Protein 2NW2 (pdb70)

InterPro domains:
  IPR003599 Immunoglobulin domain subtype [SM00409] (12-118)
  IPR007110 Immunoglobulin-like domain [PS50835] (1-110)
  IPR013106 Immunoglobulin V-set domain [PF07686] (11-117)
  IPR013106 Immunoglobulin V-set domain [SM00406] (22-95)
  IPR013783 Immunoglobulin-like fold [G3DSA:2.60.40.10] (6-118)
  IPR013783 Immunoglobulin-like fold [G3DSA:2.60.40.10] (123-223)
  IPR015370 T-cell receptor alpha chain, constant domain [PF09291] (126-207)
  IPR015370 T-cell receptor alpha chain, constant domain [cd07688] (125-210)
  IPR036179 Immunoglobulin-like domain superfamily [SSF48726] (11-125)
  IPR036179 Immunoglobulin-like domain superfamily [SSF48726] (121-214)
  IPR052051 T cell receptor complex component [PTHR19433] (5-118)

CATH classification: 2.60.40.10 (+1 more: 2.60.40.10)

Structure (mmCIF, N/CA/C/O backbone):
data_2NW2
#
_entry.id   2NW2
#
_cell.length_a   46.564
_cell.length_b   84.163
_cell.length_c   59.270
_cell.angle_alpha   90.00
_cell.angle_beta   107.34
_cell.angle_gamma   90.00
#
_symmetry.space_group_name_H-M   'P 1 21 1'
#
loop_
_entity.id
_entity.type
_entity.pdbx_description
1 polymer 'ELS4 TCR alpha chain'
2 polymer 'ELS4 TCR beta chain'
3 water water
#
loop_
_atom_site.group_PDB
_atom_site.id
_atom_site.type_symbol
_atom_site.label_atom_id
_atom_site.label_alt_id
_atom_site.label_comp_id
_atom_site.label_asym_id
_atom_site.label_entity_id
_atom_site.label_seq_id
_atom_site.pdbx_PDB_ins_code
_atom_site.Cartn_x
_atom_site.Cartn_y
_atom_site.Cartn_z
_atom_site.occupancy
_atom_site.B_iso_or_equiv
_atom_site.auth_seq_id
_atom_site.auth_comp_id
_atom_site.auth_asym_id
_atom_site.auth_atom_id
_atom_site.pdbx_PDB_model_num
ATOM 1 N N . GLN A 1 1 ? -24.438 7.181 28.020 1.00 20.92 1 GLN A N 1
ATOM 2 C CA . GLN A 1 1 ? -25.025 7.662 26.724 1.00 18.15 1 GLN A CA 1
ATOM 3 C C . GLN A 1 1 ? -25.521 6.516 25.824 1.00 17.42 1 GLN A C 1
ATOM 4 O O . GLN A 1 1 ? -26.066 6.766 24.751 1.00 16.80 1 GLN A O 1
ATOM 10 N N . ASN A 1 2 ? -25.337 5.274 26.278 1.00 17.40 2 ASN A N 1
ATOM 11 C CA . ASN A 1 2 ? -25.885 4.083 25.605 1.00 17.61 2 ASN A CA 1
ATOM 12 C C . ASN A 1 2 ? -25.566 4.023 24.105 1.00 16.77 2 ASN A C 1
ATOM 13 O O . ASN A 1 2 ? -26.462 3.818 23.272 1.00 17.46 2 ASN A O 1
ATOM 18 N N . ILE A 1 3 ? -24.292 4.181 23.762 1.00 14.54 3 ILE A N 1
ATOM 19 C CA . ILE A 1 3 ? -23.896 4.323 22.354 1.00 13.24 3 ILE A CA 1
ATOM 20 C C . ILE A 1 3 ? -23.677 2.962 21.717 1.00 14.77 3 ILE A C 1
ATOM 21 O O . ILE A 1 3 ? -23.007 2.115 22.304 1.00 17.43 3 ILE A O 1
ATOM 26 N N . ASP A 1 4 ? -24.221 2.756 20.513 1.00 11.79 4 ASP A N 1
ATOM 27 C CA . ASP A 1 4 ? -23.997 1.522 19.756 1.00 12.08 4 ASP A CA 1
ATOM 28 C C . ASP A 1 4 ? -23.676 1.854 18.308 1.00 11.14 4 ASP A C 1
ATOM 29 O O . ASP A 1 4 ? -24.352 2.690 17.695 1.00 10.82 4 ASP A O 1
ATOM 34 N N . GLN A 1 5 ? -22.637 1.222 17.766 1.00 11.51 5 GLN A N 1
ATOM 35 C CA . GLN A 1 5 ? -22.292 1.341 16.344 1.00 11.73 5 GLN A CA 1
ATOM 36 C C . GLN A 1 5 ? -21.664 0.012 15.893 1.00 13.23 5 GLN A C 1
ATOM 37 O O . GLN A 1 5 ? -21.162 -0.737 16.739 1.00 14.43 5 GLN A O 1
ATOM 43 N N . PRO A 1 6 ? -21.706 -0.290 14.589 1.00 14.00 7 PRO A N 1
ATOM 44 C CA . PRO A 1 6 ? -21.210 -1.590 14.124 1.00 15.11 7 PRO A CA 1
ATOM 45 C C . PRO A 1 6 ? -19.703 -1.712 14.293 1.00 14.78 7 PRO A C 1
ATOM 46 O O . PRO A 1 6 ? -18.985 -0.713 14.255 1.00 13.04 7 PRO A O 1
ATOM 50 N N . THR A 1 7 ? -19.219 -2.943 14.440 1.00 15.85 8 THR A N 1
ATOM 51 C CA . THR A 1 7 ? -17.793 -3.177 14.604 1.00 15.73 8 THR A CA 1
ATOM 52 C C . THR A 1 7 ? -17.010 -2.862 13.331 1.00 13.77 8 THR A C 1
ATOM 53 O O . THR A 1 7 ? -15.959 -2.221 13.380 1.00 12.91 8 THR A O 1
ATOM 57 N N . GLU A 1 8 ? -17.526 -3.313 12.197 1.00 14.46 9 GLU A N 1
ATOM 58 C CA . GLU A 1 8 ? -16.773 -3.233 10.958 1.00 15.30 9 GLU A CA 1
ATOM 59 C C . GLU A 1 8 ? -17.705 -3.147 9.759 1.00 14.04 9 GLU A C 1
ATOM 60 O O . GLU A 1 8 ? -18.816 -3.691 9.787 1.00 15.99 9 GLU A O 1
ATOM 66 N N . MET A 1 9 ? -17.243 -2.441 8.725 1.00 13.71 10 MET A N 1
ATOM 67 C CA . MET A 1 9 ? -17.940 -2.325 7.448 1.00 15.46 10 MET A CA 1
ATOM 68 C C . MET A 1 9 ? -16.909 -2.360 6.331 1.00 13.91 10 MET A C 1
ATOM 69 O O . MET A 1 9 ? -15.759 -2.002 6.529 1.00 13.72 10 MET A O 1
ATOM 74 N N . THR A 1 10 ? -17.339 -2.794 5.151 1.00 15.61 11 THR A N 1
ATOM 75 C CA . THR A 1 10 ? -16.497 -2.856 3.968 1.00 16.01 11 THR A CA 1
ATOM 76 C C . THR A 1 10 ? -17.247 -2.215 2.805 1.00 16.08 11 THR A C 1
ATOM 77 O O . THR A 1 10 ? -18.460 -2.382 2.672 1.00 18.41 11 THR A O 1
ATOM 81 N N . ALA A 1 11 ? -16.526 -1.462 1.982 1.00 15.67 12 ALA A N 1
ATOM 82 C CA . ALA A 1 11 ? -17.105 -0.812 0.817 1.00 15.73 12 ALA A CA 1
ATOM 83 C C . ALA A 1 11 ? -16.039 -0.666 -0.255 1.00 16.59 12 ALA A C 1
ATOM 84 O O . ALA A 1 11 ? -14.859 -0.839 0.026 1.00 16.94 12 ALA A O 1
ATOM 86 N N . THR A 1 12 ? -16.454 -0.329 -1.468 1.00 16.66 13 THR A N 1
ATOM 87 C CA . THR A 1 12 ? -15.523 -0.237 -2.591 1.00 17.69 13 THR A CA 1
ATOM 88 C C . THR A 1 12 ? -15.285 1.220 -2.938 1.00 15.60 13 THR A C 1
ATOM 89 O O . THR A 1 12 ? -16.192 2.045 -2.819 1.00 14.81 13 THR A O 1
ATOM 93 N N . GLU A 1 13 ? -14.068 1.560 -3.358 1.00 16.51 14 GLU A N 1
ATOM 94 C CA . GLU A 1 13 ? -13.802 2.934 -3.753 1.00 18.80 14 GLU A CA 1
ATOM 95 C C . GLU A 1 13 ? -14.809 3.448 -4.785 1.00 17.48 14 GLU A C 1
ATOM 96 O O . GLU A 1 13 ? -15.237 2.714 -5.702 1.00 18.60 14 GLU A O 1
ATOM 102 N N . GLY A 1 14 ? -15.204 4.700 -4.598 1.00 16.54 15 GLY A N 1
ATOM 103 C CA . GLY A 1 14 ? -16.173 5.346 -5.469 1.00 17.80 15 GLY A CA 1
ATOM 104 C C . GLY A 1 14 ? -17.608 5.213 -4.991 1.00 17.29 15 GLY A C 1
ATOM 105 O O . GLY A 1 14 ? -18.492 5.909 -5.493 1.00 19.47 15 GLY A O 1
ATOM 106 N N . ALA A 1 15 ? -17.846 4.328 -4.019 1.00 16.59 16 ALA A N 1
ATOM 107 C CA . ALA A 1 15 ? -19.199 4.090 -3.508 1.00 16.14 16 ALA A CA 1
ATOM 108 C C . ALA A 1 15 ? -19.603 5.072 -2.411 1.00 15.85 16 ALA A C 1
ATOM 109 O O . ALA A 1 15 ? -18.831 5.951 -2.045 1.00 14.63 16 ALA A O 1
ATOM 111 N N . ILE A 1 16 ? -20.836 4.923 -1.931 1.00 14.93 17 ILE A N 1
ATOM 112 C CA . ILE A 1 16 ? -21.375 5.686 -0.805 1.00 15.09 17 ILE A CA 1
ATOM 113 C C . ILE A 1 16 ? -21.519 4.693 0.345 1.00 14.79 17 ILE A C 1
ATOM 114 O O . ILE A 1 16 ? -21.939 3.551 0.145 1.00 15.36 17 ILE A O 1
ATOM 119 N N . VAL A 1 17 ? -21.140 5.124 1.547 1.00 13.53 18 VAL A N 1
ATOM 120 C CA . VAL A 1 17 ? -21.309 4.299 2.735 1.00 14.33 18 VAL A CA 1
ATOM 121 C C . VAL A 1 17 ? -21.923 5.126 3.855 1.00 12.95 18 VAL A C 1
ATOM 122 O O . VAL A 1 17 ? -21.649 6.318 3.992 1.00 12.63 18 VAL A O 1
ATOM 126 N N . GLN A 1 18 ? -22.779 4.469 4.619 1.00 11.51 19 GLN A N 1
ATOM 127 C CA . GLN A 1 18 ? -23.505 5.073 5.713 1.00 11.66 19 GLN A CA 1
ATOM 128 C C . GLN A 1 18 ? -23.093 4.383 7.013 1.00 10.72 19 GLN A C 1
ATOM 129 O O . GLN A 1 18 ? -23.281 3.167 7.149 1.00 12.14 19 GLN A O 1
ATOM 135 N N . ILE A 1 19 ? -22.511 5.138 7.947 1.00 10.44 20 ILE A N 1
ATOM 136 C CA . ILE A 1 19 ? -22.103 4.586 9.246 1.00 10.36 20 ILE A CA 1
ATOM 137 C C . ILE A 1 19 ? -23.108 5.035 10.302 1.00 8.69 20 ILE A C 1
ATOM 138 O O . ILE A 1 19 ? -23.249 6.233 10.583 1.00 9.46 20 ILE A O 1
ATOM 143 N N . ASN A 1 20 ? -23.805 4.062 10.872 1.00 9.03 21 ASN A N 1
ATOM 144 C CA . ASN A 1 20 ? -24.932 4.323 11.760 1.00 9.68 21 ASN A CA 1
ATOM 145 C C . ASN A 1 20 ? -24.537 4.281 13.220 1.00 10.19 21 ASN A C 1
ATOM 146 O O . ASN A 1 20 ? -23.798 3.389 13.625 1.00 10.67 21 ASN A O 1
ATOM 151 N N . CYS A 1 21 ? -25.086 5.189 14.022 1.00 8.32 22 CYS A N 1
ATOM 152 C CA . CYS A 1 21 ? -24.837 5.227 15.448 1.00 10.18 22 CYS A CA 1
ATOM 153 C C . CYS A 1 21 ? -26.147 5.503 16.177 1.00 9.51 22 CYS A C 1
ATOM 154 O O . CYS A 1 21 ? -26.917 6.374 15.736 1.00 11.42 22 CYS A O 1
ATOM 157 N N . THR A 1 22 ? -26.423 4.758 17.242 1.00 9.05 23 THR A N 1
ATOM 158 C CA . THR A 1 22 ? -27.583 5.037 18.092 1.00 10.08 23 THR A CA 1
ATOM 159 C C . THR A 1 22 ? -27.106 5.345 19.501 1.00 11.01 23 THR A C 1
ATOM 160 O O . THR A 1 22 ? -26.033 4.895 19.905 1.00 11.21 23 THR A O 1
ATOM 164 N N . TYR A 1 23 ? -27.889 6.144 20.227 1.00 11.11 24 TYR A N 1
ATOM 165 C CA . TYR A 1 23 ? -27.524 6.571 21.588 1.00 11.95 24 TYR A CA 1
ATOM 166 C C . TYR A 1 23 ? -28.810 6.869 22.346 1.00 13.88 24 TYR A C 1
ATOM 167 O O . TYR A 1 23 ? -29.872 7.046 21.744 1.00 14.40 24 TYR A O 1
ATOM 176 N N . GLN A 1 24 ? -28.709 6.930 23.670 1.00 15.25 25 GLN A N 1
ATOM 177 C CA . GLN A 1 24 ? -29.811 7.432 24.488 1.00 20.04 25 GLN A CA 1
ATOM 178 C C . GLN A 1 24 ? -29.219 8.115 25.700 1.00 18.22 25 GLN A C 1
ATOM 179 O O . GLN A 1 24 ? -28.435 7.525 26.436 1.00 21.05 25 GLN A O 1
ATOM 185 N N . THR A 1 25 ? -29.607 9.365 25.895 1.00 19.77 26 THR A N 1
ATOM 186 C CA . THR A 1 25 ? -29.074 10.138 27.006 1.00 21.76 26 THR A CA 1
ATOM 187 C C . THR A 1 25 ? -30.058 11.191 27.481 1.00 22.64 26 THR A C 1
ATOM 188 O O . THR A 1 25 ? -30.854 11.718 26.696 1.00 22.62 26 THR A O 1
ATOM 192 N N . SER A 1 26 ? -30.013 11.472 28.777 1.00 23.45 27 SER A N 1
ATOM 193 C CA . SER A 1 26 ? -30.641 12.669 29.314 1.00 25.29 27 SER A CA 1
ATOM 194 C C . SER A 1 26 ? -29.705 13.841 29.035 1.00 24.51 27 SER A C 1
ATOM 195 O O . SER A 1 26 ? -28.484 13.663 28.960 1.00 25.53 27 SER A O 1
ATOM 198 N N . GLY A 1 27 ? -30.279 15.028 28.867 1.00 23.97 28 GLY A N 1
ATOM 199 C CA . GLY A 1 27 ? -29.502 16.250 28.675 1.00 23.91 28 GLY A CA 1
ATOM 200 C C . GLY A 1 27 ? -28.623 16.214 27.441 1.00 23.13 28 GLY A C 1
ATOM 201 O O . GLY A 1 27 ? -27.428 16.530 27.514 1.00 26.03 28 GLY A O 1
ATOM 202 N N . PHE A 1 28 ? -29.214 15.831 26.312 1.00 21.28 29 PHE A N 1
ATOM 203 C CA . PHE A 1 28 ? -28.482 15.769 25.049 1.00 19.78 29 PHE A CA 1
ATOM 204 C C . PHE A 1 28 ? -27.926 17.143 24.702 1.00 20.07 29 PHE A C 1
ATOM 205 O O . PHE A 1 28 ? -28.651 18.144 24.691 1.00 20.43 29 PHE A O 1
ATOM 213 N N . ASN A 1 29 ? -26.626 17.176 24.425 1.00 15.62 30 ASN A N 1
ATOM 214 C CA . ASN A 1 29 ? -25.915 18.399 24.106 1.00 15.88 30 ASN A CA 1
ATOM 215 C C . ASN A 1 29 ? -25.068 18.239 22.857 1.00 15.01 30 ASN A C 1
ATOM 216 O O . ASN A 1 29 ? -24.113 18.974 22.671 1.00 15.11 30 ASN A O 1
ATOM 221 N N . GLY A 1 30 ? -25.415 17.279 22.004 1.00 13.99 31 GLY A N 1
ATOM 222 C CA . GLY A 1 30 ? -24.732 17.140 20.735 1.00 13.39 31 GLY A CA 1
ATOM 223 C C . GLY A 1 30 ? -24.030 15.813 20.547 1.00 10.57 31 GLY A C 1
ATOM 224 O O . GLY A 1 30 ? -23.777 15.055 21.497 1.00 10.99 31 GLY A O 1
ATOM 225 N N . LEU A 1 31 ? -23.722 15.551 19.282 1.00 10.22 32 LEU A N 1
ATOM 226 C CA . LEU A 1 31 ? -23.103 14.298 18.866 1.00 9.92 32 LEU A CA 1
ATOM 227 C C . LEU A 1 31 ? -21.967 14.639 17.906 1.00 9.69 32 LEU A C 1
ATOM 228 O O . LEU A 1 31 ? -22.151 15.400 16.947 1.00 9.82 32 LEU A O 1
ATOM 233 N N . PHE A 1 32 ? -20.790 14.048 18.144 1.00 9.10 33 PHE A N 1
ATOM 234 C CA . PHE A 1 32 ? -19.608 14.254 17.310 1.00 8.87 33 PHE A CA 1
ATOM 235 C C . PHE A 1 32 ? -19.305 12.986 16.504 1.00 9.76 33 PHE A C 1
ATOM 236 O O . PHE A 1 32 ? -19.522 11.871 17.004 1.00 9.20 33 PHE A O 1
ATOM 244 N N . TRP A 1 33 ? -18.738 13.173 15.315 1.00 8.09 34 TRP A N 1
ATOM 245 C CA . TRP A 1 33 ? -18.064 12.080 14.603 1.00 9.10 34 TRP A CA 1
ATOM 246 C C . TRP A 1 33 ? -16.582 12.417 14.492 1.00 9.37 34 TRP A C 1
ATOM 247 O O . TRP A 1 33 ? -16.241 13.568 14.198 1.00 9.74 34 TRP A O 1
ATOM 258 N N . TYR A 1 34 ? -15.729 11.424 14.769 1.00 8.90 35 TYR A N 1
ATOM 259 C CA . TYR A 1 34 ? -14.281 11.515 14.599 1.00 8.79 35 TYR A CA 1
ATOM 260 C C . TYR A 1 34 ? -13.816 10.411 13.656 1.00 9.88 35 TYR A C 1
ATOM 261 O O . TYR A 1 34 ? -14.408 9.327 13.616 1.00 9.75 35 TYR A O 1
ATOM 270 N N . GLN A 1 35 ? -12.743 10.687 12.928 1.00 9.77 36 GLN A N 1
ATOM 271 C CA . GLN A 1 35 ? -12.048 9.673 12.131 1.00 9.34 36 GLN A CA 1
ATOM 272 C C . GLN A 1 35 ? -10.768 9.286 12.848 1.00 10.14 36 GLN A C 1
ATOM 273 O O . GLN A 1 35 ? -10.069 10.162 13.347 1.00 11.11 36 GLN A O 1
ATOM 279 N N . GLN A 1 36 ? -10.459 7.993 12.903 1.00 10.66 37 GLN A N 1
ATOM 280 C CA . GLN A 1 36 ? -9.208 7.553 13.512 1.00 10.53 37 GLN A CA 1
ATOM 281 C C . GLN A 1 36 ? -8.503 6.524 12.632 1.00 11.68 37 GLN A C 1
ATOM 282 O O . GLN A 1 36 ? -8.942 5.386 12.530 1.00 11.72 37 GLN A O 1
ATOM 288 N N . HIS A 1 37 ? -7.424 6.954 11.991 1.00 12.15 38 HIS A N 1
ATOM 289 C CA . HIS A 1 37 ? -6.564 6.006 11.296 1.00 15.02 38 HIS A CA 1
ATOM 290 C C . HIS A 1 37 ? -5.833 5.164 12.335 1.00 17.33 38 HIS A C 1
ATOM 291 O O . HIS A 1 37 ? -5.476 5.667 13.395 1.00 18.15 38 HIS A O 1
ATOM 298 N N . ALA A 1 38 ? -5.652 3.877 12.039 1.00 20.86 39 ALA A N 1
ATOM 299 C CA . ALA A 1 38 ? -5.004 2.925 12.963 1.00 24.20 39 ALA A CA 1
ATOM 300 C C . ALA A 1 38 ? -3.721 3.503 13.585 1.00 25.79 39 ALA A C 1
ATOM 301 O O . ALA A 1 38 ? -2.804 3.878 12.844 1.00 26.11 39 ALA A O 1
ATOM 303 N N . GLY A 1 39 ? -3.685 3.585 14.928 1.00 28.05 40 GLY A N 1
ATOM 304 C CA . GLY A 1 39 ? -2.681 4.385 15.681 1.00 30.27 40 GLY A CA 1
ATOM 305 C C . GLY A 1 39 ? -2.199 5.421 14.687 1.00 30.71 40 GLY A C 1
ATOM 306 O O . GLY A 1 39 ? -1.035 5.371 14.236 1.00 33.85 40 GLY A O 1
ATOM 307 N N . GLU A 1 40 ? -2.989 6.478 14.459 1.00 27.30 41 GLU A N 1
ATOM 308 C CA . GLU A 1 40 ? -2.884 7.680 15.250 1.00 23.66 41 GLU A CA 1
ATOM 309 C C . GLU A 1 40 ? -4.101 8.382 15.869 1.00 17.52 41 GLU A C 1
ATOM 310 O O . GLU A 1 40 ? -5.070 7.764 16.280 1.00 17.33 41 GLU A O 1
ATOM 316 N N . ALA A 1 41 ? -3.969 9.706 15.955 1.00 17.02 42 ALA A N 1
ATOM 317 C CA . ALA A 1 41 ? -4.898 10.585 16.648 1.00 13.79 42 ALA A CA 1
ATOM 318 C C . ALA A 1 41 ? -6.251 10.594 15.964 1.00 13.87 42 ALA A C 1
ATOM 319 O O . ALA A 1 41 ? -6.327 10.788 14.747 1.00 14.52 42 ALA A O 1
ATOM 321 N N . PRO A 1 42 ? -7.325 10.420 16.745 1.00 11.45 43 PRO A N 1
ATOM 322 C CA . PRO A 1 42 ? -8.648 10.735 16.204 1.00 10.97 43 PRO A CA 1
ATOM 323 C C . PRO A 1 42 ? -8.726 12.201 15.807 1.00 11.51 43 PRO A C 1
ATOM 324 O O . PRO A 1 42 ? -8.128 13.065 16.473 1.00 11.82 43 PRO A O 1
ATOM 328 N N . THR A 1 43 ? -9.437 12.482 14.719 1.00 10.76 44 THR A N 1
ATOM 329 C CA . THR A 1 43 ? -9.622 13.859 14.270 1.00 11.98 44 THR A CA 1
ATOM 330 C C . THR A 1 43 ? -11.100 14.153 14.023 1.00 11.50 44 THR A C 1
ATOM 331 O O . THR A 1 43 ? -11.850 13.298 13.549 1.00 10.05 44 THR A O 1
ATOM 335 N N . PHE A 1 44 ? -11.504 15.366 14.353 1.00 12.60 45 PHE A N 1
ATOM 336 C CA . PHE A 1 44 ? -12.888 15.807 14.253 1.00 11.14 45 PHE A CA 1
ATOM 337 C C . PHE A 1 44 ? -13.397 15.792 12.820 1.00 10.59 45 PHE A C 1
ATOM 338 O O . PHE A 1 44 ? -12.747 16.309 11.903 1.00 11.02 45 PHE A O 1
ATOM 346 N N . LEU A 1 45 ? -14.587 15.222 12.648 1.00 9.74 46 LEU A N 1
ATOM 347 C CA . LEU A 1 45 ? -15.303 15.316 11.367 1.00 11.21 46 LEU A CA 1
ATOM 348 C C . LEU A 1 45 ? -16.510 16.240 11.428 1.00 11.26 46 LEU A C 1
ATOM 349 O O . LEU A 1 45 ? -16.729 17.058 10.525 1.00 12.14 46 LEU A O 1
ATOM 354 N N . SER A 1 46 ? -17.330 16.063 12.457 1.00 11.14 47 SER A N 1
ATOM 355 C CA . SER A 1 46 ? -18.584 16.808 12.541 1.00 10.71 47 SER A CA 1
ATOM 356 C C . SER A 1 46 ? -19.159 16.891 13.953 1.00 11.30 47 SER A C 1
ATOM 357 O O . SER A 1 46 ? -18.874 16.047 14.816 1.00 10.59 47 SER A O 1
ATOM 360 N N . TYR A 1 47 ? -19.979 17.920 14.165 1.00 11.94 48 TYR A N 1
ATOM 361 C CA . TYR A 1 47 ? -20.778 18.082 15.374 1.00 11.59 48 TYR A CA 1
ATOM 362 C C . TYR A 1 47 ? -22.206 18.387 14.958 1.00 12.97 48 TYR A C 1
ATOM 363 O O . TYR A 1 47 ? -22.423 19.253 14.115 1.00 13.57 48 TYR A O 1
ATOM 372 N N . ASN A 1 48 ? -23.166 17.664 15.523 1.00 11.96 49 ASN A N 1
ATOM 373 C CA . ASN A 1 48 ? -24.589 17.916 15.247 1.00 13.71 49 ASN A CA 1
ATOM 374 C C . ASN A 1 48 ? -25.335 18.008 16.560 1.00 12.86 49 ASN A C 1
ATOM 375 O O . ASN A 1 48 ? -25.174 17.156 17.427 1.00 12.38 49 ASN A O 1
ATOM 380 N N . VAL A 1 49 ? -26.194 19.022 16.675 1.00 13.27 50 VAL A N 1
ATOM 381 C CA . VAL A 1 49 ? -27.052 19.166 17.851 1.00 13.88 50 VAL A CA 1
ATOM 382 C C . VAL A 1 49 ? -28.525 19.393 17.466 1.00 13.81 50 VAL A C 1
ATOM 383 O O . VAL A 1 49 ? -29.420 19.006 18.211 1.00 15.28 50 VAL A O 1
ATOM 387 N N . LEU A 1 50 ? -28.736 19.966 16.285 1.00 14.35 51 LEU A N 1
ATOM 388 C CA . LEU A 1 50 ? -30.086 20.146 15.747 1.00 17.57 51 LEU A CA 1
ATOM 389 C C . LEU A 1 50 ? -30.411 18.990 14.820 1.00 17.26 51 LEU A C 1
ATOM 390 O O . LEU A 1 50 ? -29.500 18.405 14.231 1.00 16.61 51 LEU A O 1
ATOM 395 N N . ASP A 1 51 ? -31.698 18.651 14.688 1.00 15.58 52 ASP A N 1
ATOM 396 C CA . ASP A 1 51 ? -32.114 17.616 13.740 1.00 15.14 52 ASP A CA 1
ATOM 397 C C . ASP A 1 51 ? -31.791 17.985 12.303 1.00 15.63 52 ASP A C 1
ATOM 398 O O . ASP A 1 51 ? -31.839 19.165 11.909 1.00 16.61 52 ASP A O 1
ATOM 403 N N . GLY A 1 52 ? -31.468 16.978 11.502 1.00 14.48 53 GLY A N 1
ATOM 404 C CA . GLY A 1 52 ? -31.317 17.182 10.068 1.00 16.46 53 GLY A CA 1
ATOM 405 C C . GLY A 1 52 ? -30.021 16.667 9.482 1.00 17.41 53 GLY A C 1
ATOM 406 O O . GLY A 1 52 ? -29.178 16.108 10.199 1.00 15.73 53 GLY A O 1
ATOM 407 N N . LEU A 1 53 ? -29.876 16.856 8.174 1.00 19.56 54 LEU A N 1
ATOM 408 C CA . LEU A 1 53 ? -28.689 16.459 7.421 1.00 20.08 54 LEU A CA 1
ATOM 409 C C . LEU A 1 53 ? -27.817 17.688 7.165 1.00 21.93 54 LEU A C 1
ATOM 410 O O . LEU A 1 53 ? -28.298 18.706 6.644 1.00 23.08 54 LEU A O 1
ATOM 415 N N . GLU A 1 54 ? -26.544 17.593 7.542 1.00 20.51 55 GLU A N 1
ATOM 416 C CA . GLU A 1 54 ? -25.564 18.664 7.374 1.00 21.97 55 GLU A CA 1
ATOM 417 C C . GLU A 1 54 ? -24.456 18.179 6.445 1.00 21.36 55 GLU A C 1
ATOM 418 O O . GLU A 1 54 ? -23.855 17.142 6.694 1.00 20.62 55 GLU A O 1
ATOM 424 N N . GLU A 1 55 ? -24.198 18.918 5.371 1.00 24.52 56 GLU A N 1
ATOM 425 C CA . GLU A 1 55 ? -23.216 18.513 4.372 1.00 27.96 56 GLU A CA 1
ATOM 426 C C . GLU A 1 55 ? -21.899 19.266 4.533 1.00 27.47 56 GLU A C 1
ATOM 427 O O . GLU A 1 55 ? -21.895 20.486 4.710 1.00 28.98 56 GLU A O 1
ATOM 433 N N . LYS A 1 56 ? -20.791 18.527 4.492 1.00 26.76 57 LYS A N 1
ATOM 434 C CA . LYS A 1 56 ? -19.443 19.095 4.544 1.00 27.71 57 LYS A CA 1
ATOM 435 C C . LYS A 1 56 ? -18.526 18.386 3.550 1.00 26.83 57 LYS A C 1
ATOM 436 O O . LYS A 1 56 ? -17.873 17.396 3.881 1.00 25.59 57 LYS A O 1
ATOM 442 N N . GLY A 1 57 ? -18.499 18.895 2.322 1.00 27.72 58 GLY A N 1
ATOM 443 C CA . GLY A 1 57 ? -17.712 18.280 1.261 1.00 26.22 58 GLY A CA 1
ATOM 444 C C . GLY A 1 57 ? -18.283 16.935 0.875 1.00 23.43 58 GLY A C 1
ATOM 445 O O . GLY A 1 57 ? -19.483 16.823 0.600 1.00 24.05 58 GLY A O 1
ATOM 446 N N . ARG A 1 58 ? -17.421 15.919 0.875 1.00 22.06 61 ARG A N 1
ATOM 447 C CA . ARG A 1 58 ? -17.814 14.546 0.514 1.00 20.42 61 ARG A CA 1
ATOM 448 C C . ARG A 1 58 ? -18.594 13.846 1.617 1.00 18.30 61 ARG A C 1
ATOM 449 O O . ARG A 1 58 ? -19.177 12.782 1.375 1.00 16.66 61 ARG A O 1
ATOM 457 N N . PHE A 1 59 ? -18.564 14.406 2.828 1.00 15.23 62 PHE A N 1
ATOM 458 C CA . PHE A 1 59 ? -19.165 13.756 4.006 1.00 15.73 62 PHE A CA 1
ATOM 459 C C . PHE A 1 59 ? -20.386 14.532 4.444 1.00 16.89 62 PHE A C 1
ATOM 460 O O . PHE A 1 59 ? -20.416 15.768 4.355 1.00 20.80 62 PHE A O 1
ATOM 468 N N . SER A 1 60 ? -21.392 13.811 4.924 1.00 13.71 63 SER A N 1
ATOM 469 C CA . SER A 1 60 ? -22.567 14.436 5.512 1.00 13.51 63 SER A CA 1
ATOM 470 C C . SER A 1 60 ? -22.816 13.786 6.859 1.00 12.50 63 SER A C 1
ATOM 471 O O . SER A 1 60 ? -22.449 12.635 7.061 1.00 13.54 63 SER A O 1
ATOM 474 N N . SER A 1 61 ? -23.437 14.510 7.782 1.00 11.86 64 SER A N 1
ATOM 475 C CA . SER A 1 61 ? -23.804 13.939 9.069 1.00 11.47 64 SER A CA 1
ATOM 476 C C . SER A 1 61 ? -25.254 14.250 9.372 1.00 12.31 64 SER A C 1
ATOM 477 O O . SER A 1 61 ? -25.693 15.397 9.238 1.00 11.80 64 SER A O 1
ATOM 480 N N . PHE A 1 62 ? -25.995 13.223 9.767 1.00 10.95 65 PHE A N 1
ATOM 481 C CA . PHE A 1 62 ? -27.414 13.335 10.049 1.00 11.30 65 PHE A CA 1
ATOM 482 C C . PHE A 1 62 ? -27.695 13.106 11.515 1.00 10.76 65 PHE A C 1
ATOM 483 O O . PHE A 1 62 ? -27.069 12.258 12.150 1.00 10.91 65 PHE A O 1
ATOM 491 N N . LEU A 1 63 ? -28.674 13.826 12.063 1.00 11.02 66 LEU A N 1
ATOM 492 C CA . LEU A 1 63 ? -29.132 13.573 13.412 1.00 11.42 66 LEU A CA 1
ATOM 493 C C . LEU A 1 63 ? -30.651 13.533 13.492 1.00 11.33 66 LEU A C 1
ATOM 494 O O . LEU A 1 63 ? -31.309 14.416 12.918 1.00 12.10 66 LEU A O 1
ATOM 499 N N . SER A 1 64 ? -31.175 12.553 14.230 1.00 12.26 67 SER A N 1
ATOM 500 C CA . SER A 1 64 ? -32.559 12.523 14.709 1.00 12.21 67 SER A CA 1
ATOM 501 C C . SER A 1 64 ? -32.562 12.369 16.223 1.00 12.51 67 SER A C 1
ATOM 502 O O . SER A 1 64 ? -32.262 11.295 16.758 1.00 13.75 67 SER A O 1
ATOM 505 N N . ARG A 1 65 ? -32.908 13.447 16.931 1.00 12.29 68 ARG A N 1
ATOM 506 C CA . ARG A 1 65 ? -32.904 13.425 18.381 1.00 14.63 68 ARG A CA 1
ATOM 507 C C . ARG A 1 65 ? -33.967 12.483 18.989 1.00 14.05 68 ARG A C 1
ATOM 508 O O . ARG A 1 65 ? -33.722 11.814 19.990 1.00 14.96 68 ARG A O 1
ATOM 516 N N . SER A 1 66 ? -35.149 12.439 18.376 1.00 16.51 69 SER A N 1
ATOM 517 C CA . SER A 1 66 ? -36.227 11.580 18.882 1.00 16.97 69 SER A CA 1
ATOM 518 C C . SER A 1 66 ? -35.881 10.089 18.772 1.00 15.28 69 SER A C 1
ATOM 519 O O . SER A 1 66 ? -36.161 9.307 19.691 1.00 17.27 69 SER A O 1
ATOM 522 N N . LYS A 1 67 ? -35.226 9.713 17.669 1.00 14.85 70 LYS A N 1
ATOM 523 C CA . LYS A 1 67 ? -34.787 8.315 17.484 1.00 14.05 70 LYS A CA 1
ATOM 524 C C . LYS A 1 67 ? -33.453 8.005 18.164 1.00 14.05 70 LYS A C 1
ATOM 525 O O . LYS A 1 67 ? -33.066 6.832 18.276 1.00 14.31 70 LYS A O 1
ATOM 531 N N . GLY A 1 68 ? -32.750 9.045 18.614 1.00 11.86 71 GLY A N 1
ATOM 532 C CA . GLY A 1 68 ? -31.388 8.897 19.132 1.00 11.25 71 GLY A CA 1
ATOM 533 C C . GLY A 1 68 ? -30.520 8.217 18.099 1.00 10.84 71 GLY A C 1
ATOM 534 O O . GLY A 1 68 ? -29.859 7.211 18.396 1.00 11.81 71 GLY A O 1
ATOM 535 N N . TYR A 1 69 ? -30.538 8.767 16.896 1.00 9.99 72 TYR A N 1
ATOM 536 C CA . TYR A 1 69 ? -29.893 8.153 15.742 1.00 10.08 72 TYR A CA 1
ATOM 537 C C . TYR A 1 69 ? -29.094 9.195 14.986 1.00 9.77 72 TYR A C 1
ATOM 538 O O . TYR A 1 69 ? -29.594 10.277 14.685 1.00 10.84 72 TYR A O 1
ATOM 547 N N . SER A 1 70 ? -27.848 8.853 14.649 1.00 9.70 73 SER A N 1
ATOM 548 C CA . SER A 1 70 ? -27.052 9.657 13.736 1.00 9.23 73 SER A CA 1
ATOM 549 C C . SER A 1 70 ? -26.403 8.754 12.695 1.00 9.12 73 SER A C 1
ATOM 550 O O . SER A 1 70 ? -26.064 7.607 13.006 1.00 9.91 73 SER A O 1
ATOM 553 N N . TYR A 1 71 ? -26.188 9.265 11.494 1.00 8.62 74 TYR A N 1
ATOM 554 C CA . TYR A 1 71 ? -25.279 8.582 10.575 1.00 8.81 74 TYR A CA 1
ATOM 555 C C . TYR A 1 71 ? -24.287 9.540 9.959 1.00 9.45 74 TYR A C 1
ATOM 556 O O . TYR A 1 71 ? -24.570 10.738 9.807 1.00 9.18 74 TYR A O 1
ATOM 565 N N . LEU A 1 72 ? -23.118 8.990 9.637 1.00 9.35 75 LEU A N 1
ATOM 566 C CA . LEU A 1 72 ? -22.131 9.671 8.846 1.00 10.37 75 LEU A CA 1
ATOM 567 C C . LEU A 1 72 ? -22.206 9.070 7.444 1.00 11.06 75 LEU A C 1
ATOM 568 O O . LEU A 1 72 ? -22.134 7.847 7.285 1.00 12.71 75 LEU A O 1
ATOM 573 N N . LEU A 1 73 ? -22.348 9.924 6.441 1.00 10.88 76 LEU A N 1
ATOM 574 C CA . LEU A 1 73 ? -22.478 9.497 5.062 1.00 12.77 76 LEU A CA 1
ATOM 575 C C . LEU A 1 73 ? -21.209 9.903 4.325 1.00 13.15 76 LEU A C 1
ATOM 576 O O . LEU A 1 73 ? -20.879 11.081 4.281 1.00 14.67 76 LEU A O 1
ATOM 581 N N . LEU A 1 74 ? -20.486 8.915 3.806 1.00 11.93 77 LEU A N 1
ATOM 582 C CA A LEU A 1 74 ? -19.276 9.170 3.024 0.50 12.06 77 LEU A CA 1
ATOM 583 C CA B LEU A 1 74 ? -19.272 9.164 3.019 0.50 12.69 77 LEU A CA 1
ATOM 584 C C . LEU A 1 74 ? -19.569 8.906 1.554 1.00 13.04 77 LEU A C 1
ATOM 585 O O . LEU A 1 74 ? -19.944 7.789 1.188 1.00 14.25 77 LEU A O 1
ATOM 594 N N . LYS A 1 75 ? -19.405 9.939 0.728 1.00 13.19 78 LYS A N 1
ATOM 595 C CA . LYS A 1 75 ? -19.615 9.798 -0.710 1.00 15.94 78 LYS A CA 1
ATOM 596 C C . LYS A 1 75 ? -18.278 9.734 -1.444 1.00 13.31 78 LYS A C 1
ATOM 597 O O . LYS A 1 75 ? -17.246 10.160 -0.911 1.00 14.55 78 LYS A O 1
ATOM 603 N N . GLU A 1 76 ? -18.307 9.200 -2.671 1.00 14.49 79 GLU A N 1
ATOM 604 C CA . GLU A 1 76 ? -17.121 9.121 -3.547 1.00 17.38 79 GLU A CA 1
ATOM 605 C C . GLU A 1 76 ? -15.946 8.562 -2.757 1.00 15.38 79 GLU A C 1
ATOM 606 O O . GLU A 1 76 ? -14.865 9.168 -2.701 1.00 15.60 79 GLU A O 1
ATOM 612 N N . LEU A 1 77 ? -16.163 7.393 -2.163 1.00 14.79 80 LEU A N 1
ATOM 613 C CA A LEU A 1 77 ? -15.190 6.806 -1.241 0.50 14.43 80 LEU A CA 1
ATOM 614 C CA B LEU A 1 77 ? -15.205 6.785 -1.246 0.50 14.45 80 LEU A CA 1
ATOM 615 C C . LEU A 1 77 ? -13.792 6.703 -1.821 1.00 14.80 80 LEU A C 1
ATOM 616 O O . LEU A 1 77 ? -13.605 6.346 -2.991 1.00 15.52 80 LEU A O 1
ATOM 625 N N . GLN A 1 78 ? -12.813 7.014 -0.979 1.00 15.98 81 GLN A N 1
ATOM 626 C CA . GLN A 1 78 ? -11.406 6.979 -1.366 1.00 18.56 81 GLN A CA 1
ATOM 627 C C . GLN A 1 78 ? -10.664 5.971 -0.494 1.00 18.19 81 GLN A C 1
ATOM 628 O O . GLN A 1 78 ? -11.096 5.667 0.618 1.00 15.93 81 GLN A O 1
ATOM 634 N N . MET A 1 79 ? -9.530 5.464 -0.977 1.00 16.57 82 MET A N 1
ATOM 635 C CA . MET A 1 79 ? -8.697 4.584 -0.159 1.00 17.40 82 MET A CA 1
ATOM 636 C C . MET A 1 79 ? -8.369 5.205 1.199 1.00 16.66 82 MET A C 1
ATOM 637 O O . MET A 1 79 ? -8.349 4.505 2.213 1.00 16.99 82 MET A O 1
ATOM 642 N N . LYS A 1 80 ? -8.109 6.514 1.205 1.00 16.83 83 LYS A N 1
ATOM 643 C CA . LYS A 1 80 ? -7.755 7.228 2.431 1.00 17.30 83 LYS A CA 1
ATOM 644 C C . LYS A 1 80 ? -8.888 7.282 3.449 1.00 15.94 83 LYS A C 1
ATOM 645 O O . LYS A 1 80 ? -8.664 7.674 4.595 1.00 16.96 83 LYS A O 1
ATOM 651 N N . ASP A 1 81 ? -10.098 6.901 3.038 1.00 14.33 84 ASP A N 1
ATOM 652 C CA . ASP A 1 81 ? -11.223 6.827 3.977 1.00 14.07 84 ASP A CA 1
ATOM 653 C C . ASP A 1 81 ? -11.196 5.567 4.845 1.00 14.42 84 ASP A C 1
ATOM 654 O O . ASP A 1 81 ? -12.015 5.429 5.761 1.00 13.28 84 ASP A O 1
ATOM 659 N N . SER A 1 82 ? -10.295 4.619 4.543 1.00 13.54 85 SER A N 1
ATOM 660 C CA A SER A 1 82 ? -10.107 3.455 5.400 0.50 13.39 85 SER A CA 1
ATOM 661 C CA B SER A 1 82 ? -10.104 3.458 5.394 0.50 13.97 85 SER A CA 1
ATOM 662 C C . SER A 1 82 ? -9.611 3.935 6.753 1.00 13.40 85 SER A C 1
ATOM 663 O O . SER A 1 82 ? -8.515 4.501 6.861 1.00 15.74 85 SER A O 1
ATOM 668 N N . ALA A 1 83 ? -10.424 3.697 7.775 1.00 12.47 86 ALA A N 1
ATOM 669 C CA . ALA A 1 83 ? -10.182 4.218 9.119 1.00 12.16 86 ALA A CA 1
ATOM 670 C C . ALA A 1 83 ? -11.278 3.699 10.014 1.00 11.88 86 ALA A C 1
ATOM 671 O O . ALA A 1 83 ? -12.268 3.117 9.527 1.00 12.73 86 ALA A O 1
ATOM 673 N N . SER A 1 84 ? -11.134 3.954 11.314 1.00 11.27 87 SER A N 1
ATOM 6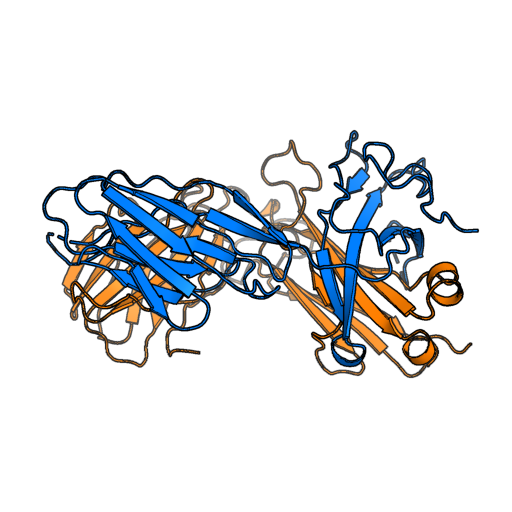74 C CA . SER A 1 84 ? -12.255 3.817 12.223 1.00 12.18 87 SER A CA 1
ATOM 675 C C . SER A 1 84 ? -13.005 5.142 12.349 1.00 11.59 87 SER A C 1
ATOM 676 O O . SER A 1 84 ? -12.417 6.223 12.242 1.00 13.03 87 SER A O 1
ATOM 679 N N . TYR A 1 85 ? -14.311 5.035 12.545 1.00 10.31 88 TYR A N 1
ATOM 680 C CA . TYR A 1 85 ? -15.193 6.192 12.679 1.00 9.73 88 TYR A CA 1
ATOM 681 C C . TYR A 1 85 ? -15.863 6.085 14.024 1.00 9.03 88 TYR A C 1
ATOM 682 O O . TYR A 1 85 ? -16.507 5.079 14.321 1.00 9.70 88 TYR A O 1
ATOM 691 N N . LEU A 1 86 ? -15.673 7.120 14.845 1.00 9.83 89 LEU A N 1
ATOM 692 C CA . LEU A 1 86 ? -16.112 7.110 16.234 1.00 9.55 89 LEU A CA 1
ATOM 693 C C . LEU A 1 86 ? -17.273 8.074 16.415 1.00 9.98 89 LEU A C 1
ATOM 694 O O . LEU A 1 86 ? -17.165 9.247 16.069 1.00 10.76 89 LEU A O 1
ATOM 699 N N . CYS A 1 87 ? -18.380 7.568 16.951 1.00 10.11 90 CYS A N 1
ATOM 700 C CA A CYS A 1 87 ? -19.526 8.357 17.359 0.50 10.34 90 CYS A CA 1
ATOM 701 C CA B CYS A 1 87 ? -19.448 8.500 17.336 0.50 11.45 90 CYS A CA 1
ATOM 702 C C . CYS A 1 87 ? -19.331 8.733 18.827 1.00 10.43 90 CYS A C 1
ATOM 703 O O . CYS A 1 87 ? -19.060 7.833 19.617 1.00 11.65 90 CYS A O 1
ATOM 708 N N . ALA A 1 88 ? -19.490 10.003 19.195 1.00 10.28 91 ALA A N 1
ATOM 709 C CA . ALA A 1 88 ? -19.304 10.427 20.573 1.00 10.12 91 ALA A CA 1
ATOM 710 C C . ALA A 1 88 ? -20.443 11.342 20.979 1.00 9.79 91 ALA A C 1
ATOM 711 O O . ALA A 1 88 ? -20.793 12.251 20.231 1.00 12.06 91 ALA A O 1
ATOM 713 N N . VAL A 1 89 ? -20.993 11.123 22.160 1.00 9.55 92 VAL A N 1
ATOM 714 C CA . VAL A 1 89 ? -22.208 11.843 22.567 1.00 11.27 92 VAL A CA 1
ATOM 715 C C . VAL A 1 89 ? -21.878 12.726 23.762 1.00 11.74 92 VAL A C 1
ATOM 716 O O . VAL A 1 89 ? -21.359 12.230 24.764 1.00 11.82 92 VAL A O 1
ATOM 720 N N . GLN A 1 90 ? -22.151 14.031 23.622 1.00 12.96 93 GLN A N 1
ATOM 721 C CA . GLN A 1 90 ? -21.778 15.041 24.651 1.00 15.32 93 GLN A CA 1
ATOM 722 C C . GLN A 1 90 ? -22.508 14.678 25.964 1.00 19.97 93 GLN A C 1
ATOM 723 O O . GLN A 1 90 ? -23.678 14.359 25.917 1.00 18.84 93 GLN A O 1
ATOM 729 N N . ALA A 1 91 ? -21.917 14.822 27.155 1.00 24.19 94 ALA A N 1
ATOM 730 C CA . ALA A 1 91 ? -21.722 16.362 27.708 1.00 27.55 94 ALA A CA 1
ATOM 731 C C . GLY A 1 93 ? -21.608 17.794 34.020 1.00 25.74 96 GLY A C 1
ATOM 732 O O . GLY A 1 93 ? -21.941 18.974 33.995 1.00 29.04 96 GLY A O 1
ATOM 733 N N . GLY A 1 94 ? -20.677 17.312 34.844 1.00 23.68 97 GLY A N 1
ATOM 734 C CA . GLY A 1 94 ? -19.686 18.155 35.504 1.00 19.56 97 GLY A CA 1
ATOM 735 C C . GLY A 1 94 ? -18.698 18.855 34.589 1.00 16.51 97 GLY A C 1
ATOM 736 O O . GLY A 1 94 ? -18.041 19.809 34.999 1.00 14.82 97 GLY A O 1
ATOM 737 N N . SER A 1 95 ? -18.561 18.340 33.366 1.00 15.65 98 SER A N 1
ATOM 738 C CA . SER A 1 95 ? -17.693 18.929 32.350 1.00 14.75 98 SER A CA 1
ATOM 739 C C . SER A 1 95 ? -18.201 18.485 30.984 1.00 13.47 98 SER A C 1
ATOM 740 O O . SER A 1 95 ? -18.769 17.394 30.857 1.00 14.00 98 SER A O 1
ATOM 743 N N . TYR A 1 96 ? -18.015 19.321 29.957 1.00 11.04 102 TYR A N 1
ATOM 744 C CA . TYR A 1 96 ? -18.394 18.916 28.597 1.00 10.72 102 TYR A CA 1
ATOM 745 C C . TYR A 1 96 ? -17.338 17.980 28.039 1.00 11.61 102 TYR A C 1
ATOM 746 O O . TYR A 1 96 ? -16.341 18.424 27.478 1.00 12.02 102 TYR A O 1
ATOM 755 N N . ILE A 1 97 ? -17.547 16.692 28.263 1.00 10.80 103 ILE A N 1
ATOM 756 C CA . ILE A 1 97 ? -16.664 15.634 27.752 1.00 11.31 103 ILE A CA 1
ATOM 757 C C . ILE A 1 97 ? -17.573 14.566 27.145 1.00 10.96 103 ILE A C 1
ATOM 758 O O . ILE A 1 97 ? -18.360 13.960 27.854 1.00 12.02 103 ILE A O 1
ATOM 763 N N . PRO A 1 98 ? -17.518 14.369 25.816 1.00 9.87 104 PRO A N 1
ATOM 764 C CA . PRO A 1 98 ? -18.372 13.342 25.222 1.00 10.21 104 PRO A CA 1
ATOM 765 C C . PRO A 1 98 ? -17.934 11.933 25.602 1.00 10.93 104 PRO A C 1
ATOM 766 O O . PRO A 1 98 ? -16.747 11.688 25.833 1.00 12.50 104 PRO A O 1
ATOM 770 N N . THR A 1 99 ? -18.894 11.019 25.651 1.00 10.16 105 THR A N 1
ATOM 771 C CA . THR A 1 99 ? -18.616 9.590 25.779 1.00 10.55 105 THR A CA 1
ATOM 772 C C . THR A 1 99 ? -18.392 9.026 24.380 1.00 10.40 105 THR A C 1
ATOM 773 O O . THR A 1 99 ? -19.176 9.297 23.459 1.00 11.13 105 THR A O 1
ATOM 777 N N . PHE A 1 100 ? -17.321 8.252 24.197 1.00 10.40 106 PHE A N 1
ATOM 778 C CA . PHE A 1 100 ? -16.996 7.677 22.899 1.00 10.99 106 PHE A CA 1
ATOM 779 C C . PHE A 1 100 ? -17.583 6.289 22.693 1.00 11.05 106 PHE A C 1
ATOM 780 O O . PHE A 1 100 ? -17.524 5.427 23.576 1.00 12.11 106 PHE A O 1
ATOM 788 N N . GLY A 1 101 ? -18.148 6.083 21.509 1.00 11.81 107 GLY A N 1
ATOM 789 C CA . GLY A 1 101 ? -18.550 4.750 21.079 1.00 12.08 107 GLY A CA 1
ATOM 790 C C . GLY A 1 101 ? -17.347 3.867 20.807 1.00 11.98 107 GLY A C 1
ATOM 791 O O . GLY A 1 101 ? -16.213 4.335 20.769 1.00 12.11 107 GLY A O 1
ATOM 792 N N . ARG A 1 102 ? -17.605 2.589 20.572 1.00 11.18 108 ARG A N 1
ATOM 793 C CA . ARG A 1 102 ? -16.531 1.622 20.334 1.00 13.38 108 ARG A CA 1
ATOM 794 C C . ARG A 1 102 ? -15.826 1.800 18.986 1.00 12.63 108 ARG A C 1
ATOM 795 O O . ARG A 1 102 ? -14.699 1.331 18.799 1.00 14.15 108 ARG A O 1
ATOM 803 N N . GLY A 1 103 ? -16.482 2.491 18.058 1.00 12.42 109 GLY A N 1
ATOM 804 C CA . GLY A 1 103 ? -15.917 2.751 16.743 1.00 11.91 109 GLY A CA 1
ATOM 805 C C . GLY A 1 103 ? -16.307 1.700 15.724 1.00 12.11 109 GLY A C 1
ATOM 806 O O . GLY A 1 103 ? -16.537 0.537 16.066 1.00 13.37 109 GLY A O 1
ATOM 807 N N . THR A 1 104 ? -16.404 2.150 14.482 1.00 10.96 110 THR A N 1
ATOM 808 C CA . THR A 1 104 ? -16.653 1.291 13.345 1.00 9.86 110 THR A CA 1
ATOM 809 C C . THR A 1 104 ? -15.445 1.331 12.435 1.00 10.58 110 THR A C 1
ATOM 810 O O . THR A 1 104 ? -15.078 2.391 11.933 1.00 10.71 110 THR A O 1
ATOM 814 N N . SER A 1 105 ? -14.839 0.167 12.198 1.00 11.15 111 SER A N 1
ATOM 815 C CA . SER A 1 105 ? -13.718 0.100 11.259 1.00 12.82 111 SER A CA 1
ATOM 816 C C . SER A 1 105 ? -14.236 -0.037 9.836 1.00 11.70 111 SER A C 1
ATOM 817 O O . SER A 1 105 ? -14.980 -0.974 9.541 1.00 14.18 111 SER A O 1
ATOM 820 N N . LEU A 1 106 ? -13.870 0.909 8.980 1.00 11.26 112 LEU A N 1
ATOM 821 C CA . LEU A 1 106 ? -14.273 0.867 7.574 1.00 12.44 112 LEU A CA 1
ATOM 822 C C . LEU A 1 106 ? -13.077 0.424 6.739 1.00 14.15 112 LEU A C 1
ATOM 823 O O . LEU A 1 106 ? -12.015 1.028 6.802 1.00 14.12 112 LEU A O 1
ATOM 828 N N . ILE A 1 107 ? -13.263 -0.656 5.984 1.00 15.23 113 ILE A N 1
ATOM 829 C CA . ILE A 1 107 ? -12.257 -1.158 5.052 1.00 18.08 113 ILE A CA 1
ATOM 830 C C . ILE A 1 107 ? -12.698 -0.759 3.652 1.00 16.03 113 ILE A C 1
ATOM 831 O O . ILE A 1 107 ? -13.784 -1.143 3.216 1.00 16.81 113 ILE A O 1
ATOM 836 N N . VAL A 1 108 ? -11.880 0.033 2.957 1.00 16.98 114 VAL A N 1
ATOM 837 C CA . VAL A 1 108 ? -12.190 0.406 1.582 1.00 17.90 114 VAL A CA 1
ATOM 838 C C . VAL A 1 108 ? -11.415 -0.506 0.618 1.00 19.19 114 VAL A C 1
ATOM 839 O O . VAL A 1 108 ? -10.190 -0.630 0.705 1.00 21.65 114 VAL A O 1
ATOM 843 N N . HIS A 1 109 ? -12.146 -1.158 -0.277 1.00 17.27 115 HIS A N 1
ATOM 844 C CA . HIS A 1 109 ? -11.544 -2.031 -1.290 1.00 18.85 115 HIS A CA 1
ATOM 845 C C . HIS A 1 109 ? -11.245 -1.238 -2.551 1.00 18.07 115 HIS A C 1
ATOM 846 O O . HIS A 1 109 ? -12.080 -0.451 -2.986 1.00 17.70 115 HIS A O 1
ATOM 853 N N . PRO A 1 110 ? -10.066 -1.463 -3.170 1.00 16.85 116 PRO A N 1
ATOM 854 C CA . PRO A 1 110 ? -9.779 -0.770 -4.419 1.00 16.72 116 PRO A CA 1
ATOM 855 C C . PRO A 1 110 ? -10.581 -1.377 -5.571 1.00 15.12 116 PRO A C 1
ATOM 856 O O . PRO A 1 110 ? -10.936 -2.556 -5.526 1.00 16.07 116 PRO A O 1
ATOM 860 N N . TYR A 1 111 ? -10.854 -0.568 -6.584 1.00 18.01 117 TYR A N 1
ATOM 861 C CA . TYR A 1 111 ? -11.382 -1.069 -7.842 1.00 20.19 117 TYR A CA 1
ATOM 862 C C . TYR A 1 111 ? -10.200 -1.531 -8.687 1.00 18.63 117 TYR A C 1
ATOM 863 O O . TYR A 1 111 ? -9.325 -0.732 -9.035 1.00 21.58 117 TYR A O 1
ATOM 872 N N . ILE A 1 112 ? -10.164 -2.825 -8.983 1.00 21.82 118 ILE A N 1
ATOM 873 C CA . ILE A 1 112 ? -9.060 -3.403 -9.749 1.00 20.16 118 ILE A CA 1
ATOM 874 C C . ILE A 1 112 ? -9.533 -3.514 -11.192 1.00 23.96 118 ILE A C 1
ATOM 875 O O . ILE A 1 112 ? -10.378 -4.350 -11.503 1.00 24.29 118 ILE A O 1
ATOM 880 N N . GLN A 1 113 ? -9.008 -2.647 -12.057 1.00 27.24 119 GLN A N 1
ATOM 881 C CA . GLN A 1 113 ? -9.464 -2.601 -13.449 1.00 30.17 119 GLN A CA 1
ATOM 882 C C . GLN A 1 113 ? -9.058 -3.845 -14.246 1.00 28.38 119 GLN A C 1
ATOM 883 O O . GLN A 1 113 ? -9.875 -4.403 -14.981 1.00 29.67 119 GLN A O 1
ATOM 889 N N . ASN A 1 114 ? -7.812 -4.287 -14.076 1.00 26.57 120 ASN A N 1
ATOM 890 C CA . ASN A 1 114 ? -7.287 -5.423 -14.836 1.00 26.36 120 ASN A CA 1
ATOM 891 C C . ASN A 1 114 ? -6.736 -6.537 -13.941 1.00 23.37 120 ASN A C 1
ATOM 892 O O . ASN A 1 114 ? -5.516 -6.712 -13.864 1.00 23.21 120 ASN A O 1
ATOM 897 N N . PRO A 1 115 ? -7.630 -7.306 -13.281 1.00 22.84 121 PRO A N 1
ATOM 898 C CA . PRO A 1 115 ? -7.160 -8.345 -12.356 1.00 21.98 121 PRO A CA 1
ATOM 899 C C . PRO A 1 115 ? -6.271 -9.367 -13.049 1.00 20.94 121 PRO A C 1
ATOM 900 O O . PRO A 1 115 ? -6.490 -9.707 -14.220 1.00 22.23 121 PRO A O 1
ATOM 904 N N . ASP A 1 116 ? -5.265 -9.842 -12.325 1.00 18.60 122 ASP A N 1
ATOM 905 C CA . ASP A 1 116 ? -4.283 -10.760 -12.883 1.00 16.61 122 ASP A CA 1
ATOM 906 C C . ASP A 1 116 ? -3.795 -11.673 -11.759 1.00 14.36 122 ASP A C 1
ATOM 907 O O . ASP A 1 116 ? -2.601 -11.715 -11.448 1.00 14.38 122 ASP A O 1
ATOM 912 N N . PRO A 1 117 ? -4.723 -12.426 -11.147 1.00 14.21 123 PRO A N 1
ATOM 913 C CA . PRO A 1 117 ? -4.376 -13.181 -9.940 1.00 14.42 123 PRO A CA 1
ATOM 914 C C . PRO A 1 117 ? -3.243 -14.160 -10.188 1.00 14.08 123 PRO A C 1
ATOM 915 O O . PRO A 1 117 ? -3.225 -14.873 -11.199 1.00 13.89 123 PRO A O 1
ATOM 919 N N . ALA A 1 118 ? -2.276 -14.178 -9.281 1.00 11.63 124 ALA A N 1
ATOM 920 C CA . ALA A 1 118 ? -1.106 -15.009 -9.439 1.00 12.39 124 ALA A CA 1
ATOM 921 C C . ALA A 1 118 ? -0.501 -15.278 -8.094 1.00 13.15 124 ALA A C 1
ATOM 922 O O . ALA A 1 118 ? -0.654 -14.480 -7.156 1.00 11.88 124 ALA A O 1
ATOM 924 N N . VAL A 1 119 ? 0.176 -16.411 -7.995 1.00 12.45 125 VAL A N 1
ATOM 925 C CA . VAL A 1 119 ? 0.925 -16.735 -6.815 1.00 12.78 125 VAL A CA 1
ATOM 926 C C . VAL A 1 119 ? 2.385 -17.078 -7.070 1.00 14.52 125 VAL A C 1
ATOM 927 O O . VAL A 1 119 ? 2.653 -17.857 -7.996 1.00 14.81 125 VAL A O 1
ATOM 931 N N . TYR A 1 120 ? 3.338 -16.405 -6.408 1.00 12.95 126 TYR A N 1
ATOM 932 C CA . TYR A 1 120 ? 4.713 -16.092 -6.906 1.00 12.94 126 TYR A CA 1
ATOM 933 C C . TYR A 1 120 ? 5.399 -16.725 -5.658 1.00 14.11 126 TYR A C 1
ATOM 934 O O . TYR A 1 120 ? 5.050 -16.374 -4.529 1.00 13.57 126 TYR A O 1
ATOM 943 N N . GLN A 1 121 ? 6.423 -17.555 -5.796 1.00 14.69 127 GLN A N 1
ATOM 944 C CA . GLN A 1 121 ? 7.602 -17.581 -4.918 1.00 16.71 127 GLN A CA 1
ATOM 945 C C . GLN A 1 121 ? 8.757 -16.639 -4.970 1.00 14.90 127 GLN A C 1
ATOM 946 O O . GLN A 1 121 ? 9.322 -16.397 -6.018 1.00 16.69 127 GLN A O 1
ATOM 952 N N . LEU A 1 122 ? 9.110 -16.139 -3.782 1.00 13.44 128 LEU A N 1
ATOM 953 C CA . LEU A 1 122 ? 10.252 -15.259 -3.616 1.00 13.82 128 LEU A CA 1
ATOM 954 C C . LEU A 1 122 ? 11.189 -15.658 -2.488 1.00 15.09 128 LEU A C 1
ATOM 955 O O . LEU A 1 122 ? 10.761 -16.284 -1.536 1.00 16.63 128 LEU A O 1
ATOM 960 N N . ARG A 1 123 ? 12.483 -15.389 -2.614 1.00 18.46 129 ARG A N 1
ATOM 961 C CA . ARG A 1 123 ? 13.547 -16.293 -2.202 1.00 19.10 129 ARG A CA 1
ATOM 962 C C . ARG A 1 123 ? 14.300 -15.183 -1.395 1.00 16.82 129 ARG A C 1
ATOM 963 O O . ARG A 1 123 ? 14.403 -14.047 -1.879 1.00 15.68 129 ARG A O 1
ATOM 971 N N . ASP A 1 124 ? 14.783 -15.472 -0.177 1.00 17.15 130 ASP A N 1
ATOM 972 C CA . ASP A 1 124 ? 15.699 -14.556 0.579 1.00 19.36 130 ASP A CA 1
ATOM 973 C C . ASP A 1 124 ? 16.725 -14.123 -0.491 1.00 23.23 130 ASP A C 1
ATOM 974 O O . ASP A 1 124 ? 17.391 -14.990 -1.051 1.00 22.84 130 ASP A O 1
ATOM 979 N N . SER A 1 125 ? 16.961 -12.834 -0.767 1.00 24.88 131 SER A N 1
ATOM 980 C CA . SER A 1 125 ? 18.212 -12.076 -0.424 1.00 24.91 131 SER A CA 1
ATOM 981 C C . SER A 1 125 ? 19.448 -12.643 0.306 1.00 26.60 131 SER A C 1
ATOM 982 O O . SER A 1 125 ? 20.452 -12.923 -0.354 1.00 27.02 131 SER A O 1
ATOM 985 N N . LYS A 1 126 ? 19.394 -12.771 1.629 1.00 27.87 132 LYS A N 1
ATOM 986 C CA . LYS A 1 126 ? 20.579 -13.094 2.438 1.00 31.24 132 LYS A CA 1
ATOM 987 C C . LYS A 1 126 ? 20.187 -13.647 3.810 1.00 32.77 132 LYS A C 1
ATOM 988 O O . LYS A 1 126 ? 20.924 -13.498 4.795 1.00 36.14 132 LYS A O 1
ATOM 994 N N . ASP A 1 129 ? 14.478 -18.383 6.922 1.00 37.27 135 ASP A N 1
ATOM 995 C CA . ASP A 1 129 ? 13.752 -19.648 6.585 1.00 35.76 135 ASP A CA 1
ATOM 996 C C . ASP A 1 129 ? 14.241 -20.058 5.174 1.00 33.31 135 ASP A C 1
ATOM 997 O O . ASP A 1 129 ? 14.969 -21.080 4.992 1.00 36.11 135 ASP A O 1
ATOM 998 N N . LYS A 1 130 ? 13.684 -19.294 4.218 1.00 29.08 136 LYS A N 1
ATOM 999 C CA A LYS A 1 130 ? 14.255 -19.069 2.850 0.50 23.95 136 LYS A CA 1
ATOM 1000 C CA B LYS A 1 130 ? 14.251 -19.119 2.824 0.50 24.55 136 LYS A CA 1
ATOM 1001 C C . LYS A 1 130 ? 13.333 -18.548 1.709 1.00 20.29 136 LYS A C 1
ATOM 1002 O O . LYS A 1 130 ? 13.820 -17.904 0.787 1.00 20.20 136 LYS A O 1
ATOM 1013 N N . SER A 1 131 ? 12.026 -18.825 1.791 1.00 17.82 137 SER A N 1
ATOM 1014 C CA . SER A 1 131 ? 11.078 -18.265 0.809 1.00 17.23 137 SER A CA 1
ATOM 1015 C C . SER A 1 131 ? 9.742 -17.816 1.411 1.00 16.73 137 SER A C 1
ATOM 1016 O O . SER A 1 131 ? 9.389 -18.196 2.531 1.00 17.07 137 SER A O 1
ATOM 1019 N N . VAL A 1 132 ? 9.025 -16.977 0.661 1.00 15.14 138 VAL A N 1
ATOM 1020 C CA . VAL A 1 132 ? 7.642 -16.627 0.954 1.00 14.31 138 VAL A CA 1
ATOM 1021 C C . VAL A 1 132 ? 6.812 -16.796 -0.319 1.00 13.03 138 VAL A C 1
ATOM 1022 O O . VAL A 1 132 ? 7.366 -16.790 -1.431 1.00 14.65 138 VAL A O 1
ATOM 1026 N N . CYS A 1 133 ? 5.503 -16.935 -0.137 1.00 14.88 139 CYS A N 1
ATOM 1027 C CA . CYS A 1 133 ? 4.562 -16.985 -1.247 1.00 15.48 139 CYS A CA 1
ATOM 1028 C C . CYS A 1 133 ? 3.741 -15.713 -1.275 1.00 14.10 139 CYS A C 1
ATOM 1029 O O . CYS A 1 133 ? 3.190 -15.279 -0.255 1.00 16.06 139 CYS A O 1
ATOM 1032 N N . LEU A 1 134 ? 3.658 -15.117 -2.449 1.00 11.69 140 LEU A N 1
ATOM 1033 C CA . LEU A 1 134 ? 2.943 -13.872 -2.639 1.00 12.30 140 LEU A CA 1
ATOM 1034 C C . LEU A 1 134 ? 1.758 -14.098 -3.567 1.00 12.15 140 LEU A C 1
ATOM 1035 O O . LEU A 1 134 ? 1.936 -14.446 -4.735 1.00 13.16 140 LEU A O 1
ATOM 1040 N N . PHE A 1 135 ? 0.556 -13.932 -3.030 1.00 12.43 141 PHE A N 1
ATOM 1041 C CA . PHE A 1 135 ? -0.669 -14.008 -3.816 1.00 11.89 141 PHE A CA 1
ATOM 1042 C C . PHE A 1 135 ? -1.005 -12.562 -4.138 1.00 12.08 141 PHE A C 1
ATOM 1043 O O . PHE A 1 135 ? -1.146 -11.734 -3.230 1.00 12.72 141 PHE A O 1
ATOM 1051 N N . THR A 1 136 ? -1.080 -12.217 -5.413 1.00 11.69 142 THR A N 1
ATOM 1052 C CA . THR A 1 136 ? -1.194 -10.814 -5.775 1.00 12.20 142 THR A CA 1
ATOM 1053 C C . THR A 1 136 ? -2.070 -10.600 -7.001 1.00 11.56 142 THR A C 1
ATOM 1054 O O . THR A 1 136 ? -2.302 -11.530 -7.789 1.00 13.04 142 THR A O 1
ATOM 1058 N N . ASP A 1 137 ? -2.571 -9.375 -7.128 1.00 12.31 143 ASP A N 1
ATOM 1059 C CA . ASP A 1 137 ? -3.229 -8.871 -8.337 1.00 12.84 143 ASP A CA 1
ATOM 1060 C C . ASP A 1 137 ? -4.634 -9.419 -8.533 1.00 13.74 143 ASP A C 1
ATOM 1061 O O . ASP A 1 137 ? -5.208 -9.317 -9.628 1.00 15.00 143 ASP A O 1
ATOM 1066 N N . PHE A 1 138 ? -5.194 -9.962 -7.459 1.00 13.81 144 PHE A N 1
ATOM 1067 C CA . PHE A 1 138 ? -6.561 -10.471 -7.469 1.00 13.70 144 PHE A CA 1
ATOM 1068 C C . PHE A 1 138 ? -7.568 -9.344 -7.267 1.00 16.11 144 PHE A C 1
ATOM 1069 O O . PHE A 1 138 ? -7.235 -8.271 -6.742 1.00 15.63 144 PHE A O 1
ATOM 1077 N N . ASP A 1 139 ? -8.801 -9.586 -7.712 1.00 17.63 145 ASP A N 1
ATOM 1078 C CA . ASP A 1 139 ? -9.890 -8.622 -7.536 1.00 20.03 145 ASP A CA 1
ATOM 1079 C C . ASP A 1 139 ? -10.280 -8.542 -6.065 1.00 19.11 145 ASP A C 1
ATOM 1080 O O . ASP A 1 139 ? -10.018 -9.459 -5.281 1.00 18.30 145 ASP A O 1
ATOM 1085 N N . SER A 1 140 ? -10.909 -7.435 -5.692 1.00 19.39 146 SER A N 1
ATOM 1086 C CA . SER A 1 140 ? -11.179 -7.163 -4.285 1.00 20.97 146 SER A CA 1
ATOM 1087 C C . SER A 1 140 ? -12.243 -8.050 -3.643 1.00 22.91 146 SER A C 1
ATOM 1088 O O . SER A 1 140 ? -12.332 -8.121 -2.419 1.00 23.62 146 SER A O 1
ATOM 1091 N N . GLN A 1 141 ? -13.013 -8.757 -4.470 1.00 24.22 147 GLN A N 1
ATOM 1092 C CA . GLN A 1 141 ? -14.017 -9.712 -3.983 1.00 28.27 147 GLN A CA 1
ATOM 1093 C C . GLN A 1 141 ? -13.399 -10.991 -3.402 1.00 28.60 147 GLN A C 1
ATOM 1094 O O . GLN A 1 141 ? -14.075 -11.748 -2.699 1.00 29.49 147 GLN A O 1
ATOM 1100 N N . THR A 1 142 ? -12.122 -11.232 -3.704 1.00 27.70 148 THR A N 1
ATOM 1101 C CA . THR A 1 142 ? -11.407 -12.416 -3.232 1.00 27.63 148 THR A CA 1
ATOM 1102 C C . THR A 1 142 ? -11.133 -12.326 -1.737 1.00 28.42 148 THR A C 1
ATOM 1103 O O . THR A 1 142 ? -10.596 -11.327 -1.255 1.00 29.76 148 THR A O 1
ATOM 1107 N N . ASN A 1 143 ? -11.504 -13.376 -1.012 1.00 29.55 149 ASN A N 1
ATOM 1108 C CA . ASN A 1 143 ? -11.275 -13.447 0.423 1.00 30.63 149 ASN A CA 1
ATOM 1109 C C . ASN A 1 143 ? -10.114 -14.373 0.742 1.00 30.84 149 ASN A C 1
ATOM 1110 O O . ASN A 1 143 ? -10.021 -15.475 0.197 1.00 31.48 149 ASN A O 1
ATOM 1115 N N . VAL A 1 144 ? -9.230 -13.915 1.622 1.00 30.89 150 VAL A N 1
ATOM 1116 C CA . VAL A 1 144 ? -8.061 -14.686 2.027 1.00 31.24 150 VAL A CA 1
ATOM 1117 C C . VAL A 1 144 ? -8.210 -15.191 3.473 1.00 33.27 150 VAL A C 1
ATOM 1118 O O . VAL A 1 144 ? -8.203 -14.392 4.413 1.00 32.59 150 VAL A O 1
ATOM 1122 N N . SER A 1 145 ? -8.373 -16.507 3.641 1.00 36.47 151 SER A N 1
ATOM 1123 C CA . SER A 1 145 ? -8.232 -17.159 4.956 1.00 39.39 151 SER A CA 1
ATOM 1124 C C . SER A 1 145 ? -6.721 -17.023 5.246 1.00 41.59 151 SER A C 1
ATOM 1125 O O . SER A 1 145 ? -5.893 -17.442 4.369 1.00 40.92 151 SER A O 1
ATOM 1128 N N . GLN A 1 146 ? -6.281 -16.612 6.469 1.00 45.04 152 GLN A N 1
ATOM 1129 C CA . GLN A 1 146 ? -6.393 -17.496 7.712 1.00 47.62 152 GLN A CA 1
ATOM 1130 C C . GLN A 1 146 ? -6.267 -18.999 7.496 1.00 48.85 152 GLN A C 1
ATOM 1131 O O . GLN A 1 146 ? -7.153 -19.677 6.958 1.00 48.97 152 GLN A O 1
ATOM 1137 N N . SER A 1 147 ? -5.116 -19.490 7.952 1.00 50.48 153 SER A N 1
ATOM 1138 C CA . SER A 1 147 ? -4.625 -20.821 7.622 1.00 52.25 153 SER A CA 1
ATOM 1139 C C . SER A 1 147 ? -5.317 -21.910 8.447 1.00 53.59 153 SER A C 1
ATOM 1140 O O . SER A 1 147 ? -5.811 -21.640 9.555 1.00 53.69 153 SER A O 1
ATOM 1143 N N . LYS A 1 148 ? -5.357 -23.141 7.911 1.00 54.98 154 LYS A N 1
ATOM 1144 C CA . LYS A 1 148 ? -5.621 -24.301 8.773 1.00 56.05 154 LYS A CA 1
ATOM 1145 C C . LYS A 1 148 ? -4.624 -24.747 9.833 1.00 56.18 154 LYS A C 1
ATOM 1146 O O . LYS A 1 148 ? -4.878 -24.556 11.025 1.00 56.79 154 LYS A O 1
ATOM 1152 N N . ASP A 1 149 ? -3.452 -25.345 9.289 1.00 56.05 155 ASP A N 1
ATOM 1153 C CA . ASP A 1 149 ? -2.317 -25.204 10.362 1.00 55.61 155 ASP A CA 1
ATOM 1154 C C . ASP A 1 149 ? -1.653 -23.725 10.498 1.00 55.18 155 ASP A C 1
ATOM 1155 O O . ASP A 1 149 ? -1.547 -23.004 9.459 1.00 55.51 155 ASP A O 1
ATOM 1160 N N . SER A 1 150 ? -1.174 -23.219 11.701 1.00 54.39 156 SER A N 1
ATOM 1161 C CA . SER A 1 150 ? -0.393 -24.016 12.671 1.00 53.10 156 SER A CA 1
ATOM 1162 C C . SER A 1 150 ? 1.087 -23.773 12.358 1.00 51.52 156 SER A C 1
ATOM 1163 O O . SER A 1 150 ? 1.733 -22.926 13.012 1.00 52.08 156 SER A O 1
ATOM 1166 N N . ASP A 1 151 ? 1.615 -24.472 11.347 1.00 49.21 157 ASP A N 1
ATOM 1167 C CA . ASP A 1 151 ? 3.004 -24.250 10.930 1.00 47.12 157 ASP A CA 1
ATOM 1168 C C . ASP A 1 151 ? 3.143 -23.185 9.831 1.00 43.82 157 ASP A C 1
ATOM 1169 O O . ASP A 1 151 ? 4.257 -22.767 9.513 1.00 44.05 157 ASP A O 1
ATOM 1174 N N . VAL A 1 152 ? 2.019 -22.749 9.258 1.00 40.68 158 VAL A N 1
ATOM 1175 C CA . VAL A 1 152 ? 2.046 -21.762 8.166 1.00 37.17 158 VAL A CA 1
ATOM 1176 C C . VAL A 1 152 ? 1.277 -20.478 8.497 1.00 34.02 158 VAL A C 1
ATOM 1177 O O . VAL A 1 152 ? 0.227 -20.507 9.148 1.00 35.52 158 VAL A O 1
ATOM 1181 N N . TYR A 1 153 ? 1.813 -19.356 8.022 1.00 28.57 159 TYR A N 1
ATOM 1182 C CA . TYR A 1 153 ? 1.276 -18.031 8.316 1.00 23.78 159 TYR A CA 1
ATOM 1183 C C . TYR A 1 153 ? 0.758 -17.368 7.067 1.00 19.99 159 TYR A C 1
ATOM 1184 O O . TYR A 1 153 ? 1.402 -17.428 6.022 1.00 19.26 159 TYR A O 1
ATOM 1193 N N . ILE A 1 154 ? -0.412 -16.756 7.178 1.00 18.92 160 ILE A N 1
ATOM 1194 C CA . ILE A 1 154 ? -1.030 -16.059 6.062 1.00 20.49 160 ILE A CA 1
ATOM 1195 C C . ILE A 1 154 ? -1.520 -14.697 6.521 1.00 20.49 160 IL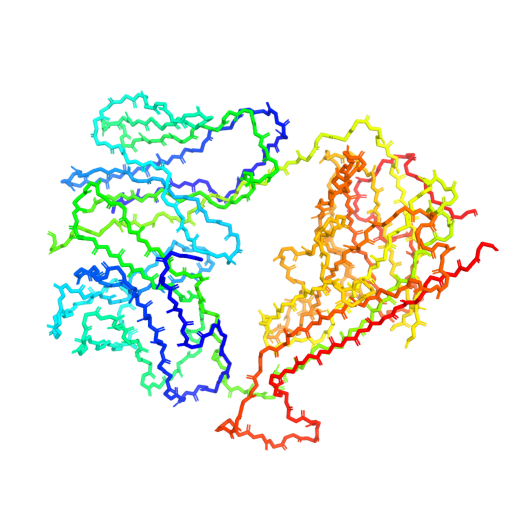E A C 1
ATOM 1196 O O . ILE A 1 154 ? -2.349 -14.596 7.424 1.00 19.88 160 ILE A O 1
ATOM 1201 N N . THR A 1 155 ? -0.998 -13.648 5.896 1.00 17.24 161 THR A N 1
ATOM 1202 C CA . THR A 1 155 ? -1.391 -12.291 6.240 1.00 17.61 161 THR A CA 1
ATOM 1203 C C . THR A 1 155 ? -2.768 -11.954 5.696 1.00 19.69 161 THR A C 1
ATOM 1204 O O . THR A 1 155 ? -3.305 -12.653 4.819 1.00 21.26 161 THR A O 1
ATOM 1208 N N . ASP A 1 156 ? -3.343 -10.878 6.217 1.00 20.96 162 ASP A N 1
ATOM 1209 C CA . ASP A 1 156 ? -4.519 -10.303 5.604 1.00 23.48 162 ASP A CA 1
ATOM 1210 C C . ASP A 1 156 ? -4.087 -9.656 4.291 1.00 22.61 162 ASP A C 1
ATOM 1211 O O . ASP A 1 156 ? -2.880 -9.522 4.015 1.00 20.95 162 ASP A O 1
ATOM 1216 N N . LYS A 1 157 ? -5.065 -9.282 3.475 1.00 22.04 163 LYS A N 1
ATOM 1217 C CA . LYS A 1 157 ? -4.768 -8.561 2.246 1.00 23.12 163 LYS A CA 1
ATOM 1218 C C . LYS A 1 157 ? -4.310 -7.142 2.558 1.00 22.27 163 LYS A C 1
ATOM 1219 O O . LYS A 1 157 ? -4.647 -6.571 3.604 1.00 25.02 163 LYS A O 1
ATOM 1225 N N . CYS A 1 158 ? -3.524 -6.590 1.642 1.00 18.33 164 CYS A N 1
ATOM 1226 C CA . CYS A 1 158 ? -2.910 -5.281 1.792 1.00 17.18 164 CYS A CA 1
ATOM 1227 C C . CYS A 1 158 ? -3.009 -4.669 0.404 1.00 15.21 164 CYS A C 1
ATOM 1228 O O . CYS A 1 158 ? -2.722 -5.354 -0.585 1.00 14.44 164 CYS A O 1
ATOM 1231 N N . VAL A 1 159 ? -3.403 -3.400 0.319 1.00 12.47 165 VAL A N 1
ATOM 1232 C CA . VAL A 1 159 ? -3.468 -2.679 -0.946 1.00 12.30 165 VAL A CA 1
ATOM 1233 C C . VAL A 1 159 ? -2.274 -1.733 -1.060 1.00 11.66 165 VAL A C 1
ATOM 1234 O O . VAL A 1 159 ? -2.073 -0.883 -0.197 1.00 12.30 165 VAL A O 1
ATOM 1238 N N . LEU A 1 160 ? -1.495 -1.891 -2.122 1.00 10.93 166 LEU A N 1
ATOM 1239 C CA . LEU A 1 160 ? -0.418 -0.957 -2.450 1.00 11.44 166 LEU A CA 1
ATOM 1240 C C . LEU A 1 160 ? -0.798 -0.098 -3.659 1.00 12.67 166 LEU A C 1
ATOM 1241 O O . LEU A 1 160 ? -1.563 -0.535 -4.534 1.00 12.86 166 LEU A O 1
ATOM 1246 N N . ASP A 1 161 ? -0.261 1.118 -3.699 1.00 12.28 167 ASP A N 1
ATOM 1247 C CA . ASP A 1 161 ? -0.584 2.099 -4.724 1.00 13.23 167 ASP A CA 1
ATOM 1248 C C . ASP A 1 161 ? 0.712 2.597 -5.341 1.00 13.20 167 ASP A C 1
ATOM 1249 O O . ASP A 1 161 ? 1.479 3.330 -4.703 1.00 14.03 167 ASP A O 1
ATOM 1254 N N . MET A 1 162 ? 0.958 2.181 -6.575 1.00 13.84 168 MET A N 1
ATOM 1255 C CA . MET A 1 162 ? 2.092 2.673 -7.343 1.00 15.19 168 MET A CA 1
ATOM 1256 C C . MET A 1 162 ? 1.636 3.984 -7.955 1.00 17.97 168 MET A C 1
ATOM 1257 O O . MET A 1 162 ? 1.052 4.001 -9.039 1.00 17.11 168 MET A O 1
ATOM 1262 N N . ARG A 1 163 ? 1.880 5.064 -7.220 1.00 19.50 169 ARG A N 1
ATOM 1263 C CA . ARG A 1 163 ? 1.232 6.358 -7.465 1.00 24.70 169 ARG A CA 1
ATOM 1264 C C . ARG A 1 163 ? 1.503 6.917 -8.853 1.00 27.40 169 ARG A C 1
ATOM 1265 O O . ARG A 1 163 ? 0.584 7.423 -9.501 1.00 28.90 169 ARG A O 1
ATOM 1273 N N . SER A 1 164 ? 2.751 6.821 -9.306 1.00 29.95 170 SER A N 1
ATOM 1274 C CA . SER A 1 164 ? 3.134 7.374 -10.604 1.00 32.33 170 SER A CA 1
ATOM 1275 C C . SER A 1 164 ? 2.529 6.594 -11.775 1.00 32.71 170 SER A C 1
ATOM 1276 O O . SER A 1 164 ? 2.304 7.158 -12.850 1.00 33.71 170 SER A O 1
ATOM 1279 N N . MET A 1 165 ? 2.269 5.303 -11.559 1.00 31.68 171 MET A N 1
ATOM 1280 C CA . MET A 1 165 ? 1.644 4.445 -12.569 1.00 31.66 171 MET A CA 1
ATOM 1281 C C . MET A 1 165 ? 0.115 4.450 -12.471 1.00 28.96 171 MET A C 1
ATOM 1282 O O . MET A 1 165 ? -0.555 3.802 -13.277 1.00 27.97 171 MET A O 1
ATOM 1287 N N . ASP A 1 166 ? -0.428 5.174 -11.488 1.00 26.30 172 ASP A N 1
ATOM 1288 C CA . ASP A 1 166 ? -1.869 5.166 -11.193 1.00 26.53 172 ASP A CA 1
ATOM 1289 C C . ASP A 1 166 ? -2.414 3.728 -11.104 1.00 24.01 172 ASP A C 1
ATOM 1290 O O . ASP A 1 166 ? -3.445 3.373 -11.696 1.00 24.84 172 ASP A O 1
ATOM 1295 N N . PHE A 1 167 ? -1.698 2.898 -10.352 1.00 19.71 173 PHE A N 1
ATOM 1296 C CA . PHE A 1 167 ? -1.935 1.467 -10.330 1.00 18.13 173 PHE A CA 1
ATOM 1297 C C . PHE A 1 167 ? -2.023 0.969 -8.895 1.00 17.09 173 PHE A C 1
ATOM 1298 O O . PHE A 1 167 ? -1.088 1.160 -8.109 1.00 18.38 173 PHE A O 1
ATOM 1306 N N . LYS A 1 168 ? -3.141 0.335 -8.553 1.00 15.83 174 LYS A N 1
ATOM 1307 C CA . LYS A 1 168 ? -3.302 -0.300 -7.238 1.00 15.87 174 LYS A CA 1
ATOM 1308 C C . LYS A 1 168 ? -3.369 -1.811 -7.369 1.00 14.84 174 LYS A C 1
ATOM 1309 O O . LYS A 1 168 ? -3.861 -2.337 -8.380 1.00 15.69 174 LYS A O 1
ATOM 1315 N N . SER A 1 169 ? -2.880 -2.519 -6.355 1.00 12.54 175 SER A N 1
ATOM 1316 C CA . SER A 1 169 ? -2.964 -3.975 -6.328 1.00 12.72 175 SER A CA 1
ATOM 1317 C C . SER A 1 169 ? -3.123 -4.513 -4.908 1.00 13.0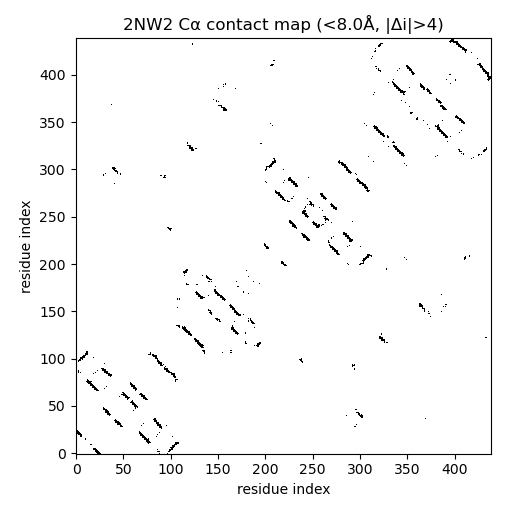3 175 SER A C 1
ATOM 1318 O O . SER A 1 169 ? -2.572 -3.954 -3.941 1.00 13.00 175 SER A O 1
ATOM 1321 N N . ASN A 1 170 ? -3.903 -5.588 -4.797 1.00 12.71 176 ASN A N 1
ATOM 1322 C CA . ASN A 1 170 ? -4.044 -6.361 -3.579 1.00 12.32 176 ASN A CA 1
ATOM 1323 C C . ASN A 1 170 ? -2.965 -7.430 -3.508 1.00 12.40 176 ASN A C 1
ATOM 1324 O O . ASN A 1 170 ? -2.519 -7.958 -4.540 1.00 13.04 176 ASN A O 1
ATOM 1329 N N . SER A 1 171 ? -2.559 -7.784 -2.296 1.00 12.70 177 SER A N 1
ATOM 1330 C CA . SER A 1 171 ? -1.716 -8.953 -2.087 1.00 12.22 177 SER A CA 1
ATOM 1331 C C . SER A 1 171 ? -1.881 -9.502 -0.691 1.00 12.76 177 SER A C 1
ATOM 1332 O O . SER A 1 171 ? -2.353 -8.809 0.221 1.00 15.43 177 SER A O 1
ATOM 1335 N N . ALA A 1 172 ? -1.472 -10.750 -0.533 1.00 12.68 178 ALA A N 1
ATOM 1336 C CA . ALA A 1 172 ? -1.345 -11.381 0.761 1.00 12.22 178 ALA A CA 1
ATOM 1337 C C . ALA A 1 172 ? -0.089 -12.233 0.705 1.00 12.30 178 ALA A C 1
ATOM 1338 O O . ALA A 1 172 ? 0.325 -12.687 -0.368 1.00 13.34 178 ALA A O 1
ATOM 1340 N N . VAL A 1 173 ? 0.527 -12.446 1.854 1.00 12.84 179 VAL A N 1
ATOM 1341 C CA . VAL A 1 173 ? 1.777 -13.174 1.933 1.00 12.59 179 VAL A CA 1
ATOM 1342 C C . VAL A 1 173 ? 1.582 -14.425 2.792 1.00 12.94 179 VAL A C 1
ATOM 1343 O O . VAL A 1 173 ? 0.880 -14.391 3.800 1.00 15.14 179 VAL A O 1
ATOM 1347 N N . ALA A 1 174 ? 2.202 -15.524 2.385 1.00 12.83 180 ALA A N 1
ATOM 1348 C CA . ALA A 1 174 ? 2.180 -16.748 3.180 1.00 14.34 180 ALA A CA 1
ATOM 1349 C C . ALA A 1 174 ? 3.573 -17.336 3.283 1.00 15.20 180 ALA A C 1
ATOM 1350 O O . ALA A 1 174 ? 4.374 -17.218 2.354 1.00 15.96 180 ALA A O 1
ATOM 1352 N N . TRP A 1 175 ? 3.876 -17.940 4.430 1.00 16.26 181 TRP A N 1
ATOM 1353 C CA . TRP A 1 175 ? 5.140 -18.633 4.602 1.00 17.19 181 TRP A CA 1
ATOM 1354 C C . TRP A 1 175 ? 5.041 -19.671 5.715 1.00 19.90 181 TRP A C 1
ATOM 1355 O O . TRP A 1 175 ? 4.059 -19.706 6.439 1.00 19.74 181 TRP A O 1
ATOM 1366 N N . SER A 1 176 ? 6.059 -20.521 5.802 1.00 24.49 182 SER A N 1
ATOM 1367 C CA . SER A 1 176 ? 6.169 -21.529 6.852 1.00 29.59 182 SER A CA 1
ATOM 1368 C C . SER A 1 176 ? 7.635 -21.821 7.143 1.00 32.88 182 SER A C 1
ATOM 1369 O O . SER A 1 176 ? 8.502 -21.596 6.296 1.00 32.56 182 SER A O 1
ATOM 1372 N N . ASN A 1 177 ? 7.902 -22.321 8.348 1.00 37.13 183 ASN A N 1
ATOM 1373 C CA . ASN A 1 177 ? 9.242 -22.769 8.724 1.00 40.86 183 ASN A CA 1
ATOM 1374 C C . ASN A 1 177 ? 9.443 -24.231 8.340 1.00 43.24 183 ASN A C 1
ATOM 1375 O O . ASN A 1 177 ? 10.578 -24.705 8.231 1.00 44.21 183 ASN A O 1
ATOM 1380 N N . LYS A 1 178 ? 8.324 -24.929 8.138 1.00 45.46 184 LYS A N 1
ATOM 1381 C CA . LYS A 1 178 ? 8.306 -26.366 7.872 1.00 47.20 184 LYS A CA 1
ATOM 1382 C C . LYS A 1 178 ? 8.792 -26.719 6.462 1.00 48.51 184 LYS A C 1
ATOM 1383 O O . LYS A 1 178 ? 8.736 -25.896 5.543 1.00 48.84 184 LYS A O 1
ATOM 1389 N N . SER A 1 179 ? 9.260 -27.957 6.318 1.00 49.61 185 SER A N 1
ATOM 1390 C CA . SER A 1 179 ? 9.854 -28.467 5.082 1.00 49.96 185 SER A CA 1
ATOM 1391 C C . SER A 1 179 ? 8.837 -28.772 3.977 1.00 50.04 185 SER A C 1
ATOM 1392 O O . SER A 1 179 ? 9.127 -28.574 2.793 1.00 50.53 185 SER A O 1
ATOM 1395 N N . ASP A 1 180 ? 7.656 -29.248 4.372 1.00 49.62 186 ASP A N 1
ATOM 1396 C CA . ASP A 1 180 ? 6.622 -29.704 3.434 1.00 49.06 186 ASP A CA 1
ATOM 1397 C C . ASP A 1 180 ? 5.991 -28.594 2.589 1.00 47.49 186 ASP A C 1
ATOM 1398 O O . ASP A 1 180 ? 5.486 -28.856 1.494 1.00 48.02 186 ASP A O 1
ATOM 1403 N N . PHE A 1 181 ? 6.033 -27.367 3.108 1.00 45.14 187 PHE A N 1
ATOM 1404 C CA . PHE A 1 181 ? 5.338 -26.209 2.534 1.00 41.92 187 PHE A CA 1
ATOM 1405 C C . PHE A 1 181 ? 5.692 -25.900 1.073 1.00 40.37 187 PHE A C 1
ATOM 1406 O O . PHE A 1 181 ? 6.866 -25.902 0.690 1.00 40.77 187 PHE A O 1
ATOM 1414 N N . ALA A 1 182 ? 4.658 -25.644 0.273 1.00 37.86 188 ALA A N 1
ATOM 1415 C CA . ALA A 1 182 ? 4.805 -25.225 -1.123 1.00 36.51 188 ALA A CA 1
ATOM 1416 C C . ALA A 1 182 ? 3.796 -24.126 -1.469 1.00 35.07 188 ALA A C 1
ATOM 1417 O O . ALA A 1 182 ? 2.696 -24.092 -0.913 1.00 35.31 188 ALA A O 1
ATOM 1419 N N . CYS A 1 183 ? 4.170 -23.234 -2.386 1.00 34.55 189 CYS A N 1
ATOM 1420 C CA . CYS A 1 183 ? 3.290 -22.132 -2.799 1.00 33.77 189 CYS A CA 1
ATOM 1421 C C . CYS A 1 183 ? 2.043 -22.614 -3.547 1.00 34.01 189 CYS A C 1
ATOM 1422 O O . CYS A 1 183 ? 0.997 -21.957 -3.509 1.00 32.98 189 CYS A O 1
ATOM 1425 N N . ALA A 1 184 ? 2.157 -23.763 -4.212 1.00 33.80 190 ALA A N 1
ATOM 1426 C CA . ALA A 1 184 ? 1.020 -24.389 -4.896 1.00 34.32 190 ALA A CA 1
ATOM 1427 C C . ALA A 1 184 ? -0.141 -24.706 -3.948 1.00 33.85 190 ALA A C 1
ATOM 1428 O O . ALA A 1 184 ? -1.306 -24.625 -4.341 1.00 34.06 190 ALA A O 1
ATOM 1430 N N . ASN A 1 185 ? 0.187 -25.061 -2.706 1.00 33.40 191 ASN A N 1
ATOM 1431 C CA . ASN A 1 185 ? -0.817 -25.398 -1.700 1.00 32.98 191 ASN A CA 1
ATOM 1432 C C . ASN A 1 185 ? -1.017 -24.327 -0.627 1.00 31.80 191 ASN A C 1
ATOM 1433 O O . ASN A 1 185 ? -1.880 -24.470 0.239 1.00 31.48 191 ASN A O 1
ATOM 1438 N N . ALA A 1 186 ? -0.222 -23.258 -0.698 1.00 30.74 192 ALA A N 1
ATOM 1439 C CA . ALA A 1 186 ? -0.173 -22.228 0.346 1.00 29.94 192 ALA A CA 1
ATOM 1440 C C . ALA A 1 186 ? -1.541 -21.648 0.693 1.00 29.66 192 ALA A C 1
ATOM 1441 O O . ALA A 1 186 ? -1.881 -21.504 1.869 1.00 29.17 192 ALA A O 1
ATOM 1443 N N . PHE A 1 187 ? -2.313 -21.323 -0.340 1.00 29.52 193 PHE A N 1
ATOM 1444 C CA . PHE A 1 187 ? -3.609 -20.675 -0.180 1.00 29.90 193 PHE A CA 1
ATOM 1445 C C . PHE A 1 187 ? -4.793 -21.642 -0.398 1.00 31.87 193 PHE A C 1
ATOM 1446 O O . PHE A 1 187 ? -5.881 -21.230 -0.812 1.00 31.91 193 PHE A O 1
ATOM 1454 N N . ASN A 1 188 ? -4.573 -22.920 -0.084 1.00 34.39 194 ASN A N 1
ATOM 1455 C CA . ASN A 1 188 ? -5.588 -23.968 -0.273 1.00 36.64 194 ASN A CA 1
ATOM 1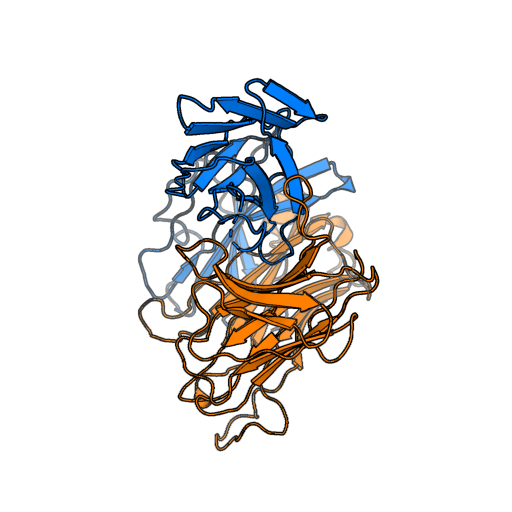456 C C . ASN A 1 188 ? -6.905 -23.737 0.470 1.00 37.84 194 ASN A C 1
ATOM 1457 O O . ASN A 1 188 ? -7.981 -23.974 -0.085 1.00 38.27 194 ASN A O 1
ATOM 1462 N N . ASN A 1 189 ? -6.825 -23.273 1.717 1.00 38.85 195 ASN A N 1
ATOM 1463 C CA . ASN A 1 189 ? -8.038 -23.012 2.499 1.00 39.31 195 ASN A CA 1
ATOM 1464 C C . ASN A 1 189 ? -8.736 -21.690 2.153 1.00 38.77 195 ASN A C 1
ATOM 1465 O O . ASN A 1 189 ? -9.682 -21.275 2.833 1.00 38.81 195 ASN A O 1
ATOM 1470 N N . SER A 1 190 ? -8.266 -21.044 1.087 1.00 37.53 196 SER A N 1
ATOM 1471 C CA . SER A 1 190 ? -8.943 -19.884 0.515 1.00 36.63 196 SER A CA 1
ATOM 1472 C C . SER A 1 190 ? -9.622 -20.256 -0.799 1.00 36.16 196 SER A C 1
ATOM 1473 O O . SER A 1 190 ? -9.146 -21.132 -1.528 1.00 35.97 196 SER A O 1
ATOM 1476 N N . ILE A 1 191 ? -10.740 -19.595 -1.087 1.00 34.96 197 ILE A N 1
ATOM 1477 C CA . ILE A 1 191 ? -11.376 -19.696 -2.397 1.00 34.67 197 ILE A CA 1
ATOM 1478 C C . ILE A 1 191 ? -10.715 -18.664 -3.316 1.00 33.12 197 ILE A C 1
ATOM 1479 O O . ILE A 1 191 ? -11.003 -17.465 -3.236 1.00 33.64 197 ILE A O 1
ATOM 1484 N N . ILE A 1 192 ? -9.820 -19.142 -4.176 1.00 31.01 198 ILE A N 1
ATOM 1485 C CA . ILE A 1 192 ? -9.068 -18.266 -5.078 1.00 28.92 198 ILE A CA 1
ATOM 1486 C C . ILE A 1 192 ? -9.550 -18.457 -6.516 1.00 28.78 198 ILE A C 1
ATOM 1487 O O . ILE A 1 192 ? -10.114 -19.507 -6.834 1.00 30.00 198 ILE A O 1
ATOM 1492 N N . PRO A 1 193 ? -9.341 -17.448 -7.387 1.00 26.68 199 PRO A N 1
ATOM 1493 C CA . PRO A 1 193 ? -9.834 -17.564 -8.761 1.00 26.17 199 PRO A CA 1
ATOM 1494 C C . PRO A 1 193 ? -9.298 -18.819 -9.458 1.00 26.39 199 PRO A C 1
ATOM 1495 O O . PRO A 1 193 ? -8.133 -19.184 -9.278 1.00 25.14 199 PRO A O 1
ATOM 1499 N N . GLU A 1 194 ? -10.146 -19.485 -10.239 1.00 26.88 200 GLU A N 1
ATOM 1500 C CA . GLU A 1 194 ? -9.731 -20.702 -10.949 1.00 26.66 200 GLU A CA 1
ATOM 1501 C C . GLU A 1 194 ? -8.582 -20.477 -11.935 1.00 25.24 200 GLU A C 1
ATOM 1502 O O . GLU A 1 194 ? -7.887 -21.416 -12.316 1.00 24.78 200 GLU A O 1
ATOM 1508 N N . ASP A 1 195 ? -8.357 -19.220 -12.302 1.00 25.41 201 ASP A N 1
ATOM 1509 C CA . ASP A 1 195 ? -7.352 -18.851 -13.289 1.00 26.19 201 ASP A CA 1
ATOM 1510 C C . ASP A 1 195 ? -6.393 -17.753 -12.809 1.00 24.08 201 ASP A C 1
ATOM 1511 O O . ASP A 1 195 ? -5.696 -17.193 -13.647 1.00 24.77 201 ASP A O 1
ATOM 1516 N N . THR A 1 196 ? -6.179 -17.526 -11.511 1.00 23.33 202 THR A N 1
ATOM 1517 C CA . THR A 1 196 ? -4.886 -17.862 -10.841 1.00 19.58 202 THR A CA 1
ATOM 1518 C C . THR A 1 196 ? -3.706 -18.515 -11.578 1.00 18.93 202 THR A C 1
ATOM 1519 O O . THR A 1 196 ? -3.664 -19.721 -11.814 1.00 20.25 202 THR A O 1
ATOM 1523 N N . PHE A 1 197 ? -2.733 -17.651 -11.876 1.00 16.93 203 PHE A N 1
ATOM 1524 C CA . PHE A 1 197 ? -1.497 -18.005 -12.553 1.00 17.40 203 PHE A CA 1
ATOM 1525 C C . PHE A 1 197 ? -0.510 -18.557 -11.525 1.00 18.51 203 PHE A C 1
ATOM 1526 O O . PHE A 1 197 ? -0.144 -17.871 -10.556 1.00 17.06 203 PHE A O 1
ATOM 1534 N N . PHE A 1 198 ? -0.132 -19.823 -11.713 1.00 20.47 204 PHE A N 1
ATOM 1535 C CA . PHE A 1 198 ? 0.868 -20.493 -10.887 1.00 23.24 204 PHE A CA 1
ATOM 1536 C C . PHE A 1 198 ? 2.079 -20.834 -11.745 1.00 26.37 204 PHE A C 1
ATOM 1537 O O . PHE A 1 198 ? 2.111 -21.893 -12.389 1.00 28.55 204 PHE A O 1
ATOM 1545 N N . PRO A 1 199 ? 3.082 -19.945 -11.762 1.00 26.42 205 PRO A N 1
ATOM 1546 C CA . PRO A 1 199 ? 4.301 -20.196 -12.534 1.00 29.81 205 PRO A CA 1
ATOM 1547 C C . PRO A 1 199 ? 5.080 -21.379 -11.945 1.00 32.68 205 PRO A C 1
ATOM 1548 O O . PRO A 1 199 ? 4.978 -21.630 -10.741 1.00 33.42 205 PRO A O 1
ATOM 1552 N N . SER A 1 200 ? 5.847 -22.104 -12.764 1.00 36.73 206 SER A N 1
ATOM 1553 C CA . SER A 1 200 ? 6.035 -21.809 -14.189 1.00 39.02 206 SER A CA 1
ATOM 1554 C C . SER A 1 200 ? 6.047 -23.082 -15.032 1.00 40.11 206 SER A C 1
ATOM 1555 O O . SER A 1 200 ? 6.322 -24.173 -14.527 1.00 41.41 206 SER A O 1
ATOM 1558 N N . ASP B 2 1 ? 2.530 18.506 12.705 1.00 34.31 1 ASP B N 1
ATOM 1559 C CA . ASP B 2 1 ? 1.372 18.116 13.561 1.00 34.18 1 ASP B CA 1
ATOM 1560 C C . ASP B 2 1 ? 0.678 19.326 14.201 1.00 32.05 1 ASP B C 1
ATOM 1561 O O . ASP B 2 1 ? 0.965 20.477 13.851 1.00 32.50 1 ASP B O 1
ATOM 1566 N N . ALA B 2 2 ? -0.228 19.050 15.137 1.00 29.77 2 ALA B N 1
ATOM 1567 C CA . ALA B 2 2 ? -1.134 20.051 15.709 1.00 27.82 2 ALA B CA 1
ATOM 1568 C C . ALA B 2 2 ? -0.679 20.563 17.085 1.00 24.46 2 ALA B C 1
ATOM 1569 O O . ALA B 2 2 ? -1.459 21.147 17.851 1.00 26.17 2 ALA B O 1
ATOM 1571 N N . GLY B 2 3 ? 0.594 20.347 17.388 1.00 22.15 3 GLY B N 1
ATOM 1572 C CA . GLY B 2 3 ? 1.187 20.864 18.608 1.00 19.88 3 GLY B CA 1
ATOM 1573 C C . GLY B 2 3 ? 1.135 19.922 19.794 1.00 18.13 3 GLY B C 1
ATOM 1574 O O . GLY B 2 3 ? 1.751 20.210 20.814 1.00 20.27 3 GLY B O 1
ATOM 1575 N N . ILE B 2 4 ? 0.390 18.819 19.686 1.00 14.53 4 ILE B N 1
ATOM 1576 C CA . ILE B 2 4 ? 0.323 17.853 20.793 1.00 14.54 4 ILE B CA 1
ATOM 1577 C C . ILE B 2 4 ? 1.360 16.758 20.619 1.00 15.52 4 ILE B C 1
ATOM 1578 O O . ILE B 2 4 ? 1.405 16.104 19.570 1.00 16.22 4 ILE B O 1
ATOM 1583 N N . THR B 2 5 ? 2.188 16.570 21.645 1.00 15.07 5 THR B N 1
ATOM 1584 C CA A THR B 2 5 ? 3.249 15.567 21.641 0.50 15.60 5 THR B CA 1
ATOM 1585 C CA B THR B 2 5 ? 3.205 15.521 21.622 0.50 15.47 5 THR B CA 1
ATOM 1586 C C . THR B 2 5 ? 3.123 14.668 22.874 1.00 15.23 5 THR B C 1
ATOM 1587 O O . THR B 2 5 ? 2.922 15.171 23.97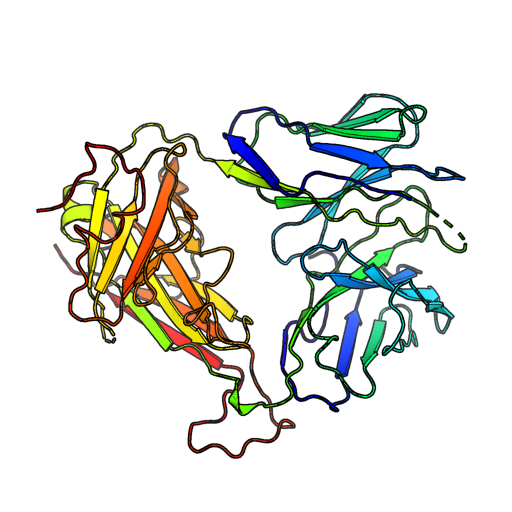0 1.00 15.92 5 THR B O 1
ATOM 1594 N N . GLN B 2 6 ? 3.242 13.356 22.690 1.00 13.32 6 GLN B N 1
ATOM 1595 C CA . GLN B 2 6 ? 3.257 12.405 23.806 1.00 14.45 6 GLN B CA 1
ATOM 1596 C C . GLN B 2 6 ? 4.628 11.792 23.939 1.00 14.47 6 GLN B C 1
ATOM 1597 O O . GLN B 2 6 ? 5.256 11.437 22.934 1.00 15.59 6 GLN B O 1
ATOM 1603 N N . SER B 2 7 ? 5.092 11.656 25.170 1.00 13.31 7 SER B N 1
ATOM 1604 C CA . SER B 2 7 ? 6.376 11.019 25.413 1.00 15.09 7 SER B CA 1
ATOM 1605 C C . SER B 2 7 ? 6.316 10.154 26.659 1.00 15.41 7 SER B C 1
ATOM 1606 O O . SER B 2 7 ? 5.779 10.568 27.679 1.00 15.68 7 SER B O 1
ATOM 1609 N N . PRO B 2 8 ? 6.827 8.919 26.568 1.00 14.62 8 PRO B N 1
ATOM 1610 C CA . PRO B 2 8 ? 7.349 8.268 25.354 1.00 14.90 8 PRO B CA 1
ATOM 1611 C C . PRO B 2 8 ? 6.200 7.854 24.417 1.00 15.07 8 PRO B C 1
ATOM 1612 O O . PRO B 2 8 ? 5.039 7.901 24.828 1.00 16.51 8 PRO B O 1
ATOM 1616 N N . ARG B 2 9 ? 6.512 7.487 23.170 1.00 17.42 9 ARG B N 1
ATOM 1617 C CA A ARG B 2 9 ? 5.502 6.995 22.234 0.50 17.57 9 ARG B CA 1
ATOM 1618 C CA B ARG B 2 9 ? 5.488 6.996 22.248 0.50 17.25 9 ARG B CA 1
ATOM 1619 C C . ARG B 2 9 ? 5.324 5.493 22.385 1.00 14.91 9 ARG B C 1
ATOM 1620 O O . ARG B 2 9 ? 4.300 4.935 22.009 1.00 14.28 9 ARG B O 1
ATOM 1635 N N . HIS B 2 10 ? 6.358 4.841 22.925 1.00 13.50 10 HIS B N 1
ATOM 1636 C CA . HIS B 2 10 ? 6.313 3.411 23.213 1.00 13.80 10 HIS B CA 1
ATOM 1637 C C . HIS B 2 10 ? 7.028 3.145 24.495 1.00 12.03 10 HIS B C 1
ATOM 1638 O O . HIS B 2 10 ? 8.044 3.765 24.786 1.00 12.52 10 HIS B O 1
ATOM 1645 N N . LYS B 2 11 ? 6.519 2.172 25.244 1.00 10.97 11 LYS B N 1
ATOM 1646 C CA . LYS B 2 11 ? 7.209 1.728 26.449 1.00 11.07 11 LYS B CA 1
ATOM 1647 C C . LYS B 2 11 ? 6.820 0.308 26.770 1.00 9.57 11 LYS B C 1
ATOM 1648 O O . LYS B 2 11 ? 5.657 -0.060 26.669 1.00 10.13 11 LYS B O 1
ATOM 1654 N N . VAL B 2 12 ? 7.826 -0.494 27.115 1.00 9.85 12 VAL B N 1
ATOM 1655 C CA . VAL B 2 12 ? 7.606 -1.824 27.669 1.00 10.67 12 VAL B CA 1
ATOM 1656 C C . VAL B 2 12 ? 8.391 -1.927 28.955 1.00 11.31 12 VAL B C 1
ATOM 1657 O O . VAL B 2 12 ? 9.571 -1.535 29.022 1.00 12.88 12 VAL B O 1
ATOM 1661 N N . THR B 2 13 ? 7.726 -2.405 29.992 1.00 10.37 13 THR B N 1
ATOM 1662 C CA . THR B 2 13 ? 8.372 -2.511 31.296 1.00 12.04 13 THR B CA 1
ATOM 1663 C C . THR B 2 13 ? 7.738 -3.596 32.159 1.00 10.40 13 THR B C 1
ATOM 1664 O O . THR B 2 13 ? 6.744 -4.226 31.772 1.00 12.16 13 THR B O 1
ATOM 1668 N N . GLU B 2 14 ? 8.345 -3.834 33.320 1.00 10.44 14 GLU B N 1
ATOM 1669 C CA . GLU B 2 14 ? 7.917 -4.902 34.196 1.00 11.17 14 GLU B CA 1
ATOM 1670 C C . GLU B 2 14 ? 6.810 -4.443 35.140 1.00 10.80 14 GLU B C 1
ATOM 1671 O O . GLU B 2 14 ? 6.774 -3.268 35.543 1.00 11.56 14 GLU B O 1
ATOM 1677 N N . THR B 2 15 ? 5.937 -5.370 35.524 1.00 11.34 15 THR B N 1
ATOM 1678 C CA . THR B 2 15 ? 4.952 -5.068 36.553 1.00 12.12 15 THR B CA 1
ATOM 1679 C C . THR B 2 15 ? 5.655 -4.554 37.794 1.00 11.46 15 THR B C 1
ATOM 1680 O O . THR B 2 15 ? 6.736 -5.026 38.162 1.00 12.78 15 THR B O 1
ATOM 1684 N N . GLY B 2 16 ? 5.020 -3.572 38.421 1.00 12.24 16 GLY B N 1
ATOM 1685 C CA . GLY B 2 16 ? 5.561 -2.962 39.631 1.00 13.45 16 GLY B CA 1
ATOM 1686 C C . GLY B 2 16 ? 6.409 -1.733 39.381 1.00 13.85 16 GLY B C 1
ATOM 1687 O O . GLY B 2 16 ? 6.763 -1.029 40.327 1.00 14.96 16 GLY B O 1
ATOM 1688 N N . THR B 2 17 ? 6.753 -1.468 38.123 1.00 12.98 17 THR B N 1
ATOM 1689 C CA . THR B 2 17 ? 7.550 -0.301 37.771 1.00 12.93 17 THR B CA 1
ATOM 1690 C C . THR B 2 17 ? 6.657 0.948 37.725 1.00 13.15 17 THR B C 1
ATOM 1691 O O . THR B 2 17 ? 5.582 0.907 37.130 1.00 13.61 17 THR B O 1
ATOM 1695 N N . PRO B 2 18 ? 7.107 2.069 38.313 1.00 11.36 18 PRO B N 1
ATOM 1696 C CA . PRO B 2 18 ? 6.382 3.329 38.122 1.00 12.38 18 PRO B CA 1
ATOM 1697 C C . PRO B 2 18 ? 6.580 3.822 36.693 1.00 13.03 18 PRO B C 1
ATOM 1698 O O . PRO B 2 18 ? 7.690 3.726 36.161 1.00 14.18 18 PRO B O 1
ATOM 1702 N N . VAL B 2 19 ? 5.517 4.349 36.084 1.00 10.91 19 VAL B N 1
ATOM 1703 C CA . VAL B 2 19 ? 5.582 4.831 34.703 1.00 12.05 19 VAL B CA 1
ATOM 1704 C C . VAL B 2 19 ? 4.902 6.189 34.646 1.00 10.60 19 VAL B C 1
ATOM 1705 O O . VAL B 2 19 ? 3.820 6.358 35.217 1.00 10.76 19 VAL B O 1
ATOM 1709 N N . THR B 2 20 ? 5.534 7.153 33.982 1.00 10.85 20 THR B N 1
ATOM 1710 C CA . THR B 2 20 ? 4.907 8.445 33.713 1.00 11.21 20 THR B CA 1
ATOM 1711 C C . THR B 2 20 ? 4.857 8.711 32.219 1.00 11.56 20 THR B C 1
ATOM 1712 O O . THR B 2 20 ? 5.877 8.622 31.521 1.00 12.20 20 THR B O 1
ATOM 1716 N N . LEU B 2 21 ? 3.652 9.006 31.729 1.00 10.63 21 LEU B N 1
ATOM 1717 C CA . LEU B 2 21 ? 3.474 9.458 30.345 1.00 10.46 21 LEU B CA 1
ATOM 1718 C C . LEU B 2 21 ? 3.238 10.966 30.332 1.00 11.37 21 LEU B C 1
ATOM 1719 O O . LEU B 2 21 ? 2.462 11.506 31.141 1.00 11.35 21 LEU B O 1
ATOM 1724 N N . ARG B 2 22 ? 3.887 11.657 29.405 1.00 11.49 22 ARG B N 1
ATOM 1725 C CA . ARG B 2 22 ? 3.791 13.113 29.331 1.00 12.66 22 ARG B CA 1
ATOM 1726 C C . ARG B 2 22 ? 3.014 13.545 28.098 1.00 12.52 22 ARG B C 1
ATOM 1727 O O . ARG B 2 22 ? 3.301 13.072 26.999 1.00 13.00 22 ARG B O 1
ATOM 1735 N N . CYS B 2 23 ? 2.031 14.429 28.276 1.00 12.18 23 CYS B N 1
ATOM 1736 C CA . CYS B 2 23 ? 1.346 15.091 27.171 1.00 13.30 23 CYS B CA 1
ATOM 1737 C C . CYS B 2 23 ? 1.771 16.555 27.166 1.00 11.34 23 CYS B C 1
ATOM 1738 O O . CYS B 2 23 ? 1.634 17.238 28.177 1.00 12.24 23 CYS B O 1
ATOM 1741 N N . HIS B 2 24 ? 2.268 17.028 26.029 1.00 11.16 24 HIS B N 1
ATOM 1742 C CA . HIS B 2 24 ? 2.656 18.420 25.879 1.00 11.98 24 HIS B CA 1
ATOM 1743 C C . HIS B 2 24 ? 1.875 19.074 24.743 1.00 12.30 24 HIS B C 1
ATOM 1744 O O . HIS B 2 24 ? 1.684 18.471 23.681 1.00 11.86 24 HIS B O 1
ATOM 1751 N N . GLN B 2 25 ? 1.419 20.299 24.971 1.00 11.33 25 GLN B N 1
ATOM 1752 C CA . GLN B 2 25 ? 0.715 21.056 23.933 1.00 11.59 25 GLN B CA 1
ATOM 1753 C C . GLN B 2 25 ? 1.307 22.448 23.712 1.00 12.93 25 GLN B C 1
ATOM 1754 O O . GLN B 2 25 ? 1.991 22.989 24.592 1.00 14.48 25 GLN B O 1
ATOM 1760 N N . THR B 2 26 ? 0.970 23.028 22.556 1.00 13.83 26 THR B N 1
ATOM 1761 C CA . THR B 2 26 ? 1.401 24.381 22.183 1.00 15.12 26 THR B CA 1
ATOM 1762 C C . THR B 2 26 ? 0.261 25.398 22.167 1.00 15.46 26 THR B C 1
ATOM 1763 O O . THR B 2 26 ? 0.506 26.606 22.241 1.00 17.92 26 THR B O 1
ATOM 1767 N N . GLU B 2 27 ? -0.976 24.926 22.062 1.00 14.69 27 GLU B N 1
ATOM 1768 C CA . GLU B 2 27 ? -2.110 25.819 21.807 1.00 14.68 27 GLU B CA 1
ATOM 1769 C C . GLU B 2 27 ? -2.744 26.448 23.048 1.00 15.68 27 GLU B C 1
ATOM 1770 O O . GLU B 2 27 ? -3.740 27.178 22.937 1.00 17.22 27 GLU B O 1
ATOM 1776 N N . ASN B 2 28 ? -2.154 26.170 24.218 1.00 15.14 28 ASN B N 1
ATOM 1777 C CA A ASN B 2 28 ? -2.562 26.769 25.500 0.50 16.26 28 ASN B CA 1
ATOM 1778 C CA B ASN B 2 28 ? -2.572 26.826 25.467 0.50 16.63 28 ASN B CA 1
ATOM 1779 C C . ASN B 2 28 ? -4.026 26.550 25.871 1.00 15.49 28 ASN B C 1
ATOM 1780 O O . ASN B 2 28 ? -4.663 27.392 26.504 1.00 16.61 28 ASN B O 1
ATOM 1789 N N . HIS B 2 29 ? -4.553 25.383 25.495 1.00 12.94 29 HIS B N 1
ATOM 1790 C CA . HIS B 2 29 ? -5.911 25.007 25.875 1.00 11.33 29 HIS B CA 1
ATOM 1791 C C . HIS B 2 29 ? -6.048 24.795 27.376 1.00 11.15 29 HIS B C 1
ATOM 1792 O O . HIS B 2 29 ? -5.157 24.228 28.018 1.00 11.90 29 HIS B O 1
ATOM 1799 N N . ARG B 2 30 ? -7.173 25.245 27.927 1.00 12.17 30 ARG B N 1
ATOM 1800 C CA . ARG B 2 30 ? -7.417 25.132 29.353 1.00 12.46 30 ARG B CA 1
ATOM 1801 C C . ARG B 2 30 ? -7.565 23.670 29.808 1.00 13.18 30 ARG B C 1
ATOM 1802 O O . ARG B 2 30 ? -7.150 23.325 30.913 1.00 12.56 30 ARG B O 1
ATOM 1810 N N . TYR B 2 31 ? -8.155 22.824 28.964 1.00 11.67 31 TYR B N 1
ATOM 1811 C CA . TYR B 2 31 ? -8.451 21.448 29.355 1.00 10.25 31 TYR B CA 1
ATOM 1812 C C . TYR B 2 31 ? -7.508 20.459 28.706 1.00 9.82 31 TYR B C 1
ATOM 1813 O O . TYR B 2 31 ? -7.159 20.600 27.525 1.00 9.93 31 TYR B O 1
ATOM 1822 N N . MET B 2 32 ? -7.097 19.459 29.488 1.00 8.92 32 MET B N 1
ATOM 1823 C CA . MET B 2 32 ? -6.322 18.325 28.963 1.00 8.69 32 MET B CA 1
ATOM 1824 C C . MET B 2 32 ? -6.927 17.035 29.504 1.00 8.29 32 MET B C 1
ATOM 1825 O O . MET B 2 32 ? -7.574 17.027 30.555 1.00 9.20 32 MET B O 1
ATOM 1830 N N . TYR B 2 33 ? -6.715 15.948 28.759 1.00 7.94 33 TYR B N 1
ATOM 1831 C CA . TYR B 2 33 ? -7.405 14.688 29.009 1.00 8.17 33 TYR B CA 1
ATOM 1832 C C . TYR B 2 33 ? -6.446 13.543 28.754 1.00 7.81 33 TYR B C 1
ATOM 1833 O O . TYR B 2 33 ? -5.637 13.603 27.834 1.00 9.00 33 TYR B O 1
ATOM 1842 N N . TRP B 2 34 ? -6.555 12.488 29.561 1.00 7.89 34 TRP B N 1
ATOM 1843 C CA . TRP B 2 34 ? -5.875 11.220 29.273 1.00 7.43 34 TRP B CA 1
ATOM 1844 C C . TRP B 2 34 ? -6.888 10.095 29.098 1.00 7.74 34 TRP B C 1
ATOM 1845 O O . TRP B 2 34 ? -7.744 9.897 29.965 1.00 8.51 34 TRP B O 1
ATOM 1856 N N . TYR B 2 35 ? -6.758 9.370 27.988 1.00 7.43 35 TYR B N 1
ATOM 1857 C CA . TYR B 2 35 ? -7.618 8.236 27.629 1.00 8.63 35 TYR B CA 1
ATOM 1858 C C . TYR B 2 35 ? -6.802 6.955 27.472 1.00 9.17 35 TYR B C 1
ATOM 1859 O O . TYR B 2 35 ? -5.624 7.014 27.147 1.00 8.63 35 TYR B O 1
ATOM 1868 N N . ARG B 2 36 ? -7.447 5.806 27.663 1.00 8.60 36 ARG B N 1
ATOM 1869 C CA . ARG B 2 36 ? -6.892 4.532 27.187 1.00 9.16 36 ARG B CA 1
ATOM 1870 C C . ARG B 2 36 ? -7.861 3.927 26.191 1.00 10.23 36 ARG B C 1
ATOM 1871 O O . ARG B 2 36 ? -9.084 4.106 26.298 1.00 10.28 36 ARG B O 1
ATOM 1879 N N . GLN B 2 37 ? -7.306 3.235 25.206 1.00 10.08 37 GLN B N 1
ATOM 1880 C CA . GLN B 2 37 ? -8.081 2.596 24.136 1.00 11.46 37 GLN B CA 1
ATOM 1881 C C . GLN B 2 37 ? -7.724 1.118 24.109 1.00 11.96 37 GLN B C 1
ATOM 1882 O O . GLN B 2 37 ? -6.585 0.762 23.799 1.00 13.57 37 GLN B O 1
ATOM 1888 N N . ASP B 2 38 ? -8.699 0.278 24.443 1.00 15.70 38 ASP B N 1
ATOM 1889 C CA . ASP B 2 38 ? -8.526 -1.174 24.490 1.00 19.67 38 ASP B CA 1
ATOM 1890 C C . ASP B 2 38 ? -9.444 -1.864 23.488 1.00 22.50 38 ASP B C 1
ATOM 1891 O O . ASP B 2 38 ? -10.555 -1.387 23.253 1.00 21.65 38 ASP B O 1
ATOM 1896 N N . PRO B 2 39 ? -8.988 -2.990 22.894 1.00 24.72 39 PRO B N 1
ATOM 1897 C CA . PRO B 2 39 ? -9.837 -3.706 21.931 1.00 25.44 39 PRO B CA 1
ATOM 1898 C C . PRO B 2 39 ? -11.219 -4.013 22.517 1.00 24.15 39 PRO B C 1
ATOM 1899 O O . PRO B 2 39 ? -11.333 -4.420 23.677 1.00 23.73 39 PRO B O 1
ATOM 1903 N N . GLY B 2 40 ? -12.260 -3.776 21.723 1.00 24.12 40 GLY B N 1
ATOM 1904 C CA . GLY B 2 40 ? -13.629 -4.015 22.161 1.00 24.74 40 GLY B CA 1
ATOM 1905 C C . GLY B 2 40 ? -14.222 -2.887 22.987 1.00 24.86 40 GLY B C 1
ATOM 1906 O O . GLY B 2 40 ? -15.343 -3.003 23.484 1.00 26.68 40 GLY B O 1
ATOM 1907 N N . HIS B 2 41 ? -13.464 -1.800 23.150 1.00 21.88 41 HIS B N 1
ATOM 1908 C CA . HIS B 2 41 ? -13.921 -0.636 23.896 1.00 20.88 41 HIS B CA 1
ATOM 1909 C C . HIS B 2 41 ? -13.653 0.632 23.098 1.00 18.15 41 HIS B C 1
ATOM 1910 O O . HIS B 2 41 ? -12.729 0.690 22.286 1.00 18.64 41 HIS B O 1
ATOM 1917 N N . GLY B 2 42 ? -14.459 1.654 23.348 1.00 18.86 42 GLY B N 1
ATOM 1918 C CA . GLY B 2 42 ? -14.124 2.985 22.867 1.00 17.62 42 GLY B CA 1
ATOM 1919 C C . GLY B 2 42 ? -13.016 3.569 23.723 1.00 17.38 42 GLY B C 1
ATOM 1920 O O . GLY B 2 42 ? -12.573 2.965 24.707 1.00 18.05 42 GLY B O 1
ATOM 1921 N N . LEU B 2 43 ? -12.554 4.744 23.333 1.00 12.70 43 LEU B N 1
ATOM 1922 C CA . LEU B 2 43 ? -11.704 5.542 24.198 1.00 11.12 43 LEU B CA 1
ATOM 1923 C C . LEU B 2 43 ? -12.383 5.702 25.541 1.00 10.61 43 LEU B C 1
ATOM 1924 O O . LEU B 2 43 ? -13.575 6.062 25.610 1.00 12.58 43 LEU B O 1
ATOM 1929 N N . ARG B 2 44 ? -11.651 5.434 26.611 1.00 9.43 44 ARG B N 1
ATOM 1930 C CA . ARG B 2 44 ? -12.192 5.623 27.947 1.00 9.88 44 ARG B CA 1
ATOM 1931 C C . ARG B 2 44 ? -11.352 6.611 28.728 1.00 9.31 44 ARG B C 1
ATOM 1932 O O . ARG B 2 44 ? -10.130 6.489 28.791 1.00 8.79 44 ARG B O 1
ATOM 1940 N N . LEU B 2 45 ? -12.024 7.564 29.359 1.00 9.00 45 LEU B N 1
ATOM 1941 C CA . LEU B 2 45 ? -11.336 8.635 30.067 1.00 9.57 45 LEU B CA 1
ATOM 1942 C C . LEU B 2 45 ? -10.769 8.171 31.405 1.00 8.95 45 LEU B C 1
ATOM 1943 O O . LEU B 2 45 ? -11.476 7.586 32.233 1.00 10.18 45 LEU B O 1
ATOM 1948 N N . ILE B 2 46 ? -9.483 8.440 31.605 1.00 7.63 46 ILE B N 1
ATOM 1949 C CA . ILE B 2 46 ? -8.800 8.111 32.840 1.00 8.96 46 ILE B CA 1
ATOM 1950 C C . ILE B 2 46 ? -8.889 9.267 33.850 1.00 9.77 46 ILE B C 1
ATOM 1951 O O . ILE B 2 46 ? -9.416 9.100 34.946 1.00 10.87 46 ILE B O 1
ATOM 1956 N N . HIS B 2 47 ? -8.326 10.412 33.490 1.00 9.54 47 HIS B N 1
ATOM 1957 C CA . HIS B 2 47 ? -8.405 11.647 34.280 1.00 8.45 47 HIS B CA 1
ATOM 1958 C C . HIS B 2 47 ? -8.422 12.821 33.316 1.00 8.87 47 HIS B C 1
ATOM 1959 O O . HIS B 2 47 ? -8.016 12.691 32.165 1.00 9.08 47 HIS B O 1
ATOM 1966 N N . TYR B 2 48 ? -8.846 13.979 33.801 1.00 8.81 48 TYR B N 1
ATOM 1967 C CA . TYR B 2 48 ? -8.757 15.197 33.013 1.00 9.27 48 TYR B CA 1
ATOM 1968 C C . TYR B 2 48 ? -8.414 16.383 33.893 1.00 9.36 48 TYR B C 1
ATOM 1969 O O . TYR B 2 48 ? -8.423 16.288 35.125 1.00 9.78 48 TYR B O 1
ATOM 1978 N N . SER B 2 49 ? -8.079 17.480 33.240 1.00 9.48 49 SER B N 1
ATOM 1979 C CA . SER B 2 49 ? -7.721 18.704 33.927 1.00 9.82 49 SER B CA 1
ATOM 1980 C C . SER B 2 49 ? -8.459 19.876 33.325 1.00 10.68 49 SER B C 1
ATOM 1981 O O . SER B 2 49 ? -8.568 19.980 32.108 1.00 10.60 49 SER B O 1
ATOM 1984 N N . TYR B 2 50 ? -8.962 20.750 34.194 1.00 11.12 50 TYR B N 1
ATOM 1985 C CA . TYR B 2 50 ? -9.674 21.949 33.770 1.00 12.54 50 TYR B CA 1
ATOM 1986 C C . TYR B 2 50 ? -8.942 23.241 34.132 1.00 13.69 50 TYR B C 1
ATOM 1987 O O . TYR B 2 50 ? -9.546 24.317 34.174 1.00 16.50 50 TYR B O 1
ATOM 1996 N N . GLY B 2 51 ? -7.646 23.125 34.372 1.00 13.10 51 GLY B N 1
ATOM 1997 C CA . GLY B 2 51 ? -6.778 24.259 34.623 1.00 13.35 51 GLY B CA 1
ATOM 1998 C C . GLY B 2 51 ? -5.579 23.807 35.438 1.00 15.37 51 GLY B C 1
ATOM 1999 O O . GLY B 2 51 ? -5.499 22.650 35.849 1.00 14.27 51 GLY B O 1
ATOM 2000 N N . VAL B 2 52 ? -4.646 24.720 35.683 1.00 16.08 52 VAL B N 1
ATOM 2001 C CA . VAL B 2 52 ? -3.450 24.403 36.452 1.00 16.42 52 VAL B CA 1
ATOM 2002 C C . VAL B 2 52 ? -3.856 23.944 37.858 1.00 16.54 52 VAL B C 1
ATOM 2003 O O . VAL B 2 52 ? -4.663 24.604 38.523 1.00 16.76 52 VAL B O 1
ATOM 2007 N N . LYS B 2 53 ? -3.312 22.801 38.281 1.00 15.82 53 LYS B N 1
ATOM 2008 C CA . LYS B 2 53 ? -3.602 22.185 39.583 1.00 16.72 53 LYS B CA 1
ATOM 2009 C C . LYS B 2 53 ? -5.077 21.807 39.775 1.00 16.06 53 LYS B C 1
ATOM 2010 O O . LYS B 2 53 ? -5.522 21.526 40.888 1.00 16.76 53 LYS B O 1
ATOM 2016 N N . ASP B 2 54 ? -5.831 21.772 38.670 1.00 14.87 54 ASP B N 1
ATOM 2017 C CA . ASP B 2 54 ? -7.238 21.386 38.712 1.00 14.16 54 ASP B CA 1
ATOM 2018 C C . ASP B 2 54 ? -7.453 20.107 37.916 1.00 12.92 54 ASP B C 1
ATOM 2019 O O . ASP B 2 54 ? -7.393 20.132 36.680 1.00 12.89 54 ASP B O 1
ATOM 2024 N N . THR B 2 55 ? -7.700 19.004 38.617 1.00 12.34 55 THR B N 1
ATOM 2025 C CA . THR B 2 55 ? -7.869 17.711 37.947 1.00 12.90 55 THR B CA 1
ATOM 2026 C C . THR B 2 55 ? -9.063 16.967 38.518 1.00 13.00 55 THR B C 1
ATOM 2027 O O . THR B 2 55 ? -9.479 17.221 39.666 1.00 15.52 55 THR B O 1
ATOM 2031 N N . ASP B 2 56 ? -9.622 16.062 37.725 1.00 12.85 56 ASP B N 1
ATOM 2032 C CA . ASP B 2 56 ? -10.709 15.208 38.199 1.00 14.61 56 ASP B CA 1
ATOM 2033 C C . ASP B 2 56 ? -10.667 13.861 37.488 1.00 14.18 56 ASP B C 1
ATOM 2034 O O . ASP B 2 56 ? -10.011 13.701 36.451 1.00 13.05 56 ASP B O 1
ATOM 2039 N N . LYS B 2 57 ? -11.372 12.890 38.054 1.00 14.79 57 LYS B N 1
ATOM 2040 C CA . LYS B 2 57 ? -11.370 11.516 37.563 1.00 15.14 57 LYS B CA 1
ATOM 2041 C C . LYS B 2 57 ? -12.298 11.307 36.385 1.00 13.94 57 LYS B C 1
ATOM 2042 O O . LYS B 2 57 ? -13.344 11.957 36.265 1.00 16.69 57 LYS B O 1
ATOM 2048 N N . GLY B 2 58 ? -11.893 10.406 35.497 1.00 12.02 58 GLY B N 1
ATOM 2049 C CA . GLY B 2 58 ? -12.791 9.840 34.497 1.00 13.70 58 GLY B CA 1
ATOM 2050 C C . GLY B 2 58 ? -13.282 8.466 34.920 1.00 14.73 58 GLY B C 1
ATOM 2051 O O . GLY B 2 58 ? -13.047 8.028 36.047 1.00 18.48 58 GLY B O 1
ATOM 2052 N N . GLU B 2 59 ? -13.934 7.779 33.996 1.00 15.74 59 GLU B N 1
ATOM 2053 C CA . GLU B 2 59 ? -14.512 6.447 34.211 1.00 18.36 59 GLU B CA 1
ATOM 2054 C C . GLU B 2 59 ? -13.517 5.356 34.648 1.00 17.08 59 GLU B C 1
ATOM 2055 O O . GLU B 2 59 ? -13.865 4.440 35.392 1.00 17.83 59 GLU B O 1
ATOM 2061 N N . VAL B 2 60 ? -12.282 5.444 34.170 1.00 13.12 60 VAL B N 1
ATOM 2062 C CA . VAL B 2 60 ? -11.304 4.382 34.407 1.00 13.67 60 VAL B CA 1
ATOM 2063 C C . VAL B 2 60 ? -10.066 4.917 35.124 1.00 13.22 60 VAL B C 1
ATOM 2064 O O . VAL B 2 60 ? -8.933 4.531 34.835 1.00 13.79 60 VAL B O 1
ATOM 2068 N N . SER B 2 61 ? -10.311 5.798 36.088 1.00 14.14 61 SER B N 1
ATOM 2069 C CA . SER B 2 61 ? -9.240 6.441 36.858 1.00 14.98 61 SER B CA 1
ATOM 2070 C C . SER B 2 61 ? -8.439 5.531 37.779 1.00 15.07 61 SER B C 1
ATOM 2071 O O . SER B 2 61 ? -7.327 5.862 38.186 1.00 13.13 61 SER B O 1
ATOM 2074 N N . ASP B 2 62 ? -9.016 4.400 38.157 1.00 17.54 62 ASP B N 1
ATOM 2075 C CA . ASP B 2 62 ? -8.336 3.562 39.129 1.00 17.34 62 ASP B CA 1
ATOM 2076 C C . ASP B 2 62 ? -6.961 3.081 38.642 1.00 16.93 62 ASP B C 1
ATOM 2077 O O . ASP B 2 62 ? -6.837 2.569 37.525 1.00 18.01 62 ASP B O 1
ATOM 2082 N N . GLY B 2 63 ? -5.947 3.253 39.485 1.00 14.46 64 GLY B N 1
ATOM 2083 C CA . GLY B 2 63 ? -4.586 2.822 39.186 1.00 12.65 64 GLY B CA 1
ATOM 2084 C C . GLY B 2 63 ? -3.714 3.913 38.596 1.00 12.46 64 GLY B C 1
ATOM 2085 O O . GLY B 2 63 ? -2.548 3.672 38.276 1.00 12.88 64 GLY B O 1
ATOM 2086 N N . TYR B 2 64 ? -4.291 5.114 38.448 1.00 11.95 65 TYR B N 1
ATOM 2087 C CA . TYR B 2 64 ? -3.573 6.240 37.842 1.00 10.64 65 TYR B CA 1
ATOM 2088 C C . TYR B 2 64 ? -3.710 7.506 38.665 1.00 10.57 65 TYR B C 1
ATOM 2089 O O . TYR B 2 64 ? -4.730 7.728 39.325 1.00 11.59 65 TYR B O 1
ATOM 2098 N N . SER B 2 65 ? -2.689 8.349 38.558 1.00 10.30 66 SER B N 1
ATOM 2099 C CA A SER B 2 65 ? -2.775 9.720 39.045 0.50 11.49 66 SER B CA 1
ATOM 2100 C CA B SER B 2 65 ? -2.748 9.716 39.056 0.50 11.85 66 SER B CA 1
ATOM 2101 C C . SER B 2 65 ? -2.335 10.671 37.941 1.00 11.87 66 SER B C 1
ATOM 2102 O O . SER B 2 65 ? -1.702 10.255 36.966 1.00 11.46 66 SER B O 1
ATOM 2107 N N . VAL B 2 66 ? -2.689 11.945 38.086 1.00 10.09 67 VAL B N 1
ATOM 2108 C CA . VAL B 2 66 ? -2.258 12.965 37.133 1.00 10.52 67 VAL B CA 1
ATOM 2109 C C . VAL B 2 66 ? -1.747 14.203 37.829 1.00 10.79 67 VAL B C 1
ATOM 2110 O O . VAL B 2 66 ? -2.074 14.463 38.994 1.00 13.07 67 VAL B O 1
ATOM 2114 N N . SER B 2 67 ? -0.958 14.975 37.101 1.00 11.19 68 SER B N 1
ATOM 2115 C CA . SER B 2 67 ? -0.557 16.295 37.573 1.00 13.20 68 SER B CA 1
ATOM 2116 C C . SER B 2 67 ? -0.610 17.287 36.423 1.00 13.00 68 SER B C 1
ATOM 2117 O O . SER B 2 67 ? -0.327 16.950 35.265 1.00 13.42 68 SER B O 1
ATOM 2120 N N . ARG B 2 68 ? -1.001 18.512 36.756 1.00 13.56 69 ARG B N 1
ATOM 2121 C CA . ARG B 2 68 ? -1.073 19.626 35.814 1.00 12.26 69 ARG B CA 1
ATOM 2122 C C . ARG B 2 68 ? -0.422 20.832 36.482 1.00 14.62 69 ARG B C 1
ATOM 2123 O O . ARG B 2 68 ? -1.110 21.731 36.967 1.00 16.35 69 ARG B O 1
ATOM 2131 N N . SER B 2 69 ? 0.904 20.828 36.530 1.00 15.96 70 SER B N 1
ATOM 2132 C CA . SER B 2 69 ? 1.642 21.889 37.210 1.00 16.50 70 SER B CA 1
ATOM 2133 C C . SER B 2 69 ? 1.711 23.150 36.355 1.00 16.72 70 SER B C 1
ATOM 2134 O O . SER B 2 69 ? 1.965 24.239 36.872 1.00 18.86 70 SER B O 1
ATOM 2137 N N . LYS B 2 70 ? 1.480 22.997 35.054 1.00 16.07 71 LYS B N 1
ATOM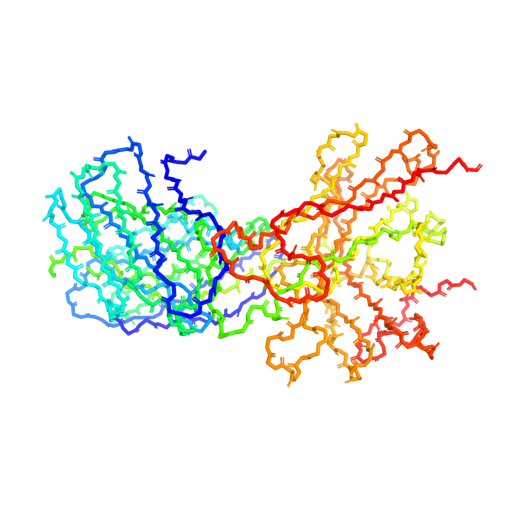 2138 C CA . LYS B 2 70 ? 1.521 24.122 34.121 1.00 15.62 71 LYS B CA 1
ATOM 2139 C C . LYS B 2 70 ? 0.541 23.885 32.989 1.00 15.24 71 LYS B C 1
ATOM 2140 O O . LYS B 2 70 ? 0.109 22.739 32.758 1.00 14.59 71 LYS B O 1
ATOM 2146 N N . THR B 2 71 ? 0.198 24.947 32.272 1.00 14.70 72 THR B N 1
ATOM 2147 C CA . THR B 2 71 ? -0.776 24.867 31.192 1.00 15.05 72 THR B CA 1
ATOM 2148 C C . THR B 2 71 ? -0.370 23.850 30.126 1.00 13.81 72 THR B C 1
ATOM 2149 O O . THR B 2 71 ? -1.222 23.124 29.577 1.00 14.01 72 THR B O 1
ATOM 2153 N N . GLU B 2 72 ? 0.925 23.776 29.843 1.00 13.25 73 GLU B N 1
ATOM 2154 C CA . GLU B 2 72 ? 1.380 23.058 28.656 1.00 12.90 73 GLU B CA 1
ATOM 2155 C C . GLU B 2 72 ? 1.493 21.542 28.803 1.00 13.02 73 GLU B C 1
ATOM 2156 O O . GLU B 2 72 ? 1.511 20.836 27.791 1.00 13.30 73 GLU B O 1
ATOM 2162 N N . ASP B 2 73 ? 1.582 21.057 30.042 1.00 13.44 74 ASP B N 1
ATOM 2163 C CA . ASP B 2 73 ? 1.865 19.643 30.299 1.00 14.67 74 ASP B CA 1
ATOM 2164 C C . ASP B 2 73 ? 0.774 18.985 31.128 1.00 13.01 74 ASP B C 1
ATOM 2165 O O . ASP B 2 73 ? 0.249 19.593 32.051 1.00 12.82 74 ASP B O 1
ATOM 2170 N N . PHE B 2 74 ? 0.467 17.730 30.807 1.00 10.80 75 PHE B N 1
ATOM 2171 C CA . PHE B 2 74 ? -0.421 16.922 31.637 1.00 9.71 75 PHE B CA 1
ATOM 2172 C C . PHE B 2 74 ? 0.213 15.555 31.783 1.00 10.30 75 PHE B C 1
ATOM 2173 O O . PHE B 2 74 ? 0.377 14.827 30.790 1.00 10.36 75 PHE B O 1
ATOM 2181 N N . LEU B 2 75 ? 0.596 15.216 33.010 1.00 9.76 76 LEU B N 1
ATOM 2182 C CA . LEU B 2 75 ? 1.353 13.997 33.261 1.00 10.35 76 LEU B CA 1
ATOM 2183 C C . LEU B 2 75 ? 0.476 12.905 33.847 1.00 9.72 76 LEU B C 1
ATOM 2184 O O . LEU B 2 75 ? -0.271 13.155 34.803 1.00 12.40 76 LEU B O 1
ATOM 2189 N N . LEU B 2 76 ? 0.592 11.700 33.297 1.00 10.03 77 LEU B N 1
ATOM 2190 C CA . LEU B 2 76 ? -0.155 10.544 33.765 1.00 10.15 77 LEU B CA 1
ATOM 2191 C C . LEU B 2 76 ? 0.816 9.585 34.431 1.00 10.99 77 LEU B C 1
ATOM 2192 O O . LEU B 2 76 ? 1.799 9.158 33.807 1.00 12.19 77 LEU B O 1
ATOM 2197 N N . THR B 2 77 ? 0.537 9.234 35.684 1.00 10.27 78 THR B N 1
ATOM 2198 C CA . THR B 2 77 ? 1.427 8.354 36.433 1.00 11.15 78 THR B CA 1
ATOM 2199 C C . THR B 2 77 ? 0.738 7.070 36.850 1.00 12.54 78 THR B C 1
ATOM 2200 O O . THR B 2 77 ? -0.369 7.084 37.386 1.00 11.54 78 THR B O 1
ATOM 2204 N N . LEU B 2 78 ? 1.428 5.962 36.584 1.00 11.97 79 LEU B N 1
ATOM 2205 C CA . LEU B 2 78 ? 1.077 4.644 37.085 1.00 11.33 79 LEU B CA 1
ATOM 2206 C C . LEU B 2 78 ? 2.076 4.371 38.196 1.00 11.69 79 LEU B C 1
ATOM 2207 O O . LEU B 2 78 ? 3.269 4.193 37.927 1.00 11.72 79 LEU B O 1
ATOM 2212 N N . GLU B 2 79 ? 1.616 4.367 39.447 1.00 12.18 80 GLU B N 1
ATOM 2213 C CA . GLU B 2 79 ? 2.542 4.239 40.579 1.00 14.28 80 GLU B CA 1
ATOM 2214 C C . GLU B 2 79 ? 3.228 2.878 40.628 1.00 13.10 80 GLU B C 1
ATOM 2215 O O . GLU B 2 79 ? 4.335 2.747 41.142 1.00 13.31 80 GLU B O 1
ATOM 2221 N N . SER B 2 80 ? 2.556 1.859 40.101 1.00 11.56 81 SER B N 1
ATOM 2222 C CA . SER B 2 80 ? 3.094 0.501 40.132 1.00 11.45 81 SER B CA 1
ATOM 2223 C C . SER B 2 80 ? 2.381 -0.253 39.034 1.00 12.43 81 SER B C 1
ATOM 2224 O O . SER B 2 80 ? 1.312 -0.827 39.239 1.00 13.41 81 SER B O 1
ATOM 2227 N N . ALA B 2 81 ? 2.969 -0.213 37.845 1.00 10.86 82 ALA B N 1
ATOM 2228 C CA . ALA B 2 81 ? 2.273 -0.700 36.659 1.00 11.71 82 ALA B CA 1
ATOM 2229 C C . ALA B 2 81 ? 1.751 -2.122 36.820 1.00 11.51 82 ALA B C 1
ATOM 2230 O O . ALA B 2 81 ? 2.461 -3.007 37.322 1.00 11.36 82 ALA B O 1
ATOM 2232 N N . THR B 2 82 ? 0.509 -2.353 36.412 1.00 10.94 83 THR B N 1
ATOM 2233 C CA . THR B 2 82 ? -0.064 -3.695 36.427 1.00 12.05 83 THR B CA 1
ATOM 2234 C C . THR B 2 82 ? -0.274 -4.194 35.007 1.00 11.15 83 THR B C 1
ATOM 2235 O O . THR B 2 82 ? -0.367 -3.395 34.084 1.00 11.12 83 THR B O 1
ATOM 2239 N N . SER B 2 83 ? -0.368 -5.508 34.807 1.00 12.10 84 SER B N 1
ATOM 2240 C CA A SER B 2 83 ? -0.519 -6.032 33.444 0.50 11.69 84 SER B CA 1
ATOM 2241 C CA B SER B 2 83 ? -0.528 -6.042 33.451 0.50 12.41 84 SER B CA 1
ATOM 2242 C C . SER B 2 83 ? -1.783 -5.492 32.756 1.00 12.41 84 SER B C 1
ATOM 2243 O O . SER B 2 83 ? -1.773 -5.245 31.539 1.00 13.00 84 SER B O 1
ATOM 2248 N N . SER B 2 84 ? -2.853 -5.292 33.523 1.00 12.75 85 SER B N 1
ATOM 2249 C CA . SER B 2 84 ? -4.100 -4.754 32.971 1.00 14.46 85 SER B CA 1
ATOM 2250 C C . SER B 2 84 ? -3.969 -3.311 32.486 1.00 13.87 85 SER B C 1
ATOM 2251 O O . SER B 2 84 ? -4.852 -2.828 31.784 1.00 14.26 85 SER B O 1
ATOM 2254 N N . GLN B 2 85 ? -2.882 -2.627 32.849 1.00 10.52 86 GLN B N 1
ATOM 2255 C CA . GLN B 2 85 ? -2.624 -1.271 32.344 1.00 10.81 86 GLN B CA 1
ATOM 2256 C C . GLN B 2 85 ? -1.910 -1.264 30.995 1.00 10.78 86 GLN B C 1
ATOM 2257 O O . GLN B 2 85 ? -1.609 -0.208 30.444 1.00 11.63 86 GLN B O 1
ATOM 2263 N N . THR B 2 86 ? -1.650 -2.450 30.449 1.00 9.75 87 THR B N 1
ATOM 2264 C CA . THR B 2 86 ? -1.237 -2.556 29.058 1.00 9.87 87 THR B CA 1
ATOM 2265 C C . THR B 2 86 ? -2.358 -1.975 28.201 1.00 10.20 87 THR B C 1
ATOM 2266 O O . THR B 2 86 ? -3.499 -2.411 28.288 1.00 11.00 87 THR B O 1
ATOM 2270 N N . SER B 2 87 ? -2.035 -0.986 27.373 1.00 10.15 88 SER B N 1
ATOM 2271 C CA . SER B 2 87 ? -3.055 -0.344 26.553 1.00 9.71 88 SER B CA 1
ATOM 2272 C C . SER B 2 87 ? -2.402 0.617 25.586 1.00 9.11 88 SER B C 1
ATOM 2273 O O . SER B 2 87 ? -1.169 0.730 25.539 1.00 10.87 88 SER B O 1
ATOM 2276 N N . VAL B 2 88 ? -3.225 1.288 24.783 1.00 8.82 89 VAL B N 1
ATOM 2277 C CA . VAL B 2 88 ? -2.754 2.432 24.001 1.00 9.63 89 VAL B CA 1
ATOM 2278 C C . VAL B 2 88 ? -3.351 3.682 24.628 1.00 9.91 89 VAL B C 1
ATOM 2279 O O . VAL B 2 88 ? -4.559 3.753 24.821 1.00 10.44 89 VAL B O 1
ATOM 2283 N N . TYR B 2 89 ? -2.492 4.633 24.978 1.00 9.08 90 TYR B N 1
ATOM 2284 C CA . TYR B 2 89 ? -2.902 5.829 25.704 1.00 8.49 90 TYR B CA 1
ATOM 2285 C C . TYR B 2 89 ? -2.902 7.039 24.783 1.00 9.36 90 TYR B C 1
ATOM 2286 O O . TYR B 2 89 ? -1.939 7.268 24.060 1.00 9.94 90 TYR B O 1
ATOM 2295 N N . PHE B 2 90 ? -3.990 7.808 24.825 1.00 9.06 91 PHE B N 1
ATOM 2296 C CA . PHE B 2 90 ? -4.135 9.010 24.009 1.00 9.40 91 PHE B CA 1
ATOM 2297 C C . PHE B 2 90 ? -4.380 10.195 24.910 1.00 9.26 91 PHE B C 1
ATOM 2298 O O . PHE B 2 90 ? -5.288 10.161 25.752 1.00 9.61 91 PHE B O 1
ATOM 2306 N N . CYS B 2 91 ? -3.596 11.247 24.739 1.00 8.97 92 CYS B N 1
ATOM 2307 C CA . CYS B 2 91 ? -3.969 12.479 25.395 1.00 10.23 92 CYS B CA 1
ATOM 2308 C C . CYS B 2 91 ? -4.754 13.375 24.443 1.00 9.80 92 CYS B C 1
ATOM 2309 O O . CYS B 2 91 ? -4.739 13.180 23.233 1.00 10.40 92 CYS B O 1
ATOM 2312 N N . ALA B 2 92 ? -5.479 14.324 25.013 1.00 9.20 93 ALA B N 1
ATOM 2313 C CA . ALA B 2 92 ? -6.196 15.294 24.210 1.00 8.77 93 ALA B CA 1
ATOM 2314 C C . ALA B 2 92 ? -6.227 16.625 24.939 1.00 8.92 93 ALA B C 1
ATOM 2315 O O . ALA B 2 92 ? -5.959 16.707 26.133 1.00 8.95 93 ALA B O 1
ATOM 2317 N N . THR B 2 93 ? -6.554 17.672 24.195 1.00 9.81 94 THR B N 1
ATOM 2318 C CA . THR B 2 93 ? -6.751 18.990 24.792 1.00 9.63 94 THR B CA 1
ATOM 2319 C C . THR B 2 93 ? -8.001 19.610 24.214 1.00 10.94 94 THR B C 1
ATOM 2320 O O . THR B 2 93 ? -8.535 19.153 23.182 1.00 11.19 94 THR B O 1
ATOM 2324 N N . GLY B 2 94 ? -8.495 20.652 24.865 1.00 10.84 95 GLY B N 1
ATOM 2325 C CA . GLY B 2 94 ? -9.615 21.367 24.294 1.00 11.74 95 GLY B CA 1
ATOM 2326 C C . GLY B 2 94 ? -10.000 22.572 25.096 1.00 10.68 95 GLY B C 1
ATOM 2327 O O . GLY B 2 94 ? -9.434 22.843 26.160 1.00 11.04 95 GLY B O 1
ATOM 2328 N N . THR B 2 95 ? -10.984 23.299 24.575 1.00 11.03 96 THR B N 1
ATOM 2329 C CA . THR B 2 95 ? -11.454 24.513 25.233 1.00 11.31 96 THR B CA 1
ATOM 2330 C C . THR B 2 95 ? -12.543 24.257 26.262 1.00 11.86 96 THR B C 1
ATOM 2331 O O . THR B 2 95 ? -12.946 25.173 26.986 1.00 12.49 96 THR B O 1
ATOM 2335 N N . GLY B 2 96 ? -13.041 23.024 26.322 1.00 11.98 97 GLY B N 1
ATOM 2336 C CA . GLY B 2 96 ? -14.088 22.650 27.274 1.00 12.90 97 GLY B CA 1
ATOM 2337 C C . GLY B 2 96 ? -15.504 23.016 26.868 1.00 13.00 97 GLY B C 1
ATOM 2338 O O . GLY B 2 96 ? -16.433 22.877 27.671 1.00 12.29 97 GLY B O 1
ATOM 2339 N N . ASP B 2 97 ? -15.673 23.480 25.630 1.00 13.76 98 ASP B N 1
ATOM 2340 C CA . ASP B 2 97 ? -16.994 23.885 25.141 1.00 13.92 98 ASP B CA 1
ATOM 2341 C C . ASP B 2 97 ? -17.853 22.713 24.707 1.00 13.29 98 ASP B C 1
ATOM 2342 O O . ASP B 2 97 ? -17.337 21.673 24.282 1.00 14.77 98 ASP B O 1
ATOM 2347 N N . SER B 2 98 ? -19.169 22.878 24.785 1.00 12.44 99 SER B N 1
ATOM 2348 C CA . SER B 2 98 ? -20.079 21.786 24.472 1.00 13.13 99 SER B CA 1
ATOM 2349 C C . SER B 2 98 ? -20.094 21.471 22.976 1.00 12.85 99 SER B C 1
ATOM 2350 O O . SER B 2 98 ? -20.434 20.347 22.569 1.00 13.72 99 SER B O 1
ATOM 2353 N N . ASN B 2 99 ? -19.741 22.468 22.167 1.00 11.99 100 ASN B N 1
ATOM 2354 C CA . ASN B 2 99 ? -19.903 22.370 20.717 1.00 14.06 100 ASN B CA 1
ATOM 2355 C C . ASN B 2 99 ? -18.588 22.460 19.932 1.00 13.99 100 ASN B C 1
ATOM 2356 O O . ASN B 2 99 ? -18.594 22.752 18.733 1.00 15.33 100 ASN B O 1
ATOM 2361 N N . GLN B 2 100 ? -17.467 22.216 20.615 1.00 12.48 101 GLN B N 1
ATOM 2362 C CA . GLN B 2 100 ? -16.151 22.165 19.978 1.00 13.43 101 GLN B CA 1
ATOM 2363 C C . GLN B 2 100 ? -15.456 20.832 20.269 1.00 11.48 101 GLN B C 1
ATOM 2364 O O . GLN B 2 100 ? -15.619 20.265 21.350 1.00 11.83 101 GLN B O 1
ATOM 2370 N N . PRO B 2 101 ? -14.705 20.324 19.291 1.00 12.38 105 PRO B N 1
ATOM 2371 C CA . PRO B 2 101 ? -14.066 19.025 19.461 1.00 12.95 105 PRO B CA 1
ATOM 2372 C C . PRO B 2 101 ? -12.858 19.074 20.373 1.00 12.39 105 PRO B C 1
ATOM 2373 O O . PRO B 2 101 ? -12.326 20.145 20.686 1.00 13.22 105 PRO B O 1
ATOM 2377 N N . GLN B 2 102 ? -12.419 17.893 20.780 1.00 10.90 106 GLN B N 1
ATOM 2378 C CA . GLN B 2 102 ? -11.122 17.724 21.403 1.00 10.08 106 GLN B CA 1
ATOM 2379 C C . GLN B 2 102 ? -10.062 17.508 20.327 1.00 10.19 106 GLN B C 1
ATOM 2380 O O . GLN B 2 102 ? -10.373 17.113 19.188 1.00 11.43 106 GLN B O 1
ATOM 2386 N N . HIS B 2 103 ? -8.814 17.784 20.699 1.00 10.22 107 HIS B N 1
ATOM 2387 C CA . HIS B 2 103 ? -7.679 17.646 19.799 1.00 10.28 107 HIS B CA 1
ATOM 2388 C C . HIS B 2 103 ? -6.772 16.609 20.409 1.00 10.07 107 HIS B C 1
ATOM 2389 O O . HIS B 2 103 ? -6.370 16.751 21.558 1.00 11.29 107 HIS B O 1
ATOM 2396 N N . PHE B 2 104 ? -6.461 15.564 19.646 1.00 9.46 108 PHE B N 1
ATOM 2397 C CA . PHE B 2 104 ? -5.780 14.391 20.203 1.00 8.97 108 PHE B CA 1
ATOM 2398 C C . PHE B 2 104 ? -4.319 14.277 19.809 1.00 11.16 108 PHE B C 1
ATOM 2399 O O . PHE B 2 104 ? -3.915 14.683 18.712 1.00 10.56 108 PHE B O 1
ATOM 2407 N N . GLY B 2 105 ? -3.549 13.668 20.714 1.00 10.86 109 GLY B N 1
ATOM 2408 C CA . GLY B 2 105 ? -2.231 13.152 20.396 1.00 11.73 109 GLY B CA 1
ATOM 2409 C C . GLY B 2 105 ? -2.299 11.833 19.641 1.00 10.68 109 GLY B C 1
ATOM 2410 O O . GLY B 2 105 ? -3.365 11.226 19.519 1.00 11.96 109 GLY B O 1
ATOM 2411 N N . ASP B 2 106 ? -1.131 11.376 19.177 1.00 12.76 110 ASP B N 1
ATOM 2412 C CA A ASP B 2 106 ? -1.079 10.195 18.319 0.50 14.24 110 ASP B CA 1
ATOM 2413 C CA B ASP B 2 106 ? -1.000 10.204 18.313 0.50 14.46 110 ASP B CA 1
ATOM 2414 C C . ASP B 2 106 ? -0.976 8.892 19.075 1.00 14.90 110 ASP B C 1
ATOM 2415 O O . ASP B 2 106 ? -1.040 7.821 18.466 1.00 18.30 110 ASP B O 1
ATOM 2424 N N . GLY B 2 107 ? -0.855 8.976 20.395 1.00 12.89 111 GLY B N 1
ATOM 2425 C CA . GLY B 2 107 ? -0.945 7.768 21.218 1.00 14.49 111 GLY B CA 1
ATOM 2426 C C . GLY B 2 107 ? 0.391 7.234 21.666 1.00 15.31 111 GLY B C 1
ATOM 2427 O O . GLY B 2 107 ? 1.448 7.581 21.112 1.00 15.55 111 GLY B O 1
ATOM 2428 N N . THR B 2 108 ? 0.323 6.393 22.690 1.00 11.50 112 THR B N 1
ATOM 2429 C CA . THR B 2 108 ? 1.487 5.766 23.317 1.00 11.31 112 THR B CA 1
ATOM 2430 C C . THR B 2 108 ? 1.124 4.305 23.582 1.00 10.87 112 THR B C 1
ATOM 2431 O O . THR B 2 108 ? 0.151 4.031 24.287 1.00 11.49 112 THR B O 1
ATOM 2435 N N . ARG B 2 109 ? 1.889 3.370 23.013 1.00 10.23 113 ARG B N 1
ATOM 2436 C CA . ARG B 2 109 ? 1.673 1.956 23.285 1.00 10.33 113 ARG B CA 1
ATOM 2437 C C . ARG B 2 109 ? 2.466 1.602 24.536 1.00 10.64 113 ARG B C 1
ATOM 2438 O O . ARG B 2 109 ? 3.684 1.795 24.588 1.00 10.54 113 ARG B O 1
ATOM 2446 N N . LEU B 2 110 ? 1.772 1.076 25.543 1.00 9.33 114 LEU B N 1
ATOM 2447 C CA . LEU B 2 110 ? 2.410 0.679 26.784 1.00 9.11 114 LEU B CA 1
ATOM 2448 C C . LEU B 2 110 ? 2.130 -0.798 27.046 1.00 9.69 114 LEU B C 1
ATOM 2449 O O . LEU B 2 110 ? 0.983 -1.221 27.104 1.00 11.36 114 LEU B O 1
ATOM 2454 N N . SER B 2 111 ? 3.207 -1.572 27.169 1.00 9.44 115 SER B N 1
ATOM 2455 C CA . SER B 2 111 ? 3.148 -2.986 27.479 1.00 9.50 115 SER B CA 1
ATOM 2456 C C . SER B 2 111 ? 3.760 -3.201 28.856 1.00 9.27 115 SER B C 1
ATOM 2457 O O . SER B 2 111 ? 4.902 -2.799 29.090 1.00 9.56 115 SER B O 1
ATOM 2460 N N . ILE B 2 112 ? 2.982 -3.831 29.739 1.00 9.38 116 ILE B N 1
ATOM 2461 C CA A ILE B 2 112 ? 3.408 -4.119 31.108 0.50 9.82 116 ILE B CA 1
ATOM 2462 C CA B ILE B 2 112 ? 3.432 -4.119 31.096 0.50 9.63 116 ILE B CA 1
ATOM 2463 C C . ILE B 2 112 ? 3.404 -5.632 31.293 1.00 9.41 116 ILE B C 1
ATOM 2464 O O . ILE B 2 112 ? 2.367 -6.276 31.147 1.00 11.18 116 ILE B O 1
ATOM 2473 N N . LEU B 2 113 ? 4.577 -6.186 31.604 1.00 10.10 117 LEU B N 1
ATOM 2474 C CA . LEU B 2 113 ? 4.768 -7.623 31.615 1.00 11.00 117 LEU B CA 1
ATOM 2475 C C . LEU B 2 113 ? 5.267 -8.104 32.959 1.00 11.56 117 LEU B C 1
ATOM 2476 O O . LEU B 2 113 ? 6.087 -7.445 33.579 1.00 12.11 117 LEU B O 1
ATOM 2481 N N . GLU B 2 114 ? 4.808 -9.278 33.372 1.00 13.56 118 GLU B N 1
ATOM 2482 C CA . GLU B 2 114 ? 5.321 -9.914 34.580 1.00 16.39 118 GLU B CA 1
ATOM 2483 C C . GLU B 2 114 ? 6.755 -10.372 34.384 1.00 15.04 118 GLU B C 1
ATOM 2484 O O . GLU B 2 114 ? 7.539 -10.371 35.317 1.00 16.73 118 GLU B O 1
ATOM 2490 N N . ASP B 2 115 ? 7.087 -10.743 33.151 1.00 14.92 119 ASP B N 1
ATOM 2491 C CA . ASP B 2 115 ? 8.361 -11.365 32.858 1.00 15.83 119 ASP B CA 1
ATOM 2492 C C . ASP B 2 115 ? 8.978 -10.727 31.610 1.00 12.63 119 ASP B C 1
ATOM 2493 O O . ASP B 2 115 ? 8.477 -10.913 30.497 1.00 13.37 119 ASP B O 1
ATOM 2498 N N . LEU B 2 116 ? 10.093 -10.022 31.796 1.00 11.70 120 LEU B N 1
ATOM 2499 C CA . LEU B 2 116 ? 10.748 -9.363 30.670 1.00 10.61 120 LEU B CA 1
ATOM 2500 C C . LEU B 2 116 ? 11.423 -10.327 29.712 1.00 12.95 120 LEU B C 1
ATOM 2501 O O . LEU B 2 116 ? 11.829 -9.936 28.624 1.00 11.63 120 LEU B O 1
ATOM 2506 N N . ASN B 2 117 ? 11.553 -11.587 30.103 1.00 13.40 121 ASN B N 1
ATOM 2507 C CA . ASN B 2 117 ? 12.120 -12.551 29.177 1.00 13.93 121 ASN B CA 1
ATOM 2508 C C . ASN B 2 117 ? 11.160 -12.886 28.026 1.00 11.95 121 ASN B C 1
ATOM 2509 O O . ASN B 2 117 ? 11.518 -13.651 27.110 1.00 15.18 121 ASN B O 1
ATOM 2514 N N . LYS B 2 118 ? 9.962 -12.306 28.052 1.00 12.02 122 LYS B N 1
ATOM 2515 C CA . LYS B 2 118 ? 9.061 -12.380 26.903 1.00 13.61 122 LYS B CA 1
ATOM 2516 C C . LYS B 2 118 ? 9.382 -11.354 25.801 1.00 12.35 122 LYS B C 1
ATOM 2517 O O . LYS B 2 118 ? 8.817 -11.434 24.717 1.00 12.73 122 LYS B O 1
ATOM 2523 N N . VAL B 2 119 ? 10.286 -10.417 26.091 1.00 10.40 123 VAL B N 1
ATOM 2524 C CA . VAL B 2 119 ? 10.621 -9.344 25.141 1.00 9.92 123 VAL B CA 1
ATOM 2525 C C . VAL B 2 119 ? 11.694 -9.819 24.156 1.00 10.74 123 VAL B C 1
ATOM 2526 O O . VAL B 2 119 ? 12.739 -10.281 24.569 1.00 9.94 123 VAL B O 1
ATOM 2530 N N . PHE B 2 120 ? 11.433 -9.696 22.855 1.00 9.84 124 PHE B N 1
ATOM 2531 C CA . PHE B 2 120 ? 12.372 -10.121 21.807 1.00 9.84 124 PHE B CA 1
ATOM 2532 C C . PHE B 2 120 ? 12.379 -9.084 20.689 1.00 9.84 124 PHE B C 1
ATOM 2533 O O . PHE B 2 120 ? 11.320 -8.594 20.290 1.00 9.36 124 PHE B O 1
ATOM 2541 N N . PRO B 2 121 ? 13.558 -8.771 20.140 1.00 9.38 125 PRO B N 1
ATOM 2542 C CA . PRO B 2 121 ? 13.596 -7.905 18.952 1.00 9.54 125 PRO B CA 1
ATOM 2543 C C . PRO B 2 121 ? 13.237 -8.718 17.704 1.00 9.68 125 PRO B C 1
ATOM 2544 O O . PRO B 2 121 ? 13.287 -9.944 17.723 1.00 10.15 125 PRO B O 1
ATOM 2548 N N . PRO B 2 122 ? 12.892 -8.024 16.611 1.00 8.81 126 PRO B N 1
ATOM 2549 C CA . PRO B 2 122 ? 12.607 -8.709 15.368 1.00 8.87 126 PRO B CA 1
ATOM 2550 C C . PRO B 2 122 ? 13.898 -9.200 14.707 1.00 8.97 126 PRO B C 1
ATOM 2551 O O . PRO B 2 122 ? 14.972 -8.586 14.846 1.00 9.31 126 PRO B O 1
ATOM 2555 N N . GLU B 2 123 ? 13.763 -10.291 13.961 1.00 8.60 127 GLU B N 1
ATOM 2556 C CA . GLU B 2 123 ? 14.687 -10.561 12.868 1.00 10.37 127 GLU B CA 1
ATOM 2557 C C . GLU B 2 123 ? 13.996 -10.063 11.604 1.00 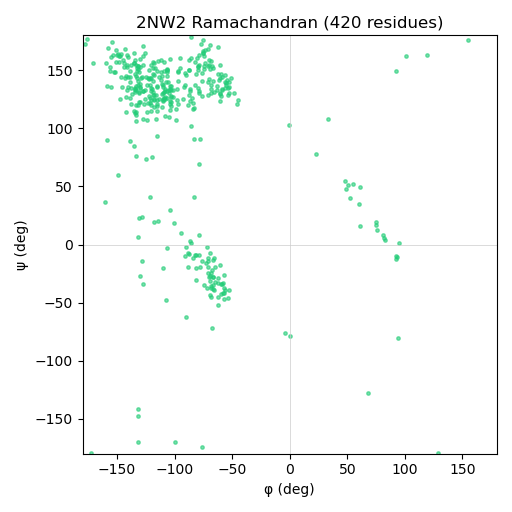9.18 127 GLU B C 1
ATOM 2558 O O . GLU B 2 123 ? 12.762 -10.068 11.520 1.00 10.30 127 GLU B O 1
ATOM 2564 N N . VAL B 2 124 ? 14.780 -9.600 10.639 1.00 8.95 128 VAL B N 1
ATOM 2565 C CA . VAL B 2 124 ? 14.237 -8.994 9.423 1.00 8.15 128 VAL B CA 1
ATOM 2566 C C . VAL B 2 124 ? 14.913 -9.646 8.200 1.00 8.12 128 VAL B C 1
ATOM 2567 O O . VAL B 2 124 ? 16.121 -9.862 8.201 1.00 9.20 128 VAL B O 1
ATOM 2571 N N . ALA B 2 125 ? 14.116 -9.931 7.172 1.00 9.26 129 ALA B N 1
ATOM 2572 C CA . ALA B 2 125 ? 14.636 -10.487 5.923 1.00 9.56 129 ALA B CA 1
ATOM 2573 C C . ALA B 2 125 ? 13.897 -9.840 4.763 1.00 10.22 129 ALA B C 1
ATOM 2574 O O . ALA B 2 125 ? 12.693 -9.559 4.862 1.00 10.43 129 ALA B O 1
ATOM 2576 N N . VAL B 2 126 ? 14.618 -9.613 3.667 1.00 10.05 130 VAL B N 1
ATOM 2577 C CA . VAL B 2 126 ? 14.035 -9.132 2.412 1.00 10.03 130 VAL B CA 1
ATOM 2578 C C . VAL B 2 126 ? 14.038 -10.273 1.387 1.00 10.16 130 VAL B C 1
ATOM 2579 O O . VAL B 2 126 ? 15.045 -10.981 1.234 1.00 10.46 130 VAL B O 1
ATOM 2583 N N . PHE B 2 127 ? 12.897 -10.471 0.736 1.00 9.87 131 PHE B N 1
ATOM 2584 C CA . PHE B 2 127 ? 12.726 -11.526 -0.261 1.00 10.91 131 PHE B CA 1
ATOM 2585 C C . PHE B 2 127 ? 12.663 -10.849 -1.618 1.00 11.53 131 PHE B C 1
ATOM 2586 O O . PHE B 2 127 ? 11.897 -9.889 -1.802 1.00 11.72 131 PHE B O 1
ATOM 2594 N N . GLU B 2 128 ? 13.507 -11.303 -2.545 1.00 11.71 132 GLU B N 1
ATOM 2595 C CA . GLU B 2 128 ? 13.720 -10.630 -3.826 1.00 12.23 132 GLU B CA 1
ATOM 2596 C C . GLU B 2 128 ? 12.580 -10.975 -4.777 1.00 10.69 132 GLU B C 1
ATOM 2597 O O . GLU B 2 128 ? 11.973 -12.038 -4.641 1.00 11.67 132 GLU B O 1
ATOM 2603 N N . PRO B 2 129 ? 12.297 -10.089 -5.740 1.00 11.07 133 PRO B N 1
ATOM 2604 C CA . PRO B 2 129 ? 11.172 -10.346 -6.645 1.00 11.32 133 PRO B CA 1
ATOM 2605 C C . PRO B 2 129 ? 11.285 -11.641 -7.449 1.00 12.16 133 PRO B C 1
ATOM 2606 O O . PRO B 2 129 ? 12.384 -12.081 -7.791 1.00 12.59 133 PRO B O 1
ATOM 2610 N N . SER B 2 130 ? 10.132 -12.243 -7.697 1.00 12.17 134 SER B N 1
ATOM 2611 C CA . SER B 2 130 ? 9.995 -13.414 -8.547 1.00 12.52 134 SER B CA 1
ATOM 2612 C C . SER B 2 130 ? 10.275 -13.025 -9.992 1.00 12.41 134 SER B C 1
ATOM 2613 O O . SER B 2 130 ? 9.695 -12.072 -10.519 1.00 13.28 134 SER B O 1
ATOM 2616 N N . GLU B 2 131 ? 11.143 -13.788 -10.654 1.00 13.51 135 GLU B N 1
ATOM 2617 C CA . GLU B 2 131 ? 11.349 -13.596 -12.096 1.00 14.23 135 GLU B CA 1
ATOM 2618 C C . GLU B 2 131 ? 10.074 -13.861 -12.897 1.00 12.69 135 GLU B C 1
ATOM 2619 O O . GLU B 2 131 ? 9.867 -13.252 -13.954 1.00 13.47 135 GLU B O 1
ATOM 2625 N N . ALA B 2 132 ? 9.223 -14.742 -12.380 1.00 12.54 136 ALA B N 1
ATOM 2626 C CA . ALA B 2 132 ? 7.952 -15.010 -13.037 1.00 13.13 136 ALA B CA 1
ATOM 2627 C C . ALA B 2 132 ? 7.023 -13.798 -12.944 1.00 13.97 136 ALA B C 1
ATOM 2628 O O . ALA B 2 132 ? 6.312 -13.492 -13.902 1.00 14.38 136 ALA B O 1
ATOM 2630 N N . GLU B 2 133 ? 7.030 -13.081 -11.811 1.00 12.01 137 GLU B N 1
ATOM 2631 C CA . GLU B 2 133 ? 6.241 -11.849 -11.720 1.00 11.68 137 GLU B CA 1
ATOM 2632 C C . GLU B 2 133 ? 6.730 -10.836 -12.733 1.00 11.95 137 GLU B C 1
ATOM 2633 O O . GLU B 2 133 ? 5.938 -10.211 -13.444 1.00 12.40 137 GLU B O 1
ATOM 2639 N N . ILE B 2 134 ? 8.044 -10.691 -12.806 1.00 11.53 138 ILE B N 1
ATOM 2640 C CA . ILE B 2 134 ? 8.659 -9.755 -13.720 1.00 12.63 138 ILE B CA 1
ATOM 2641 C C . ILE B 2 134 ? 8.233 -10.053 -15.156 1.00 14.30 138 ILE B C 1
ATOM 2642 O O . ILE B 2 134 ? 7.800 -9.151 -15.863 1.00 15.48 138 ILE B O 1
ATOM 2647 N N . SER B 2 135 ? 8.292 -11.323 -15.552 1.00 13.91 139 SER B N 1
ATOM 2648 C CA . SER B 2 135 ? 7.925 -11.705 -16.927 1.00 15.79 139 SER B CA 1
ATOM 2649 C C . SER B 2 135 ? 6.441 -11.544 -17.223 1.00 17.07 139 SER B C 1
ATOM 2650 O O . SER B 2 135 ? 6.055 -11.214 -18.345 1.00 17.68 139 SER B O 1
ATOM 2653 N N . HIS B 2 136 ? 5.611 -11.809 -16.220 1.00 14.51 140 HIS B N 1
ATOM 2654 C CA . HIS B 2 136 ? 4.154 -11.803 -16.394 1.00 14.10 140 HIS B CA 1
ATOM 2655 C C . HIS B 2 136 ? 3.551 -10.400 -16.337 1.00 15.44 140 HIS B C 1
ATOM 2656 O O . HIS B 2 136 ? 2.531 -10.129 -16.974 1.00 16.77 140 HIS B O 1
ATOM 2663 N N . THR B 2 137 ? 4.174 -9.503 -15.570 1.00 13.57 141 THR B N 1
ATOM 2664 C CA . THR B 2 137 ? 3.568 -8.209 -15.254 1.00 14.01 141 THR B CA 1
ATOM 2665 C C . THR B 2 137 ? 4.444 -6.983 -15.522 1.00 12.34 141 THR B C 1
ATOM 2666 O O . THR B 2 137 ? 3.940 -5.863 -15.485 1.00 14.55 141 THR B O 1
ATOM 2670 N N . GLN B 2 138 ? 5.740 -7.193 -15.731 1.00 12.19 142 GLN B N 1
ATOM 2671 C CA A GLN B 2 138 ? 6.735 -6.106 -15.836 0.50 12.53 142 GLN B CA 1
ATOM 2672 C CA B GLN B 2 138 ? 6.701 -6.079 -15.849 0.50 12.71 142 GLN B CA 1
ATOM 2673 C C . GLN B 2 138 ? 6.823 -5.254 -14.554 1.00 11.60 142 GLN B C 1
ATOM 2674 O O . GLN B 2 138 ? 7.272 -4.093 -14.573 1.00 12.58 142 GLN B O 1
ATOM 2685 N N . LYS B 2 139 ? 6.421 -5.863 -13.442 1.00 11.19 143 LYS B N 1
ATOM 2686 C CA . LYS B 2 139 ? 6.557 -5.252 -12.112 1.00 11.16 143 LYS B CA 1
ATOM 2687 C C . LYS B 2 139 ? 7.312 -6.233 -11.240 1.00 11.15 143 LYS B C 1
ATOM 2688 O O . LYS B 2 139 ? 7.425 -7.412 -11.564 1.00 11.41 143 LYS B O 1
ATOM 2694 N N . ALA B 2 140 ? 7.802 -5.734 -10.107 1.00 9.94 144 ALA B N 1
ATOM 2695 C CA . ALA B 2 140 ? 8.684 -6.497 -9.236 1.00 10.45 144 ALA B CA 1
ATOM 2696 C C . ALA B 2 140 ? 8.333 -6.166 -7.792 1.00 9.34 144 ALA B C 1
ATOM 2697 O O . ALA B 2 140 ? 8.497 -5.028 -7.358 1.00 10.30 144 ALA B O 1
ATOM 2699 N N . THR B 2 141 ? 7.829 -7.158 -7.064 1.00 9.17 145 THR B N 1
ATOM 2700 C CA . THR B 2 141 ? 7.430 -6.953 -5.668 1.00 9.25 145 THR B CA 1
ATOM 2701 C C . THR B 2 141 ? 8.474 -7.561 -4.745 1.00 10.36 145 THR B C 1
ATOM 2702 O O . THR B 2 141 ? 8.756 -8.769 -4.831 1.00 10.53 145 THR B O 1
ATOM 2706 N N . LEU B 2 142 ? 9.059 -6.718 -3.888 1.00 9.40 146 LEU B N 1
ATOM 2707 C CA . LEU B 2 142 ? 9.900 -7.177 -2.777 1.00 9.38 146 LEU B CA 1
ATOM 2708 C C . LEU B 2 142 ? 9.018 -7.379 -1.552 1.00 8.66 146 LEU B C 1
ATOM 2709 O O . LEU B 2 142 ? 8.056 -6.639 -1.351 1.00 9.44 146 LEU B O 1
ATOM 2714 N N . VAL B 2 143 ? 9.350 -8.375 -0.740 1.00 9.15 147 VAL B N 1
ATOM 2715 C CA . VAL B 2 143 ? 8.652 -8.590 0.528 1.00 9.15 147 VAL B CA 1
ATOM 2716 C C . VAL B 2 143 ? 9.641 -8.507 1.671 1.00 9.27 147 VAL B C 1
ATOM 2717 O O . VAL B 2 143 ? 10.747 -9.044 1.590 1.00 10.77 147 VAL B O 1
ATOM 2721 N N . CYS B 2 144 ? 9.246 -7.791 2.715 1.00 9.73 148 CYS B N 1
ATOM 2722 C CA . CYS B 2 144 ? 9.998 -7.746 3.953 1.00 10.28 148 CYS B CA 1
ATOM 2723 C C . CYS B 2 144 ? 9.224 -8.528 5.005 1.00 9.34 148 CYS B C 1
ATOM 2724 O O . CYS B 2 144 ? 8.006 -8.332 5.132 1.00 10.58 148 CYS B O 1
ATOM 2727 N N . LEU B 2 145 ? 9.924 -9.387 5.751 1.00 9.38 149 LEU B N 1
ATOM 2728 C CA . LEU B 2 145 ? 9.328 -10.071 6.893 1.00 9.80 149 LEU B CA 1
ATOM 2729 C C . LEU B 2 145 ? 10.074 -9.748 8.150 1.00 10.09 149 LEU B C 1
ATOM 2730 O O . LEU B 2 145 ? 11.291 -9.966 8.237 1.00 9.89 149 LEU B O 1
ATOM 2735 N N . ALA B 2 146 ? 9.340 -9.244 9.127 1.00 8.72 150 ALA B N 1
ATOM 2736 C CA . ALA B 2 146 ? 9.878 -9.067 10.442 1.00 9.28 150 ALA B CA 1
ATOM 2737 C C . ALA B 2 146 ? 9.285 -10.026 11.439 1.00 9.92 150 ALA B C 1
ATOM 2738 O O . ALA B 2 146 ? 8.074 -10.193 11.436 1.00 10.62 150 ALA B O 1
ATOM 2740 N N . THR B 2 147 ? 10.103 -10.817 12.129 1.00 9.01 151 THR B N 1
ATOM 2741 C CA . THR B 2 147 ? 9.663 -12.117 12.662 1.00 9.20 151 THR B CA 1
ATOM 2742 C C . THR B 2 147 ? 10.182 -12.161 14.120 1.00 9.92 151 THR B C 1
ATOM 2743 O O . THR B 2 147 ? 11.232 -11.588 14.445 1.00 10.52 151 THR B O 1
ATOM 2747 N N . GLY B 2 148 ? 9.422 -12.817 14.990 1.00 8.52 152 GLY B N 1
ATOM 2748 C CA . GLY B 2 148 ? 9.887 -13.146 16.341 1.00 10.57 152 GLY B CA 1
ATOM 2749 C C . GLY B 2 148 ? 9.939 -12.026 17.367 1.00 9.13 152 GLY B C 1
ATOM 2750 O O . GLY B 2 148 ? 10.630 -12.141 18.386 1.00 9.93 152 GLY B O 1
ATOM 2751 N N . PHE B 2 149 ? 9.212 -10.937 17.124 1.00 8.71 153 PHE B N 1
ATOM 2752 C CA . PHE B 2 149 ? 9.283 -9.794 18.034 1.00 8.65 153 PHE B CA 1
ATOM 2753 C C . PHE B 2 149 ? 8.158 -9.768 19.059 1.00 8.67 153 PHE B C 1
ATOM 2754 O O . PHE B 2 149 ? 7.042 -10.231 18.794 1.00 8.62 153 PHE B O 1
ATOM 2762 N N . PHE B 2 150 ? 8.465 -9.215 20.229 1.00 9.48 154 PHE B N 1
ATOM 2763 C CA . PHE B 2 150 ? 7.450 -8.975 21.257 1.00 9.22 154 PHE B CA 1
ATOM 2764 C C . PHE B 2 150 ? 7.970 -7.890 22.203 1.00 9.01 154 PHE B C 1
ATOM 2765 O O . PHE B 2 150 ? 9.131 -7.937 22.584 1.00 9.46 154 PHE B O 1
ATOM 2773 N N . PRO B 2 151 ? 7.123 -6.912 22.583 1.00 8.79 155 PRO B N 1
ATOM 2774 C CA . PRO B 2 151 ? 5.728 -6.712 22.177 1.00 9.78 155 PRO B CA 1
ATOM 2775 C C . PRO B 2 151 ? 5.607 -6.132 20.764 1.00 9.96 155 PRO B C 1
ATOM 2776 O O . PRO B 2 151 ? 6.624 -5.994 20.062 1.00 10.25 155 PRO B O 1
ATOM 2780 N N . ASP B 2 152 ? 4.379 -5.808 20.358 1.00 11.44 156 ASP B N 1
ATOM 2781 C CA A ASP B 2 152 ? 4.114 -5.255 19.031 0.50 11.61 156 ASP B CA 1
ATOM 2782 C CA B ASP B 2 152 ? 4.115 -5.256 19.031 0.50 12.35 156 ASP B CA 1
ATOM 2783 C C . ASP B 2 152 ? 4.365 -3.747 18.988 1.00 12.46 156 ASP B C 1
ATOM 2784 O O . ASP B 2 152 ? 3.444 -2.945 18.742 1.00 17.07 156 ASP B O 1
ATOM 2793 N N . HIS B 2 153 ? 5.602 -3.352 19.256 1.00 10.23 157 HIS B N 1
ATOM 2794 C CA . HIS B 2 153 ? 5.976 -1.957 19.231 1.00 10.64 157 HIS B CA 1
ATOM 2795 C C . HIS B 2 153 ? 7.070 -1.773 18.190 1.00 10.47 157 HIS B C 1
ATOM 2796 O O . HIS B 2 153 ? 8.241 -1.653 18.530 1.00 9.86 157 HIS B O 1
ATOM 2803 N N . VAL B 2 154 ? 6.663 -1.793 16.926 1.00 10.75 158 VAL B N 1
ATOM 2804 C CA . VAL B 2 154 ? 7.577 -1.691 15.805 1.00 10.41 158 VAL B CA 1
ATOM 2805 C C . VAL B 2 154 ? 7.092 -0.668 14.795 1.00 11.04 158 VAL B C 1
ATOM 2806 O O . VAL B 2 154 ? 5.882 -0.401 14.667 1.00 12.18 158 VAL B O 1
ATOM 2810 N N . GLU B 2 155 ? 8.043 -0.113 14.058 1.00 9.40 159 GLU B N 1
ATOM 2811 C CA . GLU B 2 155 ? 7.759 0.765 12.918 1.00 9.75 159 GLU B CA 1
ATOM 2812 C C . GLU B 2 155 ? 8.605 0.285 11.739 1.00 9.10 159 GLU B C 1
ATOM 2813 O O . GLU B 2 155 ? 9.835 0.251 11.834 1.00 8.50 159 GLU B O 1
ATOM 2819 N N . LEU B 2 156 ? 7.946 -0.101 10.648 1.00 8.15 160 LEU B N 1
ATOM 2820 C CA . LEU B 2 156 ? 8.629 -0.636 9.467 1.00 8.03 160 LEU B CA 1
ATOM 2821 C C . LEU B 2 156 ? 8.645 0.437 8.386 1.00 9.34 160 LEU B C 1
ATOM 2822 O O . LEU B 2 156 ? 7.625 1.076 8.117 1.00 9.64 160 LEU B O 1
ATOM 2827 N N . SER B 2 157 ? 9.808 0.643 7.780 1.00 8.90 161 SER B N 1
ATOM 2828 C CA . SER B 2 157 ? 9.957 1.608 6.688 1.00 8.50 161 SER B CA 1
ATOM 2829 C C . SER B 2 157 ? 10.828 1.012 5.590 1.00 7.91 161 SER B C 1
ATOM 2830 O O . SER B 2 157 ? 11.653 0.133 5.841 1.00 8.55 161 SER B O 1
ATOM 2833 N N . TRP B 2 158 ? 10.632 1.507 4.375 1.00 8.38 162 TRP B N 1
ATOM 2834 C CA . TRP B 2 158 ? 11.468 1.114 3.242 1.00 8.35 162 TRP B CA 1
ATOM 2835 C C . TRP B 2 158 ? 12.315 2.290 2.784 1.00 7.41 162 TRP B C 1
ATOM 2836 O O . TRP B 2 158 ? 11.830 3.441 2.748 1.00 9.49 162 TRP B O 1
ATOM 2847 N N . TRP B 2 159 ? 13.555 1.990 2.417 1.00 7.86 163 TRP B N 1
ATOM 2848 C CA . TRP B 2 159 ? 14.528 3.007 2.010 1.00 7.43 163 TRP B CA 1
ATOM 2849 C C . TRP B 2 159 ? 15.145 2.570 0.701 1.00 8.79 163 TRP B C 1
ATOM 2850 O O . TRP B 2 159 ? 15.721 1.478 0.616 1.00 9.22 163 TRP B O 1
ATOM 2861 N N . VAL B 2 160 ? 15.029 3.414 -0.321 1.00 8.54 164 VAL B N 1
ATOM 2862 C CA . VAL B 2 160 ? 15.561 3.097 -1.637 1.00 9.49 164 VAL B CA 1
ATOM 2863 C C . VAL B 2 160 ? 16.658 4.115 -1.916 1.00 9.46 164 VAL B C 1
ATOM 2864 O O . VAL B 2 160 ? 16.407 5.330 -1.909 1.00 10.28 164 VAL B O 1
ATOM 2868 N N . ASN B 2 161 ? 17.882 3.621 -2.109 1.00 10.47 165 ASN B N 1
ATOM 2869 C CA . ASN B 2 161 ? 19.012 4.512 -2.354 1.00 10.68 165 ASN B CA 1
ATOM 2870 C C . ASN B 2 161 ? 19.134 5.594 -1.290 1.00 13.02 165 ASN B C 1
ATOM 2871 O O . ASN B 2 161 ? 19.410 6.759 -1.589 1.00 14.18 165 ASN B O 1
ATOM 2876 N N . GLY B 2 162 ? 18.895 5.196 -0.045 1.00 11.34 166 GLY B N 1
ATOM 2877 C CA . GLY B 2 162 ? 19.092 6.097 1.091 1.00 12.08 166 GLY B CA 1
ATOM 2878 C C . GLY B 2 162 ? 17.976 7.074 1.400 1.00 13.27 166 GLY B C 1
ATOM 2879 O O . GLY B 2 162 ? 18.125 7.907 2.291 1.00 13.11 166 GLY B O 1
ATOM 2880 N N . LYS B 2 163 ? 16.852 6.968 0.693 1.00 11.96 167 LYS B N 1
ATOM 2881 C CA . LYS B 2 163 ? 15.698 7.843 0.900 1.00 12.43 167 LYS B CA 1
ATOM 2882 C C . LYS B 2 163 ? 14.452 7.015 1.207 1.00 10.63 167 LYS B C 1
ATOM 2883 O O . LYS B 2 163 ? 14.200 5.991 0.554 1.00 10.96 167 LYS B O 1
ATOM 2889 N N . GLU B 2 164 ? 13.651 7.457 2.176 1.00 9.85 168 GLU B N 1
ATOM 2890 C CA . GLU B 2 164 ? 12.448 6.714 2.539 1.00 10.33 168 GLU B CA 1
ATOM 2891 C C . GLU B 2 164 ? 11.427 6.776 1.414 1.00 11.02 168 GLU B C 1
ATOM 2892 O O . GLU B 2 164 ? 11.227 7.843 0.821 1.00 13.65 168 GLU B O 1
ATOM 2898 N N . VAL B 2 165 ? 10.796 5.647 1.117 1.00 10.40 169 VAL B N 1
ATOM 2899 C CA . VAL B 2 165 ? 9.746 5.629 0.102 1.00 12.10 169 VAL B CA 1
ATOM 2900 C C . VAL B 2 165 ? 8.394 5.244 0.693 1.00 12.89 169 VAL B C 1
ATOM 2901 O O . VAL B 2 165 ? 8.305 4.475 1.668 1.00 11.94 169 VAL B O 1
ATOM 2905 N N . HIS B 2 166 ? 7.338 5.737 0.061 1.00 13.23 170 HIS B N 1
ATOM 2906 C CA . HIS B 2 166 ? 5.986 5.436 0.495 1.00 14.42 170 HIS B CA 1
ATOM 2907 C C . HIS B 2 166 ? 5.161 4.901 -0.665 1.00 12.49 170 HIS B C 1
ATOM 2908 O O . HIS B 2 166 ? 4.266 4.062 -0.471 1.00 12.80 170 HIS B O 1
ATOM 2915 N N . SER B 2 167 ? 5.429 5.406 -1.865 1.00 13.38 171 SER B N 1
ATOM 2916 C CA . SER B 2 167 ? 4.745 4.914 -3.054 1.00 13.66 171 SER B CA 1
ATOM 2917 C C . SER B 2 167 ? 5.059 3.446 -3.297 1.00 12.79 171 SER B C 1
ATOM 2918 O O . SER B 2 167 ? 6.209 3.016 -3.159 1.00 13.44 171 SER B O 1
ATOM 2921 N N . GLY B 2 168 ? 4.031 2.669 -3.628 1.00 11.69 172 GLY B N 1
ATOM 2922 C CA . GLY B 2 168 ? 4.212 1.247 -3.929 1.00 10.52 172 GLY B CA 1
ATOM 2923 C C . GLY B 2 168 ? 4.439 0.357 -2.712 1.00 10.35 172 GLY B C 1
ATOM 2924 O O . GLY B 2 168 ? 4.785 -0.807 -2.859 1.00 10.69 172 GLY B O 1
ATOM 2925 N N . VAL B 2 169 ? 4.192 0.896 -1.523 1.00 9.61 173 VAL B N 1
ATOM 2926 C CA . VAL B 2 169 ? 4.380 0.160 -0.268 1.00 10.49 173 VAL B CA 1
ATOM 2927 C C . VAL B 2 169 ? 3.050 -0.211 0.362 1.00 9.91 173 VAL B C 1
ATOM 2928 O O . VAL B 2 169 ? 2.110 0.597 0.376 1.00 11.43 173 VAL B O 1
ATOM 2932 N N . CYS B 2 170 ? 2.974 -1.419 0.906 1.00 10.00 174 CYS B N 1
ATOM 2933 C CA . CYS B 2 170 ? 1.902 -1.710 1.857 1.00 11.42 174 CYS B CA 1
ATOM 2934 C C . CYS B 2 170 ? 2.409 -2.602 2.960 1.00 10.52 174 CYS B C 1
ATOM 2935 O O . CYS B 2 170 ? 2.958 -3.667 2.700 1.00 11.55 174 CYS B O 1
ATOM 2938 N N . THR B 2 171 ? 2.196 -2.166 4.195 1.00 10.81 175 THR B N 1
ATOM 2939 C CA . THR B 2 171 ? 2.594 -2.925 5.378 1.00 10.92 175 THR B CA 1
ATOM 2940 C C . THR B 2 171 ? 1.350 -3.436 6.076 1.00 11.82 175 THR B C 1
ATOM 2941 O O . THR B 2 171 ? 0.393 -2.678 6.230 1.00 12.64 175 THR B O 1
ATOM 2945 N N . ASP B 2 172 ? 1.359 -4.704 6.503 1.00 12.32 176 ASP B N 1
ATOM 2946 C CA . ASP B 2 172 ? 0.206 -5.266 7.221 1.00 12.77 176 ASP B CA 1
ATOM 2947 C C . ASP B 2 172 ? -0.207 -4.301 8.329 1.00 13.90 176 ASP B C 1
ATOM 2948 O O . ASP B 2 172 ? 0.636 -3.838 9.090 1.00 13.85 176 ASP B O 1
ATOM 2953 N N . PRO B 2 173 ? -1.512 -3.966 8.400 1.00 17.17 177 PRO B N 1
ATOM 2954 C CA . PRO B 2 173 ? -2.016 -3.130 9.491 1.00 18.81 177 PRO B CA 1
ATOM 2955 C C . PRO B 2 173 ? -1.860 -3.752 10.877 1.00 19.64 177 PRO B C 1
ATOM 2956 O O . PRO B 2 173 ? -1.654 -3.028 11.856 1.00 21.29 177 PRO B O 1
ATOM 2960 N N . GLN B 2 174 ? -1.958 -5.078 10.951 1.00 18.97 178 GLN B N 1
ATOM 2961 C CA . GLN B 2 174 ? -1.780 -5.777 12.221 1.00 19.09 178 GLN B CA 1
ATOM 2962 C C . GLN B 2 174 ? -0.761 -6.901 12.062 1.00 17.27 178 GLN B C 1
ATOM 2963 O O . GLN B 2 174 ? -0.722 -7.539 11.024 1.00 16.49 178 GLN B O 1
ATOM 2969 N N . PRO B 2 175 ? 0.047 -7.150 13.104 1.00 17.29 179 PRO B N 1
ATOM 2970 C CA . PRO B 2 175 ? 0.945 -8.297 13.067 1.00 16.46 179 PRO B CA 1
ATOM 2971 C C . PRO B 2 175 ? 0.166 -9.593 13.287 1.00 16.20 179 PRO B C 1
ATOM 2972 O O . PRO B 2 175 ? -0.986 -9.566 13.760 1.00 17.44 179 PRO B O 1
ATOM 2976 N N . LEU B 2 176 ? 0.762 -10.713 12.918 1.00 14.51 180 LEU B N 1
ATOM 2977 C CA . LEU B 2 176 ? 0.165 -11.990 13.247 1.00 14.06 180 LEU B CA 1
ATOM 2978 C C . LEU B 2 176 ? 0.959 -12.661 14.357 1.00 13.70 180 LEU B C 1
ATOM 2979 O O . LEU B 2 176 ? 2.165 -12.443 14.506 1.00 12.65 180 LEU B O 1
ATOM 2984 N N . LYS B 2 177 ? 0.263 -13.448 15.160 1.00 12.25 181 LYS B N 1
ATOM 2985 C CA . LYS B 2 177 ? 0.924 -14.220 16.200 1.00 11.03 181 LYS B CA 1
ATOM 2986 C C . LYS B 2 177 ? 1.569 -15.436 15.615 1.00 11.43 181 LYS B C 1
ATOM 2987 O O . LYS B 2 177 ? 0.922 -16.187 14.882 1.00 13.55 181 LYS B O 1
ATOM 2993 N N . GLU B 2 178 ? 2.836 -15.652 15.943 1.00 10.85 182 GLU B N 1
ATOM 2994 C CA . GLU B 2 178 ? 3.533 -16.834 15.455 1.00 11.57 182 GLU B CA 1
ATOM 2995 C C . GLU B 2 178 ? 2.993 -18.117 16.109 1.00 13.31 182 GLU B C 1
ATOM 2996 O O . GLU B 2 178 ? 3.062 -19.199 15.512 1.00 14.53 182 GLU B O 1
ATOM 3002 N N . GLN B 2 179 ? 2.455 -17.980 17.320 1.00 12.47 183 GLN B N 1
ATOM 3003 C CA . GLN B 2 179 ? 1.842 -19.097 18.055 1.00 12.51 183 GLN B CA 1
ATOM 3004 C C . GLN B 2 179 ? 0.534 -18.568 18.632 1.00 12.06 183 GLN B C 1
ATOM 3005 O O . GLN B 2 179 ? 0.510 -18.077 19.774 1.00 11.24 183 GLN B O 1
ATOM 3011 N N . PRO B 2 180 ? -0.548 -18.590 17.822 1.00 12.75 184 PRO B N 1
ATOM 3012 C CA . PRO B 2 180 ? -1.790 -17.916 18.205 1.00 12.79 184 PRO B CA 1
ATOM 3013 C C . PRO B 2 180 ? -2.417 -18.344 19.540 1.00 12.23 184 PRO B C 1
ATOM 3014 O O . 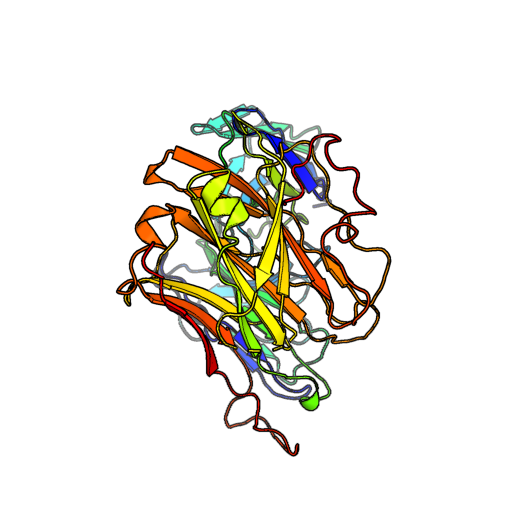PRO B 2 180 ? -3.106 -17.548 20.167 1.00 14.34 184 PRO B O 1
ATOM 3018 N N . ALA B 2 181 ? -2.150 -19.575 19.966 1.00 13.21 185 ALA B N 1
ATOM 3019 C CA . ALA B 2 181 ? -2.682 -20.083 21.231 1.00 13.61 185 ALA B CA 1
ATOM 3020 C C . ALA B 2 181 ? -1.744 -19.920 22.430 1.00 13.64 185 ALA B C 1
ATOM 3021 O O . ALA B 2 181 ? -2.010 -20.459 23.513 1.00 14.08 185 ALA B O 1
ATOM 3023 N N . LEU B 2 182 ? -0.654 -19.174 22.262 1.00 11.58 186 LEU B N 1
ATOM 3024 C CA . LEU B 2 182 ? 0.306 -18.955 23.329 1.00 12.76 186 LEU B CA 1
ATOM 3025 C C . LEU B 2 182 ? 0.179 -17.531 23.850 1.00 12.33 186 LEU B C 1
ATOM 3026 O O . LEU B 2 182 ? 0.280 -16.564 23.074 1.00 13.29 186 LEU B O 1
ATOM 3031 N N . ASN B 2 183 ? -0.013 -17.387 25.164 1.00 13.43 187 ASN B N 1
ATOM 3032 C CA . ASN B 2 183 ? 0.014 -16.058 25.769 1.00 13.62 187 ASN B CA 1
ATOM 3033 C C . ASN B 2 183 ? 1.341 -15.375 25.529 1.00 14.07 187 ASN B C 1
ATOM 3034 O O . ASN B 2 183 ? 2.396 -15.974 25.705 1.00 14.42 187 ASN B O 1
ATOM 3039 N N . ASP B 2 184 ? 1.235 -14.116 25.107 1.00 14.23 188 ASP B N 1
ATOM 3040 C CA . ASP B 2 184 ? 2.397 -13.272 24.774 1.00 15.07 188 ASP B CA 1
ATOM 3041 C C . ASP B 2 184 ? 3.243 -13.870 23.646 1.00 14.68 188 ASP B C 1
ATOM 3042 O O . ASP B 2 184 ? 4.465 -13.769 23.640 1.00 14.47 188 ASP B O 1
ATOM 3047 N N . SER B 2 185 ? 2.569 -14.518 22.703 1.00 13.41 189 SER B N 1
ATOM 3048 C CA . SER B 2 185 ? 3.215 -15.014 21.503 1.00 11.99 189 SER B CA 1
ATOM 3049 C C . SER B 2 185 ? 4.028 -13.910 20.847 1.00 10.37 189 SER B C 1
ATOM 3050 O O . SER B 2 185 ? 3.571 -12.762 20.773 1.00 11.71 189 SER B O 1
ATOM 3053 N N . ARG B 2 186 ? 5.179 -14.288 20.298 1.00 9.49 190 ARG B N 1
ATOM 3054 C CA . ARG B 2 186 ? 5.949 -13.400 19.453 1.00 10.15 190 ARG B CA 1
ATOM 3055 C C . ARG B 2 186 ? 5.164 -13.185 18.165 1.00 9.29 190 ARG B C 1
ATOM 3056 O O . ARG B 2 186 ? 4.279 -13.977 17.808 1.00 10.56 190 ARG B O 1
ATOM 3064 N N . TYR B 2 187 ? 5.473 -12.084 17.487 1.00 8.83 191 TYR B N 1
ATOM 3065 C CA . TYR B 2 187 ? 4.735 -11.616 16.328 1.00 8.75 191 TYR B CA 1
ATOM 3066 C C . TYR B 2 187 ? 5.565 -11.657 15.050 1.00 9.33 191 TYR B C 1
ATOM 3067 O O . TYR B 2 187 ? 6.784 -11.646 15.101 1.00 9.32 191 TYR B O 1
ATOM 3076 N N . ALA B 2 188 ? 4.873 -11.692 13.918 1.00 9.40 192 ALA B N 1
ATOM 3077 C CA . ALA B 2 188 ? 5.479 -11.434 12.605 1.00 9.87 192 ALA B CA 1
ATOM 3078 C C . ALA B 2 188 ? 4.679 -10.358 11.888 1.00 11.02 192 ALA B C 1
ATOM 3079 O O . ALA B 2 188 ? 3.484 -10.179 12.140 1.00 12.48 192 ALA B O 1
ATOM 3081 N N . LEU B 2 189 ? 5.344 -9.645 10.985 1.00 9.23 193 LEU B N 1
ATOM 3082 C CA . LEU B 2 189 ? 4.743 -8.553 10.229 1.00 10.69 193 LEU B CA 1
ATOM 3083 C C . LEU B 2 189 ? 5.375 -8.568 8.856 1.00 9.29 193 LEU B C 1
ATOM 3084 O O . LEU B 2 189 ? 6.586 -8.737 8.743 1.00 10.01 193 LEU B O 1
ATOM 3089 N N . SER B 2 190 ? 4.557 -8.415 7.816 1.00 8.96 194 SER B N 1
ATOM 3090 C CA . SER B 2 190 ? 5.082 -8.366 6.456 1.00 8.66 194 SER B CA 1
ATOM 3091 C C . SER B 2 190 ? 4.787 -7.017 5.801 1.00 8.69 194 SER B C 1
ATOM 3092 O O . SER B 2 190 ? 3.850 -6.287 6.177 1.00 9.69 194 SER B O 1
ATOM 3095 N N . SER B 2 191 ? 5.609 -6.686 4.819 1.00 8.54 195 SER B N 1
ATOM 3096 C CA . SER B 2 191 ? 5.408 -5.497 4.019 1.00 8.38 195 SER B CA 1
ATOM 3097 C C . SER B 2 191 ? 5.830 -5.807 2.597 1.00 8.77 195 SER B C 1
ATOM 3098 O O . SER B 2 191 ? 6.683 -6.678 2.372 1.00 9.64 195 SER B O 1
ATOM 3101 N N . ARG B 2 192 ? 5.230 -5.098 1.648 1.00 8.89 196 ARG B N 1
ATOM 3102 C CA . ARG B 2 192 ? 5.595 -5.223 0.239 1.00 8.16 196 ARG B CA 1
ATOM 3103 C C . ARG B 2 192 ? 6.037 -3.878 -0.285 1.00 8.69 196 ARG B C 1
ATOM 3104 O O . ARG B 2 192 ? 5.487 -2.837 0.105 1.00 9.37 196 ARG B O 1
ATOM 3112 N N . LEU B 2 193 ? 7.031 -3.909 -1.161 1.00 8.83 197 LEU B N 1
ATOM 3113 C CA . LEU B 2 193 ? 7.401 -2.741 -1.964 1.00 8.73 197 LEU B CA 1
ATOM 3114 C C . LEU B 2 193 ? 7.384 -3.199 -3.415 1.00 8.77 197 LEU B C 1
ATOM 3115 O O . LEU B 2 193 ? 8.116 -4.112 -3.786 1.00 9.63 197 LEU B O 1
ATOM 3120 N N . ARG B 2 194 ? 6.553 -2.564 -4.235 1.00 8.64 198 ARG B N 1
ATOM 3121 C CA . ARG B 2 194 ? 6.471 -2.926 -5.650 1.00 8.82 198 ARG B CA 1
ATOM 3122 C C . ARG B 2 194 ? 7.038 -1.801 -6.501 1.00 9.06 198 ARG B C 1
ATOM 3123 O O . ARG B 2 194 ? 6.663 -0.636 -6.339 1.00 10.30 198 ARG B O 1
ATOM 3131 N N . VAL B 2 195 ? 7.948 -2.173 -7.397 1.00 9.64 199 VAL B N 1
ATOM 3132 C CA . VAL B 2 195 ? 8.576 -1.235 -8.329 1.00 8.80 199 VAL B CA 1
ATOM 3133 C C . VAL B 2 195 ? 8.421 -1.768 -9.760 1.00 10.73 199 VAL B C 1
ATOM 3134 O O . VAL B 2 195 ? 8.004 -2.914 -9.963 1.00 10.16 199 VAL B O 1
ATOM 3138 N N . SER B 2 196 ? 8.762 -0.960 -10.755 1.00 10.43 200 SER B N 1
ATOM 3139 C CA . SER B 2 196 ? 8.765 -1.491 -12.109 1.00 12.44 200 SER B CA 1
ATOM 3140 C C . SER B 2 196 ? 9.917 -2.470 -12.277 1.00 11.09 200 SER B C 1
ATOM 3141 O O . SER B 2 196 ? 10.947 -2.386 -11.576 1.00 11.87 200 SER B O 1
ATOM 3144 N N . ALA B 2 197 ? 9.763 -3.400 -13.211 1.00 10.83 201 ALA B N 1
ATOM 3145 C CA . ALA B 2 197 ? 10.815 -4.355 -13.488 1.00 11.33 201 ALA B CA 1
ATOM 3146 C C . ALA B 2 197 ? 12.112 -3.640 -13.874 1.00 11.20 201 ALA B C 1
ATOM 3147 O O . ALA B 2 197 ? 13.185 -4.042 -13.430 1.00 11.30 201 ALA B O 1
ATOM 3149 N N . THR B 2 198 ? 12.031 -2.579 -14.688 1.00 10.07 202 THR B N 1
ATOM 3150 C CA . THR B 2 198 ? 13.264 -1.875 -15.072 1.00 10.21 202 THR B CA 1
ATOM 3151 C C . THR B 2 198 ? 14.028 -1.319 -13.874 1.00 10.28 202 THR B C 1
ATOM 3152 O O . THR B 2 198 ? 15.259 -1.306 -13.873 1.00 11.31 202 THR B O 1
ATOM 3156 N N . PHE B 2 199 ? 13.299 -0.886 -12.845 1.00 9.95 203 PHE B N 1
ATOM 3157 C CA . PHE B 2 199 ? 13.946 -0.313 -11.673 1.00 9.80 203 PHE B CA 1
ATOM 3158 C C . PHE B 2 199 ? 14.658 -1.406 -10.848 1.00 9.53 203 PHE B C 1
ATOM 3159 O O . PHE B 2 199 ? 15.737 -1.172 -10.315 1.00 10.76 203 PHE B O 1
ATOM 3167 N N . TRP B 2 200 ? 14.046 -2.587 -10.756 1.00 9.73 204 TRP B N 1
ATOM 3168 C CA . TRP B 2 200 ? 14.690 -3.735 -10.128 1.00 10.36 204 TRP B CA 1
ATOM 3169 C C . TRP B 2 200 ? 15.921 -4.178 -10.925 1.00 11.58 204 TRP B C 1
ATOM 3170 O O . TRP B 2 200 ? 16.906 -4.659 -10.348 1.00 11.04 204 TRP B O 1
ATOM 3181 N N . GLN B 2 201 ? 15.862 -4.007 -12.249 1.00 10.84 205 GLN B N 1
ATOM 3182 C CA . GLN B 2 201 ? 16.947 -4.443 -13.135 1.00 12.33 205 GLN B CA 1
ATOM 3183 C C . GLN B 2 201 ? 18.096 -3.431 -13.241 1.00 13.41 205 GLN B C 1
ATOM 3184 O O . GLN B 2 201 ? 18.661 -3.185 -14.311 1.00 14.28 205 GLN B O 1
ATOM 3190 N N . ASN B 2 202 ? 18.441 -2.842 -12.103 1.00 13.11 206 ASN B N 1
ATOM 3191 C CA . ASN B 2 202 ? 19.552 -1.917 -12.010 1.00 11.83 206 ASN B CA 1
ATOM 3192 C C . ASN B 2 202 ? 20.338 -2.324 -10.787 1.00 12.14 206 ASN B C 1
ATOM 3193 O O . ASN B 2 202 ? 19.825 -2.166 -9.664 1.00 13.77 206 ASN B O 1
ATOM 3198 N N . PRO B 2 203 ? 21.567 -2.847 -10.979 1.00 12.75 207 PRO B N 1
ATOM 3199 C CA . PRO B 2 203 ? 22.344 -3.321 -9.829 1.00 13.23 207 PRO B CA 1
ATOM 3200 C C . PRO B 2 203 ? 22.827 -2.201 -8.909 1.00 13.77 207 PRO B C 1
ATOM 3201 O O . PRO B 2 203 ? 23.392 -2.485 -7.842 1.00 16.24 207 PRO B O 1
ATOM 3205 N N . ARG B 2 204 ? 22.632 -0.954 -9.323 1.00 11.83 208 ARG B N 1
ATOM 3206 C CA . ARG B 2 204 ? 22.988 0.194 -8.484 1.00 13.25 208 ARG B CA 1
ATOM 3207 C C . ARG B 2 204 ? 21.842 0.610 -7.564 1.00 13.30 208 ARG B C 1
ATOM 3208 O O . ARG B 2 204 ? 22.029 1.483 -6.721 1.00 15.57 208 ARG B O 1
ATOM 3216 N N . ASN B 2 205 ? 20.663 0.005 -7.734 1.00 11.39 209 ASN B N 1
ATOM 3217 C CA . ASN B 2 205 ? 19.525 0.315 -6.877 1.00 12.07 209 ASN B CA 1
ATOM 3218 C C . ASN B 2 205 ? 19.532 -0.554 -5.644 1.00 11.37 209 ASN B C 1
ATOM 3219 O O . ASN B 2 205 ? 19.659 -1.763 -5.727 1.00 10.76 209 ASN B O 1
ATOM 3224 N N . HIS B 2 206 ? 19.417 0.105 -4.496 1.00 10.99 210 HIS B N 1
ATOM 3225 C CA . HIS B 2 206 ? 19.513 -0.534 -3.200 1.00 11.00 210 HIS B CA 1
ATOM 3226 C C . HIS B 2 206 ? 18.176 -0.411 -2.481 1.00 9.75 210 HIS B C 1
ATOM 3227 O O . HIS B 2 206 ? 17.623 0.688 -2.379 1.00 10.71 210 HIS B O 1
ATOM 3234 N N . PHE B 2 207 ? 17.664 -1.545 -1.997 1.00 10.15 211 PHE B N 1
ATOM 3235 C CA . PHE B 2 207 ? 16.350 -1.616 -1.351 1.00 9.66 211 PHE B CA 1
ATOM 3236 C C . PHE B 2 207 ? 16.534 -2.118 0.065 1.00 11.58 211 PHE B C 1
ATOM 3237 O O . PHE B 2 207 ? 17.022 -3.235 0.270 1.00 13.26 211 PHE B O 1
ATOM 3245 N N . ARG B 2 208 ? 16.139 -1.323 1.050 1.00 8.45 212 ARG B N 1
ATOM 3246 C CA . ARG B 2 208 ? 16.354 -1.708 2.441 1.00 10.06 212 ARG B CA 1
ATOM 3247 C C . ARG B 2 208 ? 15.051 -1.638 3.221 1.00 8.48 212 ARG B C 1
ATOM 3248 O O . ARG B 2 208 ? 14.313 -0.661 3.123 1.00 9.39 212 ARG B O 1
ATOM 3256 N N . CYS B 2 209 ? 14.748 -2.685 3.983 1.00 9.39 213 CYS B N 1
ATOM 3257 C CA . CYS B 2 209 ? 13.630 -2.672 4.921 1.00 11.09 213 CYS B CA 1
ATOM 3258 C C . CYS B 2 209 ? 14.186 -2.497 6.321 1.00 9.10 213 CYS B C 1
ATOM 3259 O O . CYS B 2 209 ? 15.085 -3.236 6.749 1.00 10.12 213 CYS B O 1
ATOM 3262 N N . GLN B 2 210 ? 13.651 -1.498 7.015 1.00 9.25 214 GLN B N 1
ATOM 3263 C CA . GLN B 2 210 ? 14.115 -1.081 8.342 1.00 9.67 214 GLN B CA 1
ATOM 3264 C C . GLN B 2 210 ? 12.980 -1.280 9.340 1.00 8.45 214 GLN B C 1
ATOM 3265 O O . GLN B 2 210 ? 11.859 -0.824 9.103 1.00 8.69 214 GLN B O 1
ATOM 3271 N N . VAL B 2 211 ? 13.261 -1.964 10.441 1.00 8.19 215 VAL B N 1
ATOM 3272 C CA . VAL B 2 211 ? 12.283 -2.073 11.520 1.00 8.95 215 VAL B CA 1
ATOM 3273 C C . VAL B 2 211 ? 12.870 -1.486 12.778 1.00 9.42 215 VAL B C 1
ATOM 3274 O O . VAL B 2 211 ? 13.866 -1.992 13.281 1.00 9.11 215 VAL B O 1
ATOM 3278 N N . GLN B 2 212 ? 12.272 -0.399 13.255 1.00 7.66 216 GLN B N 1
ATOM 3279 C CA . GLN B 2 212 ? 12.627 0.111 14.586 1.00 8.14 216 GLN B CA 1
ATOM 3280 C C . GLN B 2 212 ? 11.758 -0.573 15.626 1.00 8.21 216 GLN B C 1
ATOM 3281 O O . GLN B 2 212 ? 10.525 -0.498 15.565 1.00 8.86 216 GLN B O 1
ATOM 3287 N N . PHE B 2 213 ? 12.418 -1.264 16.543 1.00 8.64 217 PHE B N 1
ATOM 3288 C CA . PHE B 2 213 ? 11.769 -1.967 17.627 1.00 8.86 217 PHE B CA 1
ATOM 3289 C C . PHE B 2 213 ? 11.984 -1.158 18.904 1.00 7.90 217 PHE B C 1
ATOM 3290 O O . PHE B 2 213 ? 13.117 -0.778 19.227 1.00 8.84 217 PHE B O 1
ATOM 3298 N N . TYR B 2 214 ? 10.894 -0.920 19.626 1.00 8.57 218 TYR B N 1
ATOM 3299 C CA . TYR B 2 214 ? 10.960 -0.226 20.903 1.00 9.25 218 TYR B CA 1
ATOM 3300 C C . TYR B 2 214 ? 10.934 -1.235 22.022 1.00 9.30 218 TYR B C 1
ATOM 3301 O O . TYR B 2 214 ? 9.980 -1.995 22.175 1.00 9.54 218 TYR B O 1
ATOM 3310 N N . GLY B 2 215 ? 12.033 -1.266 22.775 1.00 10.25 219 GLY B N 1
ATOM 3311 C CA . GLY B 2 215 ? 12.234 -2.308 23.764 1.00 9.18 219 GLY B CA 1
ATOM 3312 C C . GLY B 2 215 ? 12.655 -1.775 25.108 1.00 11.84 219 GLY B C 1
ATOM 3313 O O . GLY B 2 215 ? 12.175 -0.724 25.553 1.00 12.52 219 GLY B O 1
ATOM 3314 N N . LEU B 2 216 ? 13.559 -2.510 25.740 1.00 10.84 220 LEU B N 1
ATOM 3315 C CA . LEU B 2 216 ? 14.002 -2.189 27.089 1.00 13.18 220 LEU B CA 1
ATOM 3316 C C . LEU B 2 216 ? 15.057 -1.083 27.088 1.00 15.52 220 LEU B C 1
ATOM 3317 O O . LEU B 2 216 ? 15.693 -0.792 26.063 1.00 16.62 220 LEU B O 1
ATOM 3322 N N . SER B 2 217 ? 15.228 -0.454 28.243 1.00 18.84 221 SER B N 1
ATOM 3323 C CA . SER B 2 217 ? 16.240 0.583 28.397 1.00 20.39 221 SER B CA 1
ATOM 3324 C C . SER B 2 217 ? 17.041 0.311 29.657 1.00 21.34 221 SER B C 1
ATOM 3325 O O . SER B 2 217 ? 16.899 -0.750 30.262 1.00 20.09 221 SER B O 1
ATOM 3328 N N . GLU B 2 218 ? 17.868 1.276 30.054 1.00 22.62 222 GLU B N 1
ATOM 3329 C CA . GLU B 2 218 ? 18.861 1.075 31.118 1.00 24.41 222 GLU B CA 1
ATOM 3330 C C . GLU B 2 218 ? 18.295 0.598 32.459 1.00 23.23 222 GLU B C 1
ATOM 3331 O O . GLU B 2 218 ? 18.897 -0.255 33.116 1.00 24.38 222 GLU B O 1
ATOM 3337 N N . ASN B 2 219 ? 17.137 1.128 32.847 1.00 23.25 223 ASN B N 1
ATOM 3338 C CA . ASN B 2 219 ? 16.584 0.859 34.179 1.00 23.77 223 ASN B CA 1
ATOM 3339 C C . ASN B 2 219 ? 15.820 -0.455 34.295 1.00 22.82 223 ASN B C 1
ATOM 3340 O O . ASN B 2 219 ? 15.457 -0.867 35.397 1.00 23.58 223 ASN B O 1
ATOM 3345 N N . ASP B 2 220 ? 15.580 -1.112 33.163 1.00 20.76 224 ASP B N 1
ATOM 3346 C CA . ASP B 2 220 ? 14.977 -2.445 33.174 1.00 20.79 224 ASP B CA 1
ATOM 3347 C C . ASP B 2 220 ? 16.031 -3.511 33.438 1.00 21.31 224 ASP B C 1
ATOM 3348 O O . ASP B 2 220 ? 17.117 -3.477 32.870 1.00 20.97 224 ASP B O 1
ATOM 3353 N N . GLU B 2 221 ? 15.688 -4.474 34.292 1.00 22.52 225 GLU B N 1
ATOM 3354 C CA . GLU B 2 221 ? 16.603 -5.549 34.664 1.00 24.94 225 GLU B CA 1
ATOM 3355 C C . GLU B 2 221 ? 16.711 -6.590 33.545 1.00 24.23 225 GLU B C 1
ATOM 3356 O O . GLU B 2 221 ? 15.714 -6.912 32.902 1.00 24.86 225 GLU B O 1
ATOM 3362 N N . TRP B 2 222 ? 17.919 -7.106 33.318 1.00 22.74 226 TRP B N 1
ATOM 3363 C CA . TRP B 2 222 ? 18.135 -8.191 32.359 1.00 22.53 226 TRP B CA 1
ATOM 3364 C C . TRP B 2 222 ? 19.081 -9.265 32.899 1.00 24.98 226 TRP B C 1
ATOM 3365 O O . TRP B 2 222 ? 20.176 -8.952 33.361 1.00 26.50 226 TRP B O 1
ATOM 3376 N N . THR B 2 223 ? 18.651 -10.524 32.819 1.00 26.21 227 THR B N 1
ATOM 3377 C CA . THR B 2 223 ? 19.438 -11.653 33.334 1.00 27.04 227 THR B CA 1
ATOM 3378 C C . THR B 2 223 ? 19.578 -12.832 32.359 1.00 26.97 227 THR B C 1
ATOM 3379 O O . THR B 2 223 ? 20.118 -13.878 32.731 1.00 27.84 227 THR B O 1
ATOM 3383 N N . GLN B 2 224 ? 19.106 -12.674 31.121 1.00 25.37 228 GLN B N 1
ATOM 3384 C CA . GLN B 2 224 ? 19.158 -13.758 30.130 1.00 23.27 228 GLN B CA 1
ATOM 3385 C C . GLN B 2 224 ? 20.487 -13.817 29.372 1.00 23.44 228 GLN B C 1
ATOM 3386 O O . GLN B 2 224 ? 21.226 -12.825 29.326 1.00 23.30 228 GLN B O 1
ATOM 3392 N N . ASP B 2 225 ? 20.761 -14.977 28.768 1.00 23.00 229 ASP B N 1
ATOM 3393 C CA . ASP B 2 225 ? 21.969 -15.210 27.962 1.00 23.85 229 ASP B CA 1
ATOM 3394 C C . ASP B 2 225 ? 21.995 -14.278 26.752 1.00 23.71 229 ASP B C 1
ATOM 3395 O O . ASP B 2 225 ? 22.986 -13.586 26.513 1.00 23.40 229 ASP B O 1
ATOM 3400 N N . ARG B 2 226 ? 20.893 -14.272 25.998 1.00 21.87 230 ARG B N 1
ATOM 3401 C CA . ARG B 2 226 ? 20.767 -13.440 24.793 1.00 22.05 230 ARG B CA 1
ATOM 3402 C C . ARG B 2 226 ? 20.891 -11.953 25.092 1.00 19.46 230 ARG B C 1
ATOM 3403 O O . ARG B 2 226 ? 20.628 -11.505 26.212 1.00 21.09 230 ARG B O 1
ATOM 3411 N N . ALA B 2 227 ? 21.304 -11.190 24.080 1.00 19.71 231 ALA B N 1
ATOM 3412 C CA . ALA B 2 227 ? 21.481 -9.759 24.234 1.00 16.50 231 ALA B CA 1
ATOM 3413 C C . ALA B 2 227 ? 20.190 -9.106 24.740 1.00 17.05 231 ALA B C 1
ATOM 3414 O O . ALA B 2 227 ? 19.089 -9.456 24.302 1.00 16.58 231 ALA B O 1
ATOM 3416 N N . LYS B 2 228 ? 20.342 -8.162 25.660 1.00 16.56 232 LYS B N 1
ATOM 3417 C CA . LYS B 2 228 ? 19.205 -7.420 26.193 1.00 15.16 232 LYS B CA 1
ATOM 3418 C C . LYS B 2 228 ? 18.444 -6.825 25.004 1.00 14.70 232 LYS B C 1
ATOM 3419 O O . LYS B 2 228 ? 19.058 -6.189 24.139 1.00 14.82 232 LYS B O 1
ATOM 3425 N N . PRO B 2 229 ? 17.116 -7.050 24.945 1.00 12.93 233 PRO B N 1
ATOM 3426 C CA . PRO B 2 229 ? 16.283 -6.554 23.829 1.00 12.37 233 PRO B CA 1
ATOM 3427 C C . PRO B 2 229 ? 15.951 -5.072 23.964 1.00 11.70 233 PRO B C 1
ATOM 3428 O O . PRO B 2 229 ? 14.801 -4.677 24.220 1.00 11.27 233 PRO B O 1
ATOM 3432 N N . VAL B 2 230 ? 16.986 -4.262 23.798 1.00 12.12 234 VAL B N 1
ATOM 3433 C CA . VAL B 2 230 ? 16.867 -2.826 23.873 1.00 11.59 234 VAL B CA 1
ATOM 3434 C C . VAL B 2 230 ? 16.204 -2.272 22.606 1.00 10.68 234 VAL B C 1
ATOM 3435 O O . VAL B 2 230 ? 16.093 -2.978 21.584 1.00 11.08 234 VAL B O 1
ATOM 3439 N N . THR B 2 231 ? 15.754 -1.028 22.663 1.00 11.50 235 THR B N 1
ATOM 3440 C CA . THR B 2 231 ? 15.297 -0.333 21.457 1.00 10.53 235 THR B CA 1
ATOM 3441 C C . THR B 2 231 ? 16.425 -0.362 20.436 1.00 11.22 235 THR B C 1
ATOM 3442 O O . THR B 2 231 ? 17.598 -0.195 20.782 1.00 12.10 235 THR B O 1
ATOM 3446 N N . GLN B 2 232 ? 16.069 -0.628 19.182 1.00 9.66 236 GLN B N 1
ATOM 3447 C CA . GLN B 2 232 ? 17.077 -0.845 18.156 1.00 9.81 236 GLN B CA 1
ATOM 3448 C C . GLN B 2 232 ? 16.421 -0.899 16.797 1.00 8.82 236 GLN B C 1
ATOM 3449 O O . GLN B 2 232 ? 15.244 -1.248 16.676 1.00 10.53 236 GLN B O 1
ATOM 3455 N N . ILE B 2 233 ? 17.206 -0.599 15.768 1.00 8.46 237 ILE B N 1
ATOM 3456 C CA . ILE B 2 233 ? 16.804 -0.849 14.398 1.00 8.83 237 ILE B CA 1
ATOM 3457 C C . ILE B 2 233 ? 17.412 -2.157 13.914 1.00 9.21 237 ILE B C 1
ATOM 3458 O O . ILE B 2 233 ? 18.597 -2.421 14.132 1.00 10.42 237 ILE B O 1
ATOM 3463 N N . VAL B 2 234 ? 16.584 -2.967 13.272 1.00 8.27 238 VAL B N 1
ATOM 3464 C CA . VAL B 2 234 ? 17.037 -4.183 12.598 1.00 8.69 238 VAL B CA 1
ATOM 3465 C C . VAL B 2 234 ? 16.662 -4.004 11.135 1.00 8.36 238 VAL B C 1
ATOM 3466 O O . VAL B 2 234 ? 15.546 -3.583 10.818 1.00 8.52 238 VAL B O 1
ATOM 3470 N N . SER B 2 235 ? 17.597 -4.304 10.246 1.00 9.77 239 SER B N 1
ATOM 3471 C CA . SER B 2 235 ? 17.388 -4.030 8.842 1.00 10.62 239 SER B CA 1
ATOM 3472 C C . SER B 2 235 ? 17.821 -5.199 7.977 1.00 10.18 239 SER B C 1
ATOM 3473 O O . SER B 2 235 ? 18.658 -6.013 8.376 1.00 11.32 239 SER B O 1
ATOM 3476 N N . ALA B 2 236 ? 17.252 -5.271 6.780 1.00 9.01 240 ALA B N 1
ATOM 3477 C CA . ALA B 2 236 ? 17.727 -6.200 5.747 1.00 8.54 240 ALA B CA 1
ATOM 3478 C C . ALA B 2 236 ? 17.642 -5.495 4.410 1.00 9.08 240 ALA B C 1
ATOM 3479 O O . ALA B 2 236 ? 16.920 -4.520 4.262 1.00 9.65 240 ALA B O 1
ATOM 3481 N N . GLU B 2 237 ? 18.329 -6.024 3.408 1.00 11.34 241 GLU B N 1
ATOM 3482 C CA . GLU B 2 237 ? 18.463 -5.313 2.141 1.00 11.84 241 GLU B CA 1
ATOM 3483 C C . GLU B 2 237 ? 18.598 -6.244 0.957 1.00 12.72 241 GLU B C 1
ATOM 3484 O O . GLU B 2 237 ? 18.945 -7.419 1.098 1.00 12.93 241 GLU B O 1
ATOM 3490 N N . ALA B 2 238 ? 18.360 -5.672 -0.216 1.00 11.89 242 ALA B N 1
ATOM 3491 C CA . ALA B 2 238 ? 18.648 -6.346 -1.475 1.00 11.12 242 ALA B CA 1
ATOM 3492 C C . ALA B 2 238 ? 19.124 -5.296 -2.466 1.00 11.39 242 ALA B C 1
ATOM 3493 O O . ALA B 2 238 ? 18.833 -4.109 -2.321 1.00 12.38 242 ALA B O 1
ATOM 3495 N N . TRP B 2 239 ? 19.881 -5.736 -3.465 1.00 12.50 243 TRP B N 1
ATOM 3496 C CA . TRP B 2 239 ? 20.269 -4.884 -4.575 1.00 12.06 243 TRP B CA 1
ATOM 3497 C C . TRP B 2 239 ? 19.633 -5.426 -5.835 1.00 11.91 243 TRP B C 1
ATOM 3498 O O . TRP B 2 239 ? 19.431 -6.638 -5.974 1.00 12.35 243 TRP B O 1
ATOM 3509 N N . GLY B 2 240 ? 19.343 -4.519 -6.763 1.00 11.22 244 GLY B N 1
ATOM 3510 C CA . GLY B 2 240 ? 18.828 -4.917 -8.062 1.00 10.97 244 GLY B CA 1
ATOM 3511 C C . GLY B 2 240 ? 19.830 -5.767 -8.809 1.00 12.55 244 GLY B C 1
ATOM 3512 O O . GLY B 2 240 ? 20.980 -5.896 -8.405 1.00 13.14 244 GLY B O 1
ATOM 3513 N N . ARG B 2 241 ? 19.370 -6.338 -9.912 1.00 13.70 245 ARG B N 1
ATOM 3514 C CA . ARG B 2 241 ? 20.187 -7.253 -10.681 1.00 16.80 245 ARG B CA 1
ATOM 3515 C C . ARG B 2 241 ? 19.975 -6.945 -12.149 1.00 16.09 245 ARG B C 1
ATOM 3516 O O . ARG B 2 241 ? 18.835 -6.916 -12.607 1.00 15.89 245 ARG B O 1
ATOM 3524 N N . ALA B 2 242 ? 21.071 -6.703 -12.865 1.00 16.84 246 ALA B N 1
ATOM 3525 C CA . ALA B 2 242 ? 21.003 -6.430 -14.299 1.00 19.65 246 ALA B CA 1
ATOM 3526 C C . ALA B 2 242 ? 20.309 -7.571 -15.016 1.00 21.45 246 ALA B C 1
ATOM 3527 O O . ALA B 2 242 ? 20.419 -8.742 -14.631 1.00 20.70 246 ALA B O 1
ATOM 3529 N N . ASP B 2 243 ? 19.587 -7.204 -16.064 1.00 21.37 247 ASP B N 1
ATOM 3530 C CA . ASP B 2 243 ? 18.826 -8.136 -16.869 1.00 23.70 247 ASP B CA 1
ATOM 3531 C C . ASP B 2 243 ? 19.693 -9.176 -17.608 1.00 25.50 247 ASP B C 1
ATOM 3532 O O . ASP B 2 243 ? 20.888 -8.964 -17.859 1.00 26.24 247 ASP B O 1
#

Foldseek 3Di:
DAKDWDAEEEEEAQAKDKTKMADDDDPFDWKWKWWAADPDDTHTDDIDDDADWADDPQWIKGDDPVRRMMMIMGGRHDQVSQTWMWMWTDDDDDDTHIDPTYGYHYFYAQPDADWAWDWDFDPVCTIKIKTKRHGRVWAADDDDDDQKDKAGKDWDAPPVVRHIMIMMMMDGNDDVDDRVCGRVVTDGDPPHDYDD/DQFWDKPPQEEEAEFFDKDKIKIFGDPLAQKKWKWWDDPPDHTWTQKMARHAQGIDGTPNVPQWDWHRNDSGMIMIMRNTDDQVPQTKMKMWGHNPDPPDDIGIDPTHGYGYHNDQVLADFWAKEKDWFDPVCCVVPQKGKIKMKTWFGPDPAKDKFKAKPRHTDDPQKDKPPDWDFPDNPDVSGGTMIMMMHMDGNVQLQDQVIKMKMKMFGAGDDDPHDDDDPDDHNHTDIHMYIDGGHHD

Solvent-accessible surface area: 20761 Å² total

Radius of gyration: 23.61 Å; Cα contacts (8 Å, |Δi|>4): 1211; chains: 2; bounding box: 59×56×58 Å

Secondary structure (P-SEA, 3-state):
ccccccccccccccbbbbbbbbbccccccbbbbbbbccccbbbbccccccbbbbbcccbbbbbbccccbbbbbbccccccccbbbbbbbcccccbbbbccbbbbbbbccccccccbbbbbbbccccbbbbbccccccccccccccccbbbbcbbbbbccccccccccccccccccccccccccccccccccccccc/cccccccccbbbbcccbbbbbbbbbcccccccbbbbbcccccccccccccccccccccccccccccccccccbbbbbccccccccbbbbbbbccccccccccccccbbbbbbbcccccbbbbbbbbbcccaaaaaaccbbbbbbbbcccccccbbbbbbccccccccccccccbbbbcccccccccbbbbbbbbbcccccccccbbbbbbbbbbbbccccccccccccccccccccccccccc

B-factor: mean 18.76, std 9.61, range [7.4, 61.1]

Nearest PDB structures (foldseek):
  2nw2-assembly1_A  TM=1.005E+00  e=4.482E-39  Homo sapiens
  5d7j-assembly2_G  TM=9.708E-01  e=7.230E-33  Homo sapiens
  5u72-assembly2_D  TM=9.758E-01  e=1.113E-32  Homo sapiens
  9cgr-assembly2_D  TM=9.758E-01  e=1.809E-32  Homo sapiens
  6puj-assembly2_D  TM=9.769E-01  e=9.122E-32  Homo sapiens

Organism: Homo sapiens (NCBI:txid9606)

Sequence (439 aa):
QNIDQPTEMTATEGAIVQINCTYQTSGFNGLFWYQQHAGEAPTFLSYNVLDGLEEKGRFSSFLSRSKGYSYLLLLKELLQMKDSSASYLCCAVQAGSYIPTFGRGTSLIVHPYIQNPDPAVYQLRDSKDKKSVCLFTDFDSQTNVSQSKDSDVYITDKCVLDMRSMDFKSNSAVAWSNKSDFACANAFNNSIIPEDTFFPSDAGITTQSPRRHKVTETGTPVTLRCHQTENNHRYMYWYRQDPGHGLRLIHYSYGVKDTDKGEVSDGYSSVSRSKTEDFLLTLESATSSSQTSVYFCATGTGDSNQPQHFGDDGTRLSIILEDLNKVFPPEVAVFEPSEAEISHTQQKATLVCLATGFFPDDHVELSWWVNGKEVHSGVCTDPQPLKEQPALNDSRYALSSRLRVSATFWQNPRNHFRCQVQFYGLSENDEWTQDRAKPVTQIVSAEAWGRAD